Protein AF-0000000082828071 (afdb_homodimer)

Solvent-accessible surface area (backbone atoms only — not comparable to full-atom values): 21146 Å² total; per-residue (Å²): 110,70,67,58,52,49,47,51,50,50,50,50,50,51,42,43,42,53,24,38,46,57,40,36,50,72,43,34,77,85,67,38,52,65,62,58,27,18,55,68,42,72,43,58,55,74,60,51,54,76,77,27,90,46,72,65,55,45,51,41,47,43,51,50,52,49,49,51,64,68,42,51,58,61,70,67,66,48,68,88,54,59,62,72,61,53,51,43,54,41,51,48,52,46,39,48,44,22,53,75,38,30,58,58,47,32,41,50,47,55,40,31,53,70,58,23,85,77,48,47,70,49,40,55,39,66,47,19,54,53,49,53,54,48,24,48,31,46,48,49,34,30,74,69,62,60,27,34,82,68,55,44,42,63,56,48,54,53,46,52,54,35,42,34,43,32,58,25,32,37,27,49,57,44,24,45,55,70,72,44,40,52,84,38,68,66,49,35,52,50,50,47,52,24,50,45,42,28,48,42,46,14,43,36,62,132,108,70,65,57,52,49,48,52,50,51,50,50,49,49,42,45,42,53,24,39,47,57,40,35,49,72,44,34,76,85,65,36,52,64,63,59,26,18,56,68,41,72,44,58,55,72,59,51,54,76,77,27,92,46,71,64,55,45,52,41,48,43,50,50,53,49,50,50,62,68,42,51,59,61,69,68,64,48,68,89,52,58,60,73,62,52,51,42,51,42,52,48,53,45,38,48,43,23,53,75,39,30,59,58,47,33,41,50,46,55,42,32,54,71,59,22,86,78,48,47,70,49,40,55,37,66,48,21,53,51,48,55,54,47,25,48,30,47,48,50,34,31,75,69,62,59,26,34,83,67,53,44,43,62,56,49,53,52,45,52,52,34,41,33,44,30,58,24,32,36,28,51,57,42,25,44,54,71,71,43,41,52,83,37,67,68,50,35,51,50,50,47,53,23,50,46,41,28,49,44,46,15,41,37,62,132

Organism: Acinetobacter baumannii (strain ATCC 19606 / DSM 30007 / JCM 6841 / CCUG 19606 / CIP 70.34 / NBRC 109757 / NCIMB 12457 / NCTC 12156 / 81) (NCBI:txid575584)

Secondary structure (DSSP, 8-state):
-HHHHHHHHHHHHHHHHHHHHHHHHHHHHHH--HHHHHHHTTS-HHHHHHH-SSHHHHHHHHHHHHHHHHHHHHHT--TTS-HHHHHHHHHHHHHHHHHH-HHHHHHHHHHHHTT-TTTHHHIIIIIHHHHHHHHHHHHHHHHTTSS-TTS-HHHHHHHHHHHHHHHHHTHHHHHHHHS--TTSHHHHHHHHHHHHHHHHH-SS--/-HHHHHHHHHHHHHHHHHHHHHHHHHHHHHH--HHHHHHHTTS-HHHHHHH-SSHHHHHHHHHHHHHHHHHHHHHT--TTS-HHHHHHHHHHHHHHHHHH-HHHHHHHHHHHHTT-TTTHHHIIIIIHHHHHHHHHHHHHHHHTTSS-TTS-HHHHHHHHHHHHHHHHHTHHHHHHHHS--TTSHHHHHHHHHHHHHHHHH-SS--

pLDDT: mean 95.35, std 6.03, range [64.25, 98.81]

Structure (mmCIF, N/CA/C/O backbone):
data_AF-0000000082828071-model_v1
#
loop_
_entity.id
_entity.type
_entity.pdbx_description
1 polymer 'HTH-type transcriptional regulator RutR'
#
loop_
_atom_site.group_PDB
_atom_site.id
_atom_site.type_symbol
_atom_site.label_atom_id
_atom_site.label_alt_id
_atom_site.label_comp_id
_atom_site.label_asym_id
_atom_site.label_entity_id
_atom_site.label_seq_id
_atom_site.pdbx_PDB_ins_code
_atom_site.Cartn_x
_atom_site.Cartn_y
_atom_site.Cartn_z
_atom_site.occupancy
_atom_site.B_iso_or_equiv
_atom_site.auth_seq_id
_atom_site.auth_comp_id
_atom_site.auth_asym_id
_atom_site.auth_atom_id
_atom_site.pdbx_PDB_model_num
ATOM 1 N N . MET A 1 1 ? -33.219 -25.891 19.219 1 64.44 1 MET A N 1
ATOM 2 C CA . MET A 1 1 ? -32.594 -26.859 18.328 1 64.44 1 MET A CA 1
ATOM 3 C C . MET A 1 1 ? -32.188 -26.203 17.016 1 64.44 1 MET A C 1
ATOM 5 O O . MET A 1 1 ? -31.031 -26.375 16.578 1 64.44 1 MET A O 1
ATOM 9 N N . GLN A 1 2 ? -33.031 -25.469 16.375 1 74.12 2 GLN A N 1
ATOM 10 C CA . GLN A 1 2 ? -32.781 -24.75 15.141 1 74.12 2 GLN A CA 1
ATOM 11 C C . GLN A 1 2 ? -31.656 -23.719 15.328 1 74.12 2 GLN A C 1
ATOM 13 O O . GLN A 1 2 ? -30.781 -23.578 14.477 1 74.12 2 GLN A O 1
ATOM 18 N N . GLN A 1 3 ? -31.688 -23.047 16.438 1 75 3 GLN A N 1
ATOM 19 C CA . GLN A 1 3 ? -30.688 -22.016 16.734 1 75 3 GLN A CA 1
ATOM 20 C C . GLN A 1 3 ? -29.297 -22.625 16.906 1 75 3 GLN A C 1
ATOM 22 O O . GLN A 1 3 ? -28.312 -22.062 16.453 1 75 3 GLN A O 1
ATOM 27 N N . MET A 1 4 ? -29.266 -23.766 17.578 1 69.31 4 MET A N 1
ATOM 28 C CA . MET A 1 4 ? -28 -24.453 17.797 1 69.31 4 MET A CA 1
ATOM 29 C C . MET A 1 4 ? -27.406 -24.953 16.469 1 69.31 4 MET A C 1
ATOM 31 O O . MET A 1 4 ? -26.188 -24.891 16.266 1 69.31 4 MET A O 1
ATOM 35 N N . GLU A 1 5 ? -28.281 -25.453 15.609 1 66.25 5 GLU A N 1
ATOM 36 C CA . GLU A 1 5 ? -27.844 -25.922 14.297 1 66.25 5 GLU A CA 1
ATOM 37 C C . GLU A 1 5 ? -27.312 -24.781 13.453 1 66.25 5 GLU A C 1
ATOM 39 O O . GLU A 1 5 ? -26.328 -24.922 12.742 1 66.25 5 GLU A O 1
ATOM 44 N N . GLN A 1 6 ? -27.969 -23.672 13.57 1 70.5 6 GLN A N 1
ATOM 45 C CA . GLN A 1 6 ? -27.531 -22.484 12.836 1 70.5 6 GLN A CA 1
ATOM 46 C C . GLN A 1 6 ? -26.188 -21.984 13.344 1 70.5 6 GLN A C 1
ATOM 48 O O . GLN A 1 6 ? -25.328 -21.594 12.555 1 70.5 6 GLN A O 1
ATOM 53 N N . LYS A 1 7 ? -26.094 -22.062 14.578 1 69.88 7 LYS A N 1
ATOM 54 C CA . LYS A 1 7 ? -24.828 -21.625 15.18 1 69.88 7 LYS A CA 1
ATOM 55 C C . LYS A 1 7 ? -23.688 -22.547 14.773 1 69.88 7 LYS A C 1
ATOM 57 O O . LYS A 1 7 ? -22.578 -22.078 14.469 1 69.88 7 LYS A O 1
ATOM 62 N N . LYS A 1 8 ? -24 -23.75 14.867 1 69.62 8 LYS A N 1
ATOM 63 C CA . LYS A 1 8 ? -23 -24.734 14.469 1 69.62 8 LYS A CA 1
ATOM 64 C C . LYS A 1 8 ? -22.609 -24.562 13.008 1 69.62 8 LYS A C 1
ATOM 66 O O . LYS A 1 8 ? -21.422 -24.672 12.656 1 69.62 8 LYS A O 1
ATOM 71 N N . SER A 1 9 ? -23.578 -24.328 12.25 1 77.38 9 SER A N 1
ATOM 72 C CA . SER A 1 9 ? -23.344 -24.094 10.828 1 77.38 9 SER A CA 1
ATOM 73 C C . SER A 1 9 ? -22.484 -22.844 10.609 1 77.38 9 SER A C 1
ATOM 75 O O . SER A 1 9 ? -21.531 -22.859 9.828 1 77.38 9 SER A O 1
ATOM 77 N N . THR A 1 10 ? -22.781 -21.812 11.406 1 84.12 10 THR A N 1
ATOM 78 C CA . THR A 1 10 ? -22.016 -20.578 11.297 1 84.12 10 THR A CA 1
ATOM 79 C C . THR A 1 10 ? -20.578 -20.781 11.766 1 84.12 10 THR A C 1
ATOM 81 O O . THR A 1 10 ? -19.641 -20.25 11.156 1 84.12 10 THR A O 1
ATOM 84 N N . GLN A 1 11 ? -20.438 -21.516 12.711 1 86.5 11 GLN A N 1
ATOM 85 C CA . GLN A 1 11 ? -19.109 -21.812 13.234 1 86.5 11 GLN A CA 1
ATOM 86 C C . GLN A 1 11 ? -18.281 -22.594 12.227 1 86.5 11 GLN A C 1
ATOM 88 O O . GLN A 1 11 ? -17.094 -22.328 12.055 1 86.5 11 GLN A O 1
ATOM 93 N N . LYS A 1 12 ? -18.953 -23.562 11.625 1 88.31 12 LYS A N 1
ATOM 94 C CA . LYS A 1 12 ? -18.25 -24.359 10.617 1 88.31 12 LYS A CA 1
ATOM 95 C C . LYS A 1 12 ? -17.875 -23.516 9.406 1 88.31 12 LYS A C 1
ATOM 97 O O . LYS A 1 12 ? -16.781 -23.656 8.859 1 88.31 12 LYS A O 1
ATOM 102 N N . ARG A 1 13 ? -18.719 -22.703 9.062 1 90.88 13 ARG A N 1
ATOM 103 C CA . ARG A 1 13 ? -18.438 -21.797 7.949 1 90.88 13 ARG A CA 1
ATOM 104 C C . ARG A 1 13 ? -17.266 -20.875 8.258 1 90.88 13 ARG A C 1
ATOM 106 O O . ARG A 1 13 ? -16.406 -20.656 7.41 1 90.88 13 ARG A O 1
ATOM 113 N N . ASN A 1 14 ? -17.234 -20.375 9.453 1 92.38 14 ASN A N 1
ATOM 114 C CA . ASN A 1 14 ? -16.141 -19.484 9.867 1 92.38 14 ASN A CA 1
ATOM 115 C C . ASN A 1 14 ? -14.812 -20.234 9.914 1 92.38 14 ASN A C 1
ATOM 117 O O . ASN A 1 14 ? -13.773 -19.672 9.562 1 92.38 14 ASN A O 1
ATOM 121 N N . GLN A 1 15 ? -14.898 -21.391 10.344 1 93.5 15 GLN A N 1
ATOM 122 C CA . GLN A 1 15 ? -13.711 -22.234 10.359 1 93.5 15 GLN A CA 1
ATOM 123 C C . GLN A 1 15 ? -13.172 -22.469 8.953 1 93.5 15 GLN A C 1
ATOM 125 O O . GLN A 1 15 ? -11.961 -22.438 8.727 1 93.5 15 GLN A O 1
ATOM 130 N N . LEU A 1 16 ? -14.078 -22.75 8.102 1 95.12 16 LEU A N 1
ATOM 131 C CA . LEU A 1 16 ? -13.719 -22.969 6.703 1 95.12 16 LEU A CA 1
ATOM 132 C C . LEU A 1 16 ? -13.094 -21.703 6.102 1 95.12 16 LEU A C 1
ATOM 134 O O . LEU A 1 16 ? -12.062 -21.781 5.434 1 95.12 16 LEU A O 1
ATOM 138 N N . LEU A 1 17 ? -13.664 -20.594 6.387 1 95.75 17 LEU A N 1
ATOM 139 C CA . LEU A 1 17 ? -13.172 -19.344 5.852 1 95.75 17 LEU A CA 1
ATOM 140 C C . LEU A 1 17 ? -11.789 -19.016 6.406 1 95.75 17 LEU A C 1
ATOM 142 O O . LEU A 1 17 ? -10.93 -18.516 5.684 1 95.75 17 LEU A O 1
ATOM 146 N N . ALA A 1 18 ? -11.578 -19.281 7.648 1 96 18 ALA A N 1
ATOM 147 C CA . ALA A 1 18 ? -10.281 -19.047 8.273 1 96 18 ALA A CA 1
ATOM 148 C C . ALA A 1 18 ? -9.195 -19.922 7.652 1 96 18 ALA A C 1
ATOM 150 O O . ALA A 1 18 ? -8.102 -19.438 7.355 1 96 18 ALA A O 1
ATOM 151 N N . ALA A 1 19 ? -9.531 -21.125 7.449 1 97 19 ALA A N 1
ATOM 152 C CA . ALA A 1 19 ? -8.602 -22.047 6.805 1 97 19 ALA A CA 1
ATOM 153 C C . ALA A 1 19 ? -8.305 -21.625 5.371 1 97 19 ALA A C 1
ATOM 155 O O . ALA A 1 19 ? -7.16 -21.688 4.926 1 97 19 ALA A O 1
ATOM 156 N N . ALA A 1 20 ? -9.352 -21.234 4.699 1 97.62 20 ALA A N 1
ATOM 157 C CA . ALA A 1 20 ? -9.203 -20.766 3.324 1 97.62 20 ALA A CA 1
ATOM 158 C C . ALA A 1 20 ? -8.297 -19.547 3.256 1 97.62 20 ALA A C 1
ATOM 160 O O . ALA A 1 20 ? -7.426 -19.453 2.389 1 97.62 20 ALA A O 1
ATOM 161 N N . LEU A 1 21 ? -8.469 -18.625 4.164 1 96.81 21 LEU A N 1
ATOM 162 C CA . LEU A 1 21 ? -7.613 -17.453 4.223 1 96.81 21 LEU A CA 1
ATOM 163 C C . LEU A 1 21 ? -6.152 -17.844 4.402 1 96.81 21 LEU A C 1
ATOM 165 O O . LEU A 1 21 ? -5.273 -17.312 3.719 1 96.81 21 LEU A O 1
ATOM 169 N N . ASP A 1 22 ? -5.906 -18.734 5.223 1 96.12 22 ASP A N 1
ATOM 170 C CA . ASP A 1 22 ? -4.539 -19.172 5.496 1 96.12 22 ASP A CA 1
ATOM 171 C C . ASP A 1 22 ? -3.902 -19.797 4.25 1 96.12 22 ASP A C 1
ATOM 173 O O . ASP A 1 22 ? -2.754 -19.484 3.922 1 96.12 22 ASP A O 1
ATOM 177 N N . VAL A 1 23 ? -4.645 -20.578 3.574 1 96.06 23 VAL A N 1
ATOM 178 C CA . VAL A 1 23 ? -4.117 -21.297 2.416 1 96.06 23 VAL A CA 1
ATOM 179 C C . VAL A 1 23 ? -3.98 -20.328 1.236 1 96.06 23 VAL A C 1
ATOM 181 O O . VAL A 1 23 ? -2.938 -20.297 0.578 1 96.06 23 VAL A O 1
ATOM 184 N N . PHE A 1 24 ? -4.98 -19.516 1.01 1 96.12 24 PHE A N 1
ATOM 185 C CA . PHE A 1 24 ? -4.945 -18.562 -0.095 1 96.12 24 PHE A CA 1
ATOM 186 C C . PHE A 1 24 ? -3.846 -17.531 0.112 1 96.12 24 PHE A C 1
ATOM 188 O O . PHE A 1 24 ? -3.229 -17.078 -0.852 1 96.12 24 PHE A O 1
ATOM 195 N N . SER A 1 25 ? -3.641 -17.156 1.308 1 91.94 25 SER A N 1
ATOM 196 C CA . SER A 1 25 ? -2.625 -16.141 1.596 1 91.94 25 SER A CA 1
ATOM 197 C C . SER A 1 25 ? -1.221 -16.703 1.374 1 91.94 25 SER A C 1
ATOM 199 O O . SER A 1 25 ? -0.29 -15.938 1.092 1 91.94 25 SER A O 1
ATOM 201 N N . LEU A 1 26 ? -1.058 -17.953 1.442 1 87.06 26 LEU A N 1
ATOM 202 C CA . LEU A 1 26 ? 0.25 -18.594 1.309 1 87.06 26 LEU A CA 1
ATOM 203 C C . LEU A 1 26 ? 0.527 -18.969 -0.144 1 87.06 26 LEU A C 1
ATOM 205 O O . LEU A 1 26 ? 1.629 -18.734 -0.649 1 87.06 26 LEU A O 1
ATOM 209 N N . TYR A 1 27 ? -0.553 -19.422 -0.836 1 86.94 27 TYR A N 1
ATOM 210 C CA . TYR A 1 27 ? -0.3 -20.031 -2.135 1 86.94 27 TYR A CA 1
ATOM 211 C C . TYR A 1 27 ? -0.946 -19.234 -3.254 1 86.94 27 TYR A C 1
ATOM 213 O O . TYR A 1 27 ? -0.697 -19.484 -4.434 1 86.94 27 TYR A O 1
ATOM 221 N N . GLY A 1 28 ? -1.677 -18.203 -2.836 1 86.94 28 GLY A N 1
ATOM 222 C CA . GLY A 1 28 ? -2.447 -17.516 -3.854 1 86.94 28 GLY A CA 1
ATOM 223 C C . GLY A 1 28 ? -3.625 -18.328 -4.367 1 86.94 28 GLY A C 1
ATOM 224 O O . GLY A 1 28 ? -3.861 -19.438 -3.91 1 86.94 28 GLY A O 1
ATOM 225 N N . PHE A 1 29 ? -4.395 -17.734 -5.277 1 92.19 29 PHE A N 1
ATOM 226 C CA . PHE A 1 29 ? -5.586 -18.375 -5.809 1 92.19 29 PHE A CA 1
ATOM 227 C C . PHE A 1 29 ? -5.211 -19.609 -6.625 1 92.19 29 PHE A C 1
ATOM 229 O O . PHE A 1 29 ? -5.766 -20.688 -6.422 1 92.19 29 PHE A O 1
ATOM 236 N N . SER A 1 30 ? -4.316 -19.422 -7.527 1 88.19 30 SER A N 1
ATOM 237 C CA . SER A 1 30 ? -3.959 -20.484 -8.461 1 88.19 30 SER A CA 1
ATOM 238 C C . SER A 1 30 ? -3.285 -21.641 -7.734 1 88.19 30 SER A C 1
ATOM 240 O O . SER A 1 30 ? -3.574 -22.812 -8.016 1 88.19 30 SER A O 1
ATOM 242 N N . GLY A 1 31 ? -2.463 -21.375 -6.785 1 88.75 31 GLY A N 1
ATOM 243 C CA . GLY A 1 31 ? -1.656 -22.391 -6.141 1 88.75 31 GLY A CA 1
ATOM 244 C C . GLY A 1 31 ? -2.387 -23.109 -5.02 1 88.75 31 GLY A C 1
ATOM 245 O O . GLY A 1 31 ? -1.995 -24.203 -4.621 1 88.75 31 GLY A O 1
ATOM 246 N N . ALA A 1 32 ? -3.398 -22.5 -4.562 1 93.56 32 ALA A N 1
ATOM 247 C CA . ALA A 1 32 ? -4.133 -23.078 -3.441 1 93.56 32 ALA A CA 1
ATOM 248 C C . ALA A 1 32 ? -4.992 -24.25 -3.896 1 93.56 32 ALA A C 1
ATOM 250 O O . ALA A 1 32 ? -5.473 -24.281 -5.031 1 93.56 32 ALA A O 1
ATOM 251 N N . SER A 1 33 ? -5.184 -25.203 -2.963 1 94.88 33 SER A N 1
ATOM 252 C CA . SER A 1 33 ? -6.035 -26.344 -3.285 1 94.88 33 SER A CA 1
ATOM 253 C C . SER A 1 33 ? -7.152 -26.516 -2.26 1 94.88 33 SER A C 1
ATOM 255 O O . SER A 1 33 ? -6.949 -26.281 -1.067 1 94.88 33 SER A O 1
ATOM 257 N N . LEU A 1 34 ? -8.25 -27 -2.732 1 96.5 34 LEU A N 1
ATOM 258 C CA . LEU A 1 34 ? -9.391 -27.25 -1.859 1 96.5 34 LEU A CA 1
ATOM 259 C C . LEU A 1 34 ? -9.086 -28.375 -0.873 1 96.5 34 LEU A C 1
ATOM 261 O O . LEU A 1 34 ? -9.562 -28.359 0.263 1 96.5 34 LEU A O 1
ATOM 265 N N . ASP A 1 35 ? -8.25 -29.312 -1.295 1 96.56 35 ASP A N 1
ATOM 266 C CA . ASP A 1 35 ? -7.848 -30.391 -0.41 1 96.56 35 ASP A CA 1
ATOM 267 C C . ASP A 1 35 ? -7.094 -29.875 0.807 1 96.56 35 ASP A C 1
ATOM 269 O O . ASP A 1 35 ? -7.363 -30.281 1.938 1 96.56 35 ASP A O 1
ATOM 273 N N . GLU A 1 36 ? -6.23 -29 0.617 1 96.5 36 GLU A N 1
ATOM 274 C CA . GLU A 1 36 ? -5.449 -28.422 1.7 1 96.5 36 GLU A CA 1
ATOM 275 C C . GLU A 1 36 ? -6.328 -27.578 2.627 1 96.5 36 GLU A C 1
ATOM 277 O O . GLU A 1 36 ? -6.145 -27.594 3.846 1 96.5 36 GLU A O 1
ATOM 282 N N . ILE A 1 37 ? -7.215 -26.812 2.049 1 97.56 37 ILE A N 1
ATOM 283 C CA . ILE A 1 37 ? -8.133 -26 2.828 1 97.56 37 ILE A CA 1
ATOM 284 C C . ILE A 1 37 ? -8.992 -26.891 3.723 1 97.56 37 ILE A C 1
ATOM 286 O O . ILE A 1 37 ? -9.148 -26.625 4.918 1 97.56 37 ILE A O 1
ATOM 290 N N . ALA A 1 38 ? -9.516 -27.969 3.125 1 96.88 38 ALA A N 1
ATOM 291 C CA . ALA A 1 38 ? -10.344 -28.906 3.873 1 96.88 38 ALA A CA 1
ATOM 292 C C . ALA A 1 38 ? -9.562 -29.531 5.027 1 96.88 38 ALA A C 1
ATOM 294 O O . ALA A 1 38 ? -10.078 -29.641 6.145 1 96.88 38 ALA A O 1
ATOM 295 N N . GLN A 1 39 ? -8.375 -29.938 4.738 1 96.69 39 GLN A N 1
ATOM 296 C CA . GLN A 1 39 ? -7.516 -30.547 5.75 1 96.69 39 GLN A CA 1
ATOM 297 C C . GLN A 1 39 ? -7.273 -29.578 6.91 1 96.69 39 GLN A C 1
ATOM 299 O O . GLN A 1 39 ? -7.414 -29.953 8.078 1 96.69 39 GLN A O 1
ATOM 304 N N . LEU A 1 40 ? -6.984 -28.391 6.605 1 96 40 LEU A N 1
ATOM 305 C CA . LEU A 1 40 ? -6.703 -27.391 7.633 1 96 40 LEU A CA 1
ATOM 306 C C . LEU A 1 40 ? -7.961 -27.062 8.438 1 96 40 LEU A C 1
ATOM 308 O O . LEU A 1 40 ? -7.883 -26.766 9.625 1 96 40 LEU A O 1
ATOM 312 N N . ALA A 1 41 ? -9.086 -27.109 7.812 1 95.94 41 ALA A N 1
ATOM 313 C CA . ALA A 1 41 ? -10.367 -26.828 8.461 1 95.94 41 ALA A CA 1
ATOM 314 C C . ALA A 1 41 ? -10.898 -28.062 9.195 1 95.94 41 ALA A C 1
ATOM 316 O O . ALA A 1 41 ? -11.969 -28.016 9.797 1 95.94 41 ALA A O 1
ATOM 317 N N . ASP A 1 42 ? -10.195 -29.141 9.07 1 95.38 42 ASP A N 1
ATOM 318 C CA . ASP A 1 42 ? -10.594 -30.406 9.672 1 95.38 42 ASP A CA 1
ATOM 319 C C . ASP A 1 42 ? -11.961 -30.844 9.148 1 95.38 42 ASP A C 1
ATOM 321 O O . ASP A 1 42 ? -12.859 -31.156 9.938 1 95.38 42 ASP A O 1
ATOM 325 N N . MET A 1 43 ? -12.078 -30.812 7.859 1 93.69 43 MET A N 1
ATOM 326 C CA . MET A 1 43 ? -13.297 -31.219 7.164 1 93.69 43 MET A CA 1
ATOM 327 C C . MET A 1 43 ? -12.969 -32.062 5.945 1 93.69 43 MET A C 1
ATOM 329 O O . MET A 1 43 ? -11.836 -32.062 5.457 1 93.69 43 MET A O 1
ATOM 333 N N . HIS A 1 44 ? -13.93 -32.844 5.598 1 92 44 HIS A N 1
ATOM 334 C CA . HIS A 1 44 ? -13.812 -33.5 4.297 1 92 44 HIS A CA 1
ATOM 335 C C . HIS A 1 44 ? -14.023 -32.5 3.164 1 92 44 HIS A C 1
ATOM 337 O O . HIS A 1 44 ? -14.82 -31.562 3.291 1 92 44 HIS A O 1
ATOM 343 N N . LYS A 1 45 ? -13.312 -32.75 2.057 1 93.44 45 LYS A N 1
ATOM 344 C CA . LYS A 1 45 ? -13.375 -31.844 0.912 1 93.44 45 LYS A CA 1
ATOM 345 C C . LYS A 1 45 ? -14.812 -31.656 0.44 1 93.44 45 LYS A C 1
ATOM 347 O O . LYS A 1 45 ? -15.211 -30.562 0.051 1 93.44 45 LYS A O 1
ATOM 352 N N . SER A 1 46 ? -15.625 -32.75 0.543 1 92.25 46 SER A N 1
ATOM 353 C CA . SER A 1 46 ? -17 -32.719 0.076 1 92.25 46 SER A CA 1
ATOM 354 C C . SER A 1 46 ? -17.844 -31.719 0.888 1 92.25 46 SER A C 1
ATOM 356 O O . SER A 1 46 ? -18.844 -31.188 0.398 1 92.25 46 SER A O 1
ATOM 358 N N . ASN A 1 47 ? -17.469 -31.422 2.1 1 92.12 47 ASN A N 1
ATOM 359 C CA . ASN A 1 47 ? -18.172 -30.484 2.971 1 92.12 47 ASN A CA 1
ATOM 360 C C . ASN A 1 47 ? -18.078 -29.062 2.439 1 92.12 47 ASN A C 1
ATOM 362 O O . ASN A 1 47 ? -18.969 -28.234 2.686 1 92.12 47 ASN A O 1
ATOM 366 N N . ILE A 1 48 ? -16.969 -28.75 1.726 1 94.56 48 ILE A N 1
ATOM 367 C CA . ILE A 1 48 ? -16.75 -27.422 1.185 1 94.56 48 ILE A CA 1
ATOM 368 C C . ILE A 1 48 ? -17.859 -27.094 0.178 1 94.56 48 ILE A C 1
ATOM 370 O O . ILE A 1 48 ? -18.344 -25.953 0.135 1 94.56 48 ILE A O 1
ATOM 374 N N . PHE A 1 49 ? -18.297 -28.109 -0.505 1 93.31 49 PHE A N 1
ATOM 375 C CA . PHE A 1 49 ? -19.234 -27.906 -1.604 1 93.31 49 PHE A CA 1
ATOM 376 C C . PHE A 1 49 ? -20.641 -27.719 -1.08 1 93.31 49 PHE A C 1
ATOM 378 O O . PHE A 1 49 ? -21.547 -27.312 -1.827 1 93.31 49 PHE A O 1
ATOM 385 N N . TYR A 1 50 ? -20.844 -27.953 0.184 1 91.06 50 TYR A N 1
ATOM 386 C CA . TYR A 1 50 ? -22.109 -27.594 0.826 1 91.06 50 TYR A CA 1
ATOM 387 C C . TYR A 1 50 ? -22.281 -26.078 0.894 1 91.06 50 TYR A C 1
ATOM 389 O O . TYR A 1 50 ? -23.391 -25.578 0.833 1 91.06 50 TYR A O 1
ATOM 397 N N . TYR A 1 51 ? -21.125 -25.5 0.948 1 91.69 51 TYR A N 1
ATOM 398 C CA . TYR A 1 51 ? -21.172 -24.062 1.191 1 91.69 51 TYR A CA 1
ATOM 399 C C . TYR A 1 51 ? -20.812 -23.281 -0.071 1 91.69 51 TYR A C 1
ATOM 401 O O . TYR A 1 51 ? -21.328 -22.188 -0.296 1 91.69 51 TYR A O 1
ATOM 409 N N . TYR A 1 52 ? -19.922 -23.891 -0.858 1 95.38 52 TYR A N 1
ATOM 410 C CA . TYR A 1 52 ? -19.422 -23.156 -2.012 1 95.38 52 TYR A CA 1
ATOM 411 C C . TYR A 1 52 ? -19.344 -24.047 -3.242 1 95.38 52 TYR A C 1
ATOM 413 O O . TYR A 1 52 ? -18.922 -25.203 -3.152 1 95.38 52 TYR A O 1
ATOM 421 N N . GLU A 1 53 ? -19.672 -23.453 -4.363 1 94.88 53 GLU A N 1
ATOM 422 C CA . GLU A 1 53 ? -19.797 -24.203 -5.613 1 94.88 53 GLU A CA 1
ATOM 423 C C . GLU A 1 53 ? -18.422 -24.641 -6.133 1 94.88 53 GLU A C 1
ATOM 425 O O . GLU A 1 53 ? -18.297 -25.703 -6.719 1 94.88 53 GLU A O 1
ATOM 430 N N . ASN A 1 54 ? -17.469 -23.766 -5.988 1 95.38 54 ASN A N 1
ATOM 431 C CA . ASN A 1 54 ? -16.125 -24.016 -6.496 1 95.38 54 ASN A CA 1
ATOM 432 C C . ASN A 1 54 ? -15.086 -23.203 -5.738 1 95.38 54 ASN A C 1
ATOM 434 O O . ASN A 1 54 ? -15.422 -22.453 -4.82 1 95.38 54 ASN A O 1
ATOM 438 N N . LYS A 1 55 ? -13.891 -23.344 -6.121 1 96.5 55 LYS A N 1
ATOM 439 C CA . LYS A 1 55 ? -12.773 -22.656 -5.48 1 96.5 55 LYS A CA 1
ATOM 440 C C . LYS A 1 55 ? -12.922 -21.141 -5.598 1 96.5 55 LYS A C 1
ATOM 442 O O . LYS A 1 55 ? -12.641 -20.406 -4.645 1 96.5 55 LYS A O 1
ATOM 447 N N . GLU A 1 56 ? -13.344 -20.656 -6.676 1 96.94 56 GLU A N 1
ATOM 448 C CA . GLU A 1 56 ? -13.477 -19.234 -6.926 1 96.94 56 GLU A CA 1
ATOM 449 C C . GLU A 1 56 ? -14.516 -18.609 -6 1 96.94 56 GLU A C 1
ATOM 451 O O . GLU A 1 56 ? -14.305 -17.516 -5.457 1 96.94 56 GLU A O 1
ATOM 456 N N . SER A 1 57 ? -15.586 -19.281 -5.875 1 97.12 57 SER A N 1
ATOM 457 C CA . SER A 1 57 ? -16.625 -18.766 -5 1 97.12 57 SER A CA 1
ATOM 458 C C . SER A 1 57 ? -16.141 -18.656 -3.557 1 97.12 57 SER A C 1
ATOM 460 O O . SER A 1 57 ? -16.484 -17.703 -2.846 1 97.12 57 SER A O 1
ATOM 462 N N . LEU A 1 58 ? -15.414 -19.672 -3.127 1 97.25 58 LEU A N 1
ATOM 463 C CA . LEU A 1 58 ? -14.828 -19.625 -1.793 1 97.25 58 LEU A CA 1
ATOM 464 C C . LEU A 1 58 ? -13.828 -18.484 -1.671 1 97.25 58 LEU A C 1
ATOM 466 O O . LEU A 1 58 ? -13.828 -17.75 -0.677 1 97.25 58 LEU A O 1
ATOM 470 N N . TYR A 1 59 ? -13.008 -18.312 -2.693 1 97.88 59 TYR A N 1
ATOM 471 C CA . TYR A 1 59 ? -12.016 -17.25 -2.729 1 97.88 59 TYR A CA 1
ATOM 472 C C . TYR A 1 59 ? -12.672 -15.875 -2.627 1 97.88 59 TYR A C 1
ATOM 474 O O . TYR A 1 59 ? -12.258 -15.031 -1.823 1 97.88 59 TYR A O 1
ATOM 482 N N . VAL A 1 60 ? -13.688 -15.648 -3.365 1 97.81 60 VAL A N 1
ATOM 483 C CA . VAL A 1 60 ? -14.422 -14.391 -3.373 1 97.81 60 VAL A CA 1
ATOM 484 C C . VAL A 1 60 ? -15.031 -14.141 -1.995 1 97.81 60 VAL A C 1
ATOM 486 O O . VAL A 1 60 ? -15 -13.016 -1.491 1 97.81 60 VAL A O 1
ATOM 489 N N . GLU A 1 61 ? -15.5 -15.156 -1.414 1 96.94 61 GLU A N 1
ATOM 490 C CA . GLU A 1 61 ? -16.094 -15.016 -0.087 1 96.94 61 GLU A CA 1
ATOM 491 C C . GLU A 1 61 ? -15.039 -14.617 0.946 1 96.94 61 GLU A C 1
ATOM 493 O O . GLU A 1 61 ? -15.312 -13.805 1.83 1 96.94 61 GLU A O 1
ATOM 498 N N . VAL A 1 62 ? -13.906 -15.234 0.887 1 97.44 62 VAL A N 1
ATOM 499 C CA . VAL A 1 62 ? -12.82 -14.867 1.792 1 97.44 62 VAL A CA 1
ATOM 500 C C . VAL A 1 62 ? -12.484 -13.391 1.635 1 97.44 62 VAL A C 1
ATOM 502 O O . VAL A 1 62 ? -12.453 -12.648 2.619 1 97.44 62 VAL A O 1
ATOM 505 N N . LEU A 1 63 ? -12.336 -12.914 0.419 1 97.69 63 LEU A N 1
ATOM 506 C CA . LEU A 1 63 ? -11.977 -11.531 0.14 1 97.69 63 LEU A CA 1
ATOM 507 C C . LEU A 1 63 ? -13.094 -10.586 0.574 1 97.69 63 LEU A C 1
ATOM 509 O O . LEU A 1 63 ? -12.82 -9.516 1.123 1 97.69 63 LEU A O 1
ATOM 513 N N . THR A 1 64 ? -14.266 -11.016 0.297 1 96.12 64 THR A N 1
ATOM 514 C CA . THR A 1 64 ? -15.414 -10.195 0.661 1 96.12 64 THR A CA 1
ATOM 515 C C . THR A 1 64 ? -15.516 -10.055 2.176 1 96.12 64 THR A C 1
ATOM 517 O O . THR A 1 64 ? -15.82 -8.969 2.684 1 96.12 64 THR A O 1
ATOM 520 N N . THR A 1 65 ? -15.289 -11.094 2.871 1 94.81 65 THR A N 1
ATOM 521 C CA . THR A 1 65 ? -15.312 -11.078 4.328 1 94.81 65 THR A CA 1
ATOM 522 C C . THR A 1 65 ? -14.227 -10.164 4.879 1 94.81 65 THR A C 1
ATOM 524 O O . THR A 1 65 ? -14.469 -9.391 5.805 1 94.81 65 THR A O 1
ATOM 527 N N . VAL A 1 66 ? -13.07 -10.234 4.32 1 94.81 66 VAL A N 1
ATOM 528 C CA . VAL A 1 66 ? -11.969 -9.359 4.699 1 94.81 66 VAL A CA 1
ATOM 529 C C . VAL A 1 66 ? -12.367 -7.902 4.477 1 94.81 66 VAL A C 1
ATOM 531 O O . VAL A 1 66 ? -12.227 -7.066 5.371 1 94.81 66 VAL A O 1
ATOM 534 N N . LEU A 1 67 ? -12.891 -7.613 3.355 1 95.81 67 LEU A N 1
ATOM 535 C CA . LEU A 1 67 ? -13.289 -6.262 2.988 1 95.81 67 LEU A CA 1
ATOM 536 C C . LEU A 1 67 ? -14.359 -5.73 3.938 1 95.81 67 LEU A C 1
ATOM 538 O O . LEU A 1 67 ? -14.289 -4.586 4.387 1 95.81 67 LEU A O 1
ATOM 542 N N . GLN A 1 68 ? -15.289 -6.559 4.266 1 93.69 68 GLN A N 1
ATOM 543 C CA . GLN A 1 68 ? -16.375 -6.141 5.141 1 93.69 68 GLN A CA 1
ATOM 544 C C . GLN A 1 68 ? -15.852 -5.777 6.531 1 93.69 68 GLN A C 1
ATOM 546 O O . GLN A 1 68 ? -16.297 -4.797 7.129 1 93.69 68 GLN A O 1
ATOM 551 N N . LYS A 1 69 ? -14.984 -6.551 6.973 1 92.69 69 LYS A N 1
ATOM 552 C CA . LYS A 1 69 ? -14.375 -6.258 8.273 1 92.69 69 LYS A CA 1
ATOM 553 C C . LYS A 1 69 ? -13.641 -4.922 8.242 1 92.69 69 LYS A C 1
ATOM 555 O O . LYS A 1 69 ? -13.719 -4.145 9.195 1 92.69 69 LYS A O 1
ATOM 560 N N . TRP A 1 70 ? -13 -4.621 7.18 1 93.31 70 TRP A N 1
ATOM 561 C CA . TRP A 1 70 ? -12.203 -3.406 7.031 1 93.31 70 TRP A CA 1
ATOM 562 C C . TRP A 1 70 ? -13.109 -2.188 6.859 1 93.31 70 TRP A C 1
ATOM 564 O O . TRP A 1 70 ? -12.711 -1.064 7.184 1 93.31 70 TRP A O 1
ATOM 574 N N . LEU A 1 71 ? -14.32 -2.443 6.371 1 95.5 71 LEU A N 1
ATOM 575 C CA . LEU A 1 71 ? -15.211 -1.324 6.074 1 95.5 71 LEU A CA 1
ATOM 576 C C . LEU A 1 71 ? -16.094 -0.999 7.273 1 95.5 71 LEU A C 1
ATOM 578 O O . LEU A 1 71 ? -16.719 0.065 7.324 1 95.5 71 LEU A O 1
ATOM 582 N N . ALA A 1 72 ? -16.125 -1.891 8.211 1 94.56 72 ALA A N 1
ATOM 583 C CA . ALA A 1 72 ? -17 -1.71 9.367 1 94.56 72 ALA A CA 1
ATOM 584 C C . ALA A 1 72 ? -16.703 -0.391 10.078 1 94.56 72 ALA A C 1
ATOM 586 O O . ALA A 1 72 ? -17.625 0.395 10.344 1 94.56 72 ALA A O 1
ATOM 587 N N . PRO A 1 73 ? -15.453 -0.08 10.305 1 94.75 73 PRO A N 1
ATOM 588 C CA . PRO A 1 73 ? -15.188 1.204 10.961 1 94.75 73 PRO A CA 1
ATOM 589 C C . PRO A 1 73 ? -15.586 2.398 10.094 1 94.75 73 PRO A C 1
ATOM 591 O O . PRO A 1 73 ? -16.031 3.422 10.617 1 94.75 73 PRO A O 1
ATOM 594 N N . LEU A 1 74 ? -15.414 2.299 8.828 1 96.62 74 LEU A N 1
ATOM 595 C CA . LEU A 1 74 ? -15.773 3.373 7.906 1 96.62 74 LEU A CA 1
ATOM 596 C C . LEU A 1 74 ? -17.266 3.662 7.977 1 96.62 74 LEU A C 1
ATOM 598 O O . LEU A 1 74 ? -17.688 4.816 7.871 1 96.62 74 LEU A O 1
ATOM 602 N N . GLN A 1 75 ? -18.047 2.602 8.164 1 95.81 75 GLN A N 1
ATOM 603 C CA . GLN A 1 75 ? -19.5 2.717 8.203 1 95.81 75 GLN A CA 1
ATOM 604 C C . GLN A 1 75 ? -19.938 3.59 9.375 1 95.81 75 GLN A C 1
ATOM 606 O O . GLN A 1 75 ? -21.016 4.203 9.328 1 95.81 75 GLN A O 1
ATOM 611 N N . THR A 1 76 ? -19.141 3.76 10.328 1 94.94 76 THR A N 1
ATOM 612 C CA . THR A 1 76 ? -19.516 4.477 11.539 1 94.94 76 THR A CA 1
ATOM 613 C C . THR A 1 76 ? -19.297 5.977 11.375 1 94.94 76 THR A C 1
ATOM 615 O O . THR A 1 76 ? -19.75 6.773 12.195 1 94.94 76 THR A O 1
ATOM 618 N N . LEU A 1 77 ? -18.578 6.438 10.359 1 96.88 77 LEU A N 1
ATOM 619 C CA . LEU A 1 77 ? -18.344 7.859 10.125 1 96.88 77 LEU A CA 1
ATOM 620 C C . LEU A 1 77 ? -19.641 8.555 9.719 1 96.88 77 LEU A C 1
ATOM 622 O O . LEU A 1 77 ? -20.25 8.203 8.703 1 96.88 77 LEU A O 1
ATOM 626 N N . GLU A 1 78 ? -20.016 9.422 10.516 1 97.62 78 GLU A N 1
ATOM 627 C CA . GLU A 1 78 ? -21.25 10.172 10.273 1 97.62 78 GLU A CA 1
ATOM 628 C C . GLU A 1 78 ? -21.016 11.672 10.461 1 97.62 78 GLU A C 1
ATOM 630 O O . GLU A 1 78 ? -20.203 12.078 11.289 1 97.62 78 GLU A O 1
ATOM 635 N N . ALA A 1 79 ? -21.859 12.43 9.734 1 97.25 79 ALA A N 1
ATOM 636 C CA . ALA A 1 79 ? -21.672 13.883 9.664 1 97.25 79 ALA A CA 1
ATOM 637 C C . ALA A 1 79 ? -21.875 14.523 11.031 1 97.25 79 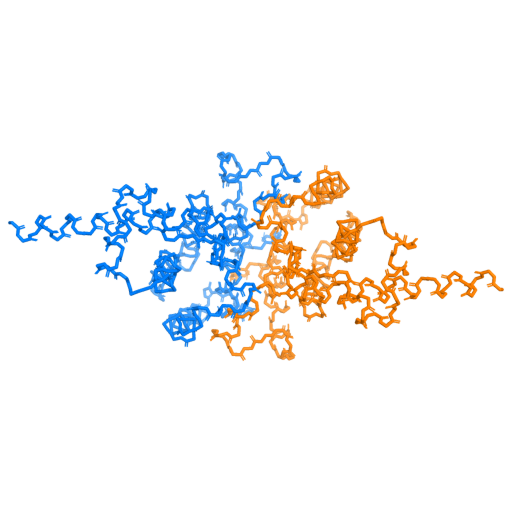ALA A C 1
ATOM 639 O O . ALA A 1 79 ? -21.375 15.617 11.297 1 97.25 79 ALA A O 1
ATOM 640 N N . GLU A 1 80 ? -22.562 13.812 11.922 1 97.44 80 GLU A N 1
ATOM 641 C CA . GLU A 1 80 ? -22.891 14.367 13.234 1 97.44 80 GLU A CA 1
ATOM 642 C C . GLU A 1 80 ? -21.703 14.266 14.188 1 97.44 80 GLU A C 1
ATOM 644 O O . GLU A 1 80 ? -21.672 14.914 15.234 1 97.44 80 GLU A O 1
ATOM 649 N N . LEU A 1 81 ? -20.734 13.484 13.844 1 97.88 81 LEU A N 1
ATOM 650 C CA . LEU A 1 81 ? -19.578 13.281 14.703 1 97.88 81 LEU A CA 1
ATOM 651 C C . LEU A 1 81 ? -18.594 14.438 14.562 1 97.88 81 LEU A C 1
ATOM 653 O O . LEU A 1 81 ? -18.641 15.18 13.578 1 97.88 81 LEU A O 1
ATOM 657 N N . GLU A 1 82 ? -17.75 14.562 15.609 1 98 82 GLU A N 1
ATOM 658 C CA . GLU A 1 82 ? -16.609 15.477 15.516 1 98 82 GLU A CA 1
ATOM 659 C C . GLU A 1 82 ? -15.469 14.859 14.719 1 98 82 GLU A C 1
ATOM 661 O O . GLU A 1 82 ? -14.945 13.805 15.086 1 98 82 GLU A O 1
ATOM 666 N N . PRO A 1 83 ? -15.039 15.508 13.672 1 97.88 83 PRO A N 1
ATOM 667 C CA . PRO A 1 83 ? -14.133 14.867 12.719 1 97.88 83 PRO A CA 1
ATOM 668 C C . PRO A 1 83 ? -12.812 14.43 13.352 1 97.88 83 PRO A C 1
ATOM 670 O O . PRO A 1 83 ? -12.312 13.344 13.062 1 97.88 83 PRO A O 1
ATOM 673 N N . ALA A 1 84 ? -12.219 15.25 14.195 1 97.88 84 ALA A N 1
ATOM 674 C CA . ALA A 1 84 ? -10.938 14.898 14.797 1 97.88 84 ALA A CA 1
ATOM 675 C C . ALA A 1 84 ? -11.039 13.594 15.578 1 97.88 84 ALA A C 1
ATOM 677 O O . ALA A 1 84 ? -10.188 12.711 15.438 1 97.88 84 ALA A O 1
ATOM 678 N N . GLU A 1 85 ? -12.031 13.43 16.359 1 98.12 85 GLU A N 1
ATOM 679 C CA . GLU A 1 85 ? -12.25 12.227 17.156 1 98.12 85 GLU A CA 1
ATOM 680 C C . GLU A 1 85 ? -12.625 11.039 16.266 1 98.12 85 GLU A C 1
ATOM 682 O O . GLU A 1 85 ? -12.102 9.938 16.438 1 98.12 85 GLU A O 1
ATOM 687 N N . ALA A 1 86 ? -13.531 11.305 15.367 1 98.38 86 ALA A N 1
ATOM 688 C CA . ALA A 1 86 ? -14.023 10.25 14.484 1 98.38 86 ALA A CA 1
ATOM 689 C C . ALA A 1 86 ? -12.898 9.688 13.625 1 98.38 86 ALA A C 1
ATOM 691 O O . ALA A 1 86 ? -12.742 8.469 13.523 1 98.38 86 ALA A O 1
ATOM 692 N N . LEU A 1 87 ? -12.094 10.547 13.07 1 98.56 87 LEU A N 1
ATOM 693 C CA . LEU A 1 87 ? -11 10.117 12.211 1 98.56 87 LEU A CA 1
ATOM 694 C C . LEU A 1 87 ? -9.898 9.438 13.023 1 98.56 87 LEU A C 1
ATOM 696 O O . LEU A 1 87 ? -9.297 8.469 12.57 1 98.56 87 LEU A O 1
ATOM 700 N N . SER A 1 88 ? -9.617 9.961 14.203 1 98.62 88 SER A N 1
ATOM 701 C CA . SER A 1 88 ? -8.641 9.312 15.07 1 98.62 88 SER A CA 1
ATOM 702 C C . SER A 1 88 ? -9.047 7.879 15.391 1 98.62 88 SER A C 1
ATOM 704 O O . SER A 1 88 ? -8.234 6.957 15.266 1 98.62 88 SER A O 1
ATOM 706 N N . HIS A 1 89 ? -10.25 7.715 15.758 1 98.25 89 HIS A N 1
ATOM 707 C CA . HIS A 1 89 ? -10.758 6.387 16.078 1 98.25 89 HIS A CA 1
ATOM 708 C C . HIS A 1 89 ? -10.703 5.461 14.875 1 98.25 89 HIS A C 1
ATOM 710 O O . HIS A 1 89 ? -10.328 4.293 15 1 98.25 89 HIS A O 1
ATOM 716 N N . TYR A 1 90 ? -11.094 5.984 13.797 1 98.38 90 TYR A N 1
ATOM 717 C CA . TYR A 1 90 ? -11.062 5.219 12.555 1 98.38 90 TYR A CA 1
ATOM 718 C C . TYR A 1 90 ? -9.648 4.773 12.219 1 98.38 90 TYR A C 1
ATOM 720 O O . TYR A 1 90 ? -9.414 3.6 11.93 1 98.38 90 TYR A O 1
ATOM 728 N N . LEU A 1 91 ? -8.711 5.668 12.312 1 98.56 91 LEU A N 1
ATOM 729 C CA . LEU A 1 91 ? -7.309 5.367 12.031 1 98.56 91 LEU A CA 1
ATOM 730 C C . LEU A 1 91 ? -6.789 4.293 12.984 1 98.56 91 LEU A C 1
ATOM 732 O O . LEU A 1 91 ? -6.121 3.35 12.555 1 98.56 91 LEU A O 1
ATOM 736 N N . ILE A 1 92 ? -7.082 4.41 14.219 1 98.62 92 ILE A N 1
ATOM 737 C CA . ILE A 1 92 ? -6.617 3.471 15.227 1 98.62 92 ILE A CA 1
ATOM 738 C C . ILE A 1 92 ? -7.172 2.08 14.938 1 98.62 92 ILE A C 1
ATOM 740 O O . ILE A 1 92 ? -6.438 1.09 14.977 1 98.62 92 ILE A O 1
ATOM 744 N N . GLN A 1 93 ? -8.414 1.984 14.594 1 98.12 93 GLN A N 1
ATOM 745 C CA . GLN A 1 93 ? -9.039 0.704 14.273 1 98.12 93 GLN A CA 1
ATOM 746 C C . GLN A 1 93 ? -8.398 0.066 13.047 1 98.12 93 GLN A C 1
ATOM 748 O O . GLN A 1 93 ? -8.164 -1.145 13.016 1 98.12 93 GLN A O 1
ATOM 753 N N . LYS A 1 94 ? -8.18 0.875 12.102 1 98.31 94 LYS A N 1
ATOM 754 C CA . LYS A 1 94 ? -7.574 0.36 10.875 1 98.31 94 LYS A CA 1
ATOM 755 C C . LYS A 1 94 ? -6.164 -0.161 11.133 1 98.31 94 LYS A C 1
ATOM 757 O O . LYS A 1 94 ? -5.777 -1.21 10.609 1 98.31 94 LYS A O 1
ATOM 762 N N . ILE A 1 95 ? -5.379 0.569 11.906 1 98.62 95 ILE A N 1
ATOM 763 C CA . ILE A 1 95 ? -4.023 0.131 12.219 1 98.62 95 ILE A CA 1
ATOM 764 C C . ILE A 1 95 ? -4.074 -1.148 13.047 1 98.62 95 ILE A C 1
ATOM 766 O O . ILE A 1 95 ? -3.273 -2.064 12.836 1 98.62 95 ILE A O 1
ATOM 770 N N . GLU A 1 96 ? -5.008 -1.229 13.922 1 98.31 96 GLU A N 1
ATOM 771 C CA . GLU A 1 96 ? -5.191 -2.445 14.711 1 98.31 96 GLU A CA 1
ATOM 772 C C . GLU A 1 96 ? -5.508 -3.639 13.812 1 98.31 96 GLU A C 1
ATOM 774 O O . GLU A 1 96 ? -5.023 -4.746 14.055 1 98.31 96 GLU A O 1
ATOM 779 N N . LEU A 1 97 ? -6.285 -3.432 12.867 1 97.25 97 LEU A N 1
ATOM 780 C CA . LEU A 1 97 ? -6.609 -4.5 11.93 1 97.25 97 LEU A CA 1
ATOM 781 C C . LEU A 1 97 ? -5.367 -4.949 11.164 1 97.25 97 LEU A C 1
ATOM 783 O O . LEU A 1 97 ? -5.188 -6.141 10.906 1 97.25 97 LEU A O 1
ATOM 787 N N . SER A 1 98 ? -4.547 -4.008 10.781 1 97.94 98 SER A N 1
ATOM 788 C CA . SER A 1 98 ? -3.289 -4.352 10.125 1 97.94 98 SER A CA 1
ATOM 789 C C . SER A 1 98 ? -2.393 -5.18 11.039 1 97.94 98 SER A C 1
ATOM 791 O O . SER A 1 98 ? -1.679 -6.07 10.57 1 97.94 98 SER A O 1
ATOM 793 N N . ARG A 1 99 ? -2.416 -4.859 12.289 1 98.19 99 ARG A N 1
ATOM 794 C CA . ARG A 1 99 ? -1.625 -5.598 13.273 1 98.19 99 ARG A CA 1
ATOM 795 C C . ARG A 1 99 ? -2.176 -7.004 13.477 1 98.19 99 ARG A C 1
ATOM 797 O O . ARG A 1 99 ? -1.421 -7.98 13.484 1 98.19 99 ARG A O 1
ATOM 804 N N . SER A 1 100 ? -3.471 -7.141 13.555 1 97.19 100 SER A N 1
ATOM 805 C CA . SER A 1 100 ? -4.094 -8.383 14 1 97.19 100 SER A CA 1
ATOM 806 C C . SER A 1 100 ? -4.398 -9.305 12.82 1 97.19 100 SER A C 1
ATOM 808 O O . SER A 1 100 ? -4.52 -10.516 12.992 1 97.19 100 SER A O 1
ATOM 810 N N . GLN A 1 101 ? -4.551 -8.711 11.664 1 96.12 101 GLN A N 1
ATOM 811 C CA . GLN A 1 101 ? -4.926 -9.516 10.508 1 96.12 101 GLN A CA 1
ATOM 812 C C . GLN A 1 101 ? -4.043 -9.195 9.305 1 96.12 101 GLN A C 1
ATOM 814 O O . GLN A 1 101 ? -4.547 -8.898 8.219 1 96.12 101 GLN A O 1
ATOM 819 N N . PRO A 1 102 ? -2.766 -9.352 9.477 1 96.5 102 PRO A N 1
ATOM 820 C CA . PRO A 1 102 ? -1.871 -8.977 8.375 1 96.5 102 PRO A CA 1
ATOM 821 C C . PRO A 1 102 ? -2.006 -9.898 7.168 1 96.5 102 PRO A C 1
ATOM 823 O O . PRO A 1 102 ? -1.833 -9.453 6.027 1 96.5 102 PRO A O 1
ATOM 826 N N . LYS A 1 103 ? -2.348 -11.156 7.34 1 95.44 103 LYS A N 1
ATOM 827 C CA . LYS A 1 103 ? -2.514 -12.094 6.238 1 95.44 103 LYS A CA 1
ATOM 828 C C . LYS A 1 103 ? -3.688 -11.703 5.348 1 95.44 103 LYS A C 1
ATOM 830 O O . LYS A 1 103 ? -3.596 -11.773 4.121 1 95.44 103 LYS A O 1
ATOM 835 N N . ALA A 1 104 ? -4.738 -11.328 6.02 1 96 104 ALA A N 1
ATOM 836 C CA . ALA A 1 104 ? -5.918 -10.891 5.281 1 96 104 ALA A CA 1
ATOM 837 C C . ALA A 1 104 ? -5.605 -9.664 4.426 1 96 104 ALA A C 1
ATOM 839 O O . ALA A 1 104 ? -6.023 -9.586 3.27 1 96 104 ALA A O 1
ATOM 840 N N . SER A 1 105 ? -4.859 -8.766 4.973 1 96.81 105 SER A N 1
ATOM 841 C CA . SER A 1 105 ? -4.477 -7.551 4.254 1 96.81 105 SER A CA 1
ATOM 842 C C . SER A 1 105 ? -3.631 -7.879 3.027 1 96.81 105 SER A C 1
ATOM 844 O O . SER A 1 105 ? -3.896 -7.375 1.934 1 96.81 105 SER A O 1
ATOM 846 N N . ARG A 1 106 ? -2.707 -8.727 3.211 1 95.94 106 ARG A N 1
ATOM 847 C CA . ARG A 1 106 ? -1.8 -9.086 2.127 1 95.94 106 ARG A CA 1
ATOM 848 C C . ARG A 1 106 ? -2.541 -9.828 1.016 1 95.94 106 ARG A C 1
ATOM 850 O O . ARG A 1 106 ? -2.264 -9.617 -0.167 1 95.94 106 ARG A O 1
ATOM 857 N N . LEU A 1 107 ? -3.467 -10.68 1.417 1 96.25 107 LEU A N 1
ATOM 858 C CA . LEU A 1 107 ? -4.258 -11.383 0.412 1 96.25 107 LEU A CA 1
ATOM 859 C C . LEU A 1 107 ? -5.055 -10.398 -0.437 1 96.25 107 LEU A C 1
ATOM 861 O O . LEU A 1 107 ? -5.094 -10.523 -1.664 1 96.25 107 LEU A O 1
ATOM 865 N N . PHE A 1 108 ? -5.652 -9.469 0.227 1 97.06 108 PHE A N 1
ATOM 866 C CA . PHE A 1 108 ? -6.43 -8.453 -0.472 1 97.06 108 PHE A CA 1
ATOM 867 C C . PHE A 1 108 ? -5.535 -7.621 -1.385 1 97.06 108 PHE A C 1
ATOM 869 O O . PHE A 1 108 ? -5.891 -7.355 -2.535 1 97.06 108 PHE A O 1
ATOM 876 N N . ALA A 1 109 ? -4.398 -7.254 -0.901 1 96.19 109 ALA A N 1
ATOM 877 C CA . ALA A 1 109 ? -3.441 -6.465 -1.675 1 96.19 109 ALA A CA 1
ATOM 878 C C . ALA A 1 109 ? -3.008 -7.207 -2.934 1 96.19 109 ALA A C 1
ATOM 880 O O . ALA A 1 109 ? -2.926 -6.617 -4.016 1 96.19 109 ALA A O 1
ATOM 881 N N . LEU A 1 110 ? -2.754 -8.438 -2.799 1 93.81 110 LEU A N 1
ATOM 882 C CA . LEU A 1 110 ? -2.34 -9.25 -3.938 1 93.81 110 LEU A CA 1
ATOM 883 C C . LEU A 1 110 ? -3.42 -9.266 -5.016 1 93.81 110 LEU A C 1
ATOM 885 O O . LEU A 1 110 ? -3.121 -9.133 -6.203 1 93.81 110 LEU A O 1
ATOM 889 N N . GLU A 1 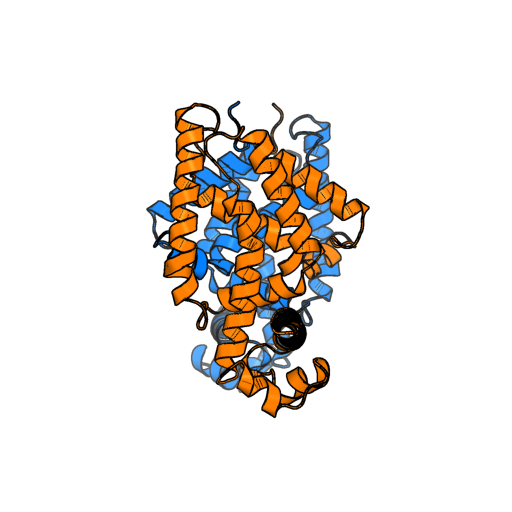111 ? -4.66 -9.398 -4.578 1 95.88 111 GLU A N 1
ATOM 890 C CA . GLU A 1 111 ? -5.785 -9.383 -5.508 1 95.88 111 GLU A CA 1
ATOM 891 C C . GLU A 1 111 ? -5.867 -8.055 -6.254 1 95.88 111 GLU A C 1
ATOM 893 O O . GLU A 1 111 ? -5.984 -8.031 -7.48 1 95.88 111 GLU A O 1
ATOM 898 N N . ILE A 1 112 ? -5.703 -6.98 -5.551 1 96.75 112 ILE A N 1
ATOM 899 C CA . ILE A 1 112 ? -5.871 -5.648 -6.113 1 96.75 112 ILE A CA 1
ATOM 900 C C . ILE A 1 112 ? -4.715 -5.336 -7.059 1 96.75 112 ILE A C 1
ATOM 902 O O . ILE A 1 112 ? -4.922 -4.828 -8.164 1 96.75 112 ILE A O 1
ATOM 906 N N . ILE A 1 113 ? -3.508 -5.625 -6.648 1 95.12 113 ILE A N 1
ATOM 907 C CA . ILE A 1 113 ? -2.305 -5.32 -7.418 1 95.12 113 ILE A CA 1
ATOM 908 C C . ILE A 1 113 ? -2.359 -6.039 -8.766 1 95.12 113 ILE A C 1
ATOM 910 O O . ILE A 1 113 ? -1.864 -5.523 -9.766 1 95.12 113 ILE A O 1
ATOM 914 N N . GLN A 1 114 ? -3.068 -7.133 -8.828 1 92 114 GLN A N 1
ATOM 915 C CA . GLN A 1 114 ? -3.166 -7.926 -10.047 1 92 114 GLN A CA 1
ATOM 916 C C . GLN A 1 114 ? -4.391 -7.531 -10.867 1 92 114 GLN A C 1
ATOM 918 O O . GLN A 1 114 ? -4.754 -8.219 -11.82 1 92 114 GLN A O 1
ATOM 923 N N . GLY A 1 115 ? -5.09 -6.52 -10.422 1 94.75 115 GLY A N 1
ATOM 924 C CA . GLY A 1 115 ? -6.199 -6.008 -11.211 1 94.75 115 GLY A CA 1
ATOM 925 C C . GLY A 1 115 ? -7.555 -6.41 -10.664 1 94.75 115 GLY A C 1
ATOM 926 O O . GLY A 1 115 ? -8.578 -6.227 -11.328 1 94.75 115 GLY A O 1
ATOM 927 N N . ALA A 1 116 ? -7.629 -7.145 -9.625 1 97 116 ALA A N 1
ATOM 928 C CA . ALA A 1 116 ? -8.82 -7.543 -8.883 1 97 116 ALA A CA 1
ATOM 929 C C . ALA A 1 116 ? -9.742 -8.406 -9.75 1 97 116 ALA A C 1
ATOM 931 O O . ALA A 1 116 ? -10.945 -8.164 -9.812 1 97 116 ALA A O 1
ATOM 932 N N . PRO A 1 117 ? -9.234 -9.383 -10.375 1 96.06 117 PRO A N 1
ATOM 933 C CA . PRO A 1 117 ? -10.047 -10.156 -11.32 1 96.06 117 PRO A CA 1
ATOM 934 C C . PRO A 1 117 ? -11.234 -10.852 -10.656 1 96.06 117 PRO A C 1
ATOM 936 O O . PRO A 1 117 ? -12.234 -11.125 -11.32 1 96.06 117 PRO A O 1
ATOM 939 N N . HIS A 1 118 ? -11.211 -11.062 -9.398 1 96.81 118 HIS A N 1
ATOM 940 C CA . HIS A 1 118 ? -12.242 -11.883 -8.773 1 96.81 118 HIS A CA 1
ATOM 941 C C . HIS A 1 118 ? -13.242 -11.023 -8.008 1 96.81 118 HIS A C 1
ATOM 943 O O . HIS A 1 118 ? -14.328 -11.484 -7.66 1 96.81 118 HIS A O 1
ATOM 949 N N . ILE A 1 119 ? -12.875 -9.734 -7.742 1 97.31 119 ILE A N 1
ATOM 950 C CA . ILE A 1 119 ? -13.773 -8.992 -6.859 1 97.31 119 ILE A CA 1
ATOM 951 C C . ILE A 1 119 ? -14.117 -7.645 -7.488 1 97.31 119 ILE A C 1
ATOM 953 O O . ILE A 1 119 ? -14.555 -6.723 -6.797 1 97.31 119 ILE A O 1
ATOM 957 N N . LEU A 1 120 ? -13.938 -7.473 -8.734 1 97.25 120 LEU A N 1
ATOM 958 C CA . LEU A 1 120 ? -14.25 -6.238 -9.445 1 97.25 120 LEU A CA 1
ATOM 959 C C . LEU A 1 120 ? -15.695 -5.828 -9.211 1 97.25 120 LEU A C 1
ATOM 961 O O . LEU A 1 120 ? -15.977 -4.66 -8.93 1 97.25 120 LEU A O 1
ATOM 965 N N . PRO A 1 121 ? -16.641 -6.762 -9.281 1 96.5 121 PRO A N 1
ATOM 966 C CA . PRO A 1 121 ? -18.031 -6.375 -9.062 1 96.5 121 PRO A CA 1
ATOM 967 C C . PRO A 1 121 ? -18.281 -5.801 -7.672 1 96.5 121 PRO A C 1
ATOM 969 O O . PRO A 1 121 ? -19.125 -4.918 -7.504 1 96.5 121 PRO A O 1
ATOM 972 N N . ILE A 1 122 ? -17.547 -6.281 -6.766 1 97 122 ILE A N 1
ATOM 973 C CA . ILE A 1 122 ? -17.688 -5.805 -5.395 1 97 122 ILE A CA 1
ATOM 974 C C . ILE A 1 122 ? -17.125 -4.391 -5.273 1 97 122 ILE A C 1
ATOM 976 O O . ILE A 1 122 ? -17.703 -3.533 -4.609 1 97 122 ILE A O 1
ATOM 980 N N . LEU A 1 123 ? -16 -4.109 -5.887 1 98.06 123 LEU A N 1
ATOM 981 C CA . LEU A 1 123 ? -15.359 -2.799 -5.836 1 98.06 123 LEU A CA 1
ATOM 982 C C . LEU A 1 123 ? -16.219 -1.745 -6.523 1 98.06 123 LEU A C 1
ATOM 984 O O . LEU A 1 123 ? -16.422 -0.654 -5.984 1 98.06 123 LEU A O 1
ATOM 988 N N . LYS A 1 124 ? -16.75 -2.062 -7.617 1 96.69 124 LYS A N 1
ATOM 989 C CA . LYS A 1 124 ? -17.484 -1.099 -8.438 1 96.69 124 LYS A CA 1
ATOM 990 C C . LYS A 1 124 ? -18.922 -0.938 -7.945 1 96.69 124 LYS A C 1
ATOM 992 O O . LYS A 1 124 ? -19.609 0.002 -8.336 1 96.69 124 LYS A O 1
ATOM 997 N N . GLY A 1 125 ? -19.406 -1.792 -7.121 1 96.38 125 GLY A N 1
ATOM 998 C CA . GLY A 1 125 ? -20.766 -1.745 -6.59 1 96.38 125 GLY A CA 1
ATOM 999 C C . GLY A 1 125 ? -20.812 -1.308 -5.137 1 96.38 125 GLY A C 1
ATOM 1000 O O . GLY A 1 125 ? -20.703 -0.117 -4.836 1 96.38 125 GLY A O 1
ATOM 1001 N N . PRO A 1 126 ? -20.875 -2.326 -4.246 1 96.25 126 PRO A N 1
ATOM 1002 C CA . PRO A 1 126 ? -21.062 -1.992 -2.832 1 96.25 126 PRO A CA 1
ATOM 1003 C C . PRO A 1 126 ? -19.953 -1.1 -2.279 1 96.25 126 PRO A C 1
ATOM 1005 O O . PRO A 1 126 ? -20.234 -0.18 -1.503 1 96.25 126 PRO A O 1
ATOM 1008 N N . LEU A 1 127 ? -18.766 -1.312 -2.613 1 97.94 127 LEU A N 1
ATOM 1009 C CA . LEU A 1 127 ? -17.672 -0.5 -2.086 1 97.94 127 LEU A CA 1
ATOM 1010 C C . LEU A 1 127 ? -17.766 0.934 -2.596 1 97.94 127 LEU A C 1
ATOM 1012 O O . LEU A 1 127 ? -17.625 1.883 -1.821 1 97.94 127 LEU A O 1
ATOM 1016 N N . LYS A 1 128 ? -17.969 1.034 -3.879 1 98.5 128 LYS A N 1
ATOM 1017 C CA . LYS A 1 128 ? -18.078 2.365 -4.469 1 98.5 128 LYS A CA 1
ATOM 1018 C C . LYS A 1 128 ? -19.219 3.152 -3.83 1 98.5 128 LYS A C 1
ATOM 1020 O O . LYS A 1 128 ? -19.078 4.344 -3.541 1 98.5 128 LYS A O 1
ATOM 1025 N N . LYS A 1 129 ? -20.328 2.518 -3.641 1 98.06 129 LYS A N 1
ATOM 1026 C CA . LYS A 1 129 ? -21.484 3.174 -3.035 1 98.06 129 LYS A CA 1
ATOM 1027 C C . LYS A 1 129 ? -21.141 3.686 -1.635 1 98.06 129 LYS A C 1
ATOM 1029 O O . LYS A 1 129 ? -21.453 4.832 -1.302 1 98.06 129 LYS A O 1
ATOM 1034 N N . LEU A 1 130 ? -20.578 2.842 -0.829 1 98.38 130 LEU A N 1
ATOM 1035 C CA . LEU A 1 130 ? -20.188 3.236 0.52 1 98.38 130 LEU A CA 1
ATOM 1036 C C . LEU A 1 130 ? -19.156 4.359 0.479 1 98.38 130 LEU A C 1
ATOM 1038 O O . LEU A 1 130 ? -19.25 5.328 1.237 1 98.38 130 LEU A O 1
ATOM 1042 N N . PHE A 1 131 ? -18.219 4.23 -0.384 1 98.62 131 PHE A N 1
ATOM 1043 C CA . PHE A 1 131 ? -17.156 5.203 -0.591 1 98.62 131 PHE A CA 1
ATOM 1044 C C . PHE A 1 131 ? -17.734 6.586 -0.873 1 98.62 131 PHE A C 1
ATOM 1046 O O . PHE A 1 131 ? -17.344 7.566 -0.237 1 98.62 131 PHE A O 1
ATOM 1053 N N . LYS A 1 132 ? -18.656 6.645 -1.768 1 98.62 132 LYS A N 1
ATOM 1054 C CA . LYS A 1 132 ? -19.266 7.91 -2.15 1 98.62 132 LYS A CA 1
ATOM 1055 C C . LYS A 1 132 ? -20.078 8.5 -0.994 1 98.62 132 LYS A C 1
ATOM 1057 O O . LYS A 1 132 ? -20.047 9.711 -0.766 1 98.62 132 LYS A O 1
ATOM 1062 N N . ARG A 1 133 ? -20.703 7.664 -0.314 1 98.44 133 ARG A N 1
ATOM 1063 C CA . ARG A 1 133 ? -21.484 8.117 0.833 1 98.44 133 ARG A CA 1
ATOM 1064 C C . ARG A 1 133 ? -20.578 8.727 1.9 1 98.44 133 ARG A C 1
ATOM 1066 O O . ARG A 1 133 ? -20.906 9.75 2.496 1 98.44 133 ARG A O 1
ATOM 1073 N N . LYS A 1 134 ? -19.484 8.125 2.117 1 98.69 134 LYS A N 1
ATOM 1074 C CA . LYS A 1 134 ? -18.609 8.602 3.189 1 98.69 134 LYS A CA 1
ATOM 1075 C C . LYS A 1 134 ? -17.797 9.812 2.742 1 98.69 134 LYS A C 1
ATOM 1077 O O . LYS A 1 134 ? -17.469 10.688 3.553 1 98.69 134 LYS A O 1
ATOM 1082 N N . ALA A 1 135 ? -17.5 9.859 1.46 1 98.69 135 ALA A N 1
ATOM 1083 C CA . ALA A 1 135 ? -16.906 11.094 0.938 1 98.69 135 ALA A CA 1
ATOM 1084 C C . ALA A 1 135 ? -17.828 12.289 1.176 1 98.69 135 ALA A C 1
ATOM 1086 O O . ALA A 1 135 ? -17.359 13.391 1.458 1 98.69 135 ALA A O 1
ATOM 1087 N N . LYS A 1 136 ? -19.094 12.086 1.133 1 98.69 136 LYS A N 1
ATOM 1088 C CA . LYS A 1 136 ? -20.062 13.148 1.38 1 98.69 136 LYS A CA 1
ATOM 1089 C C . LYS A 1 136 ? -20.031 13.586 2.84 1 98.69 136 LYS A C 1
ATOM 1091 O O . LYS A 1 136 ? -20.25 14.766 3.139 1 98.69 136 LYS A O 1
ATOM 1096 N N . VAL A 1 137 ? -19.797 12.664 3.723 1 98.75 137 VAL A N 1
ATOM 1097 C CA . VAL A 1 137 ? -19.641 13.016 5.133 1 98.75 137 VAL A CA 1
ATOM 1098 C C . VAL A 1 137 ? -18.484 13.992 5.301 1 98.75 137 VAL A C 1
ATOM 1100 O O . VAL A 1 137 ? -18.625 15.008 5.988 1 98.75 137 VAL A O 1
ATOM 1103 N N . ILE A 1 138 ? -17.375 13.719 4.652 1 98.62 138 ILE A N 1
ATOM 1104 C CA . ILE A 1 138 ? -16.203 14.578 4.734 1 98.62 138 ILE A CA 1
ATOM 1105 C C . ILE A 1 138 ? -16.5 15.938 4.113 1 98.62 138 ILE A C 1
ATOM 1107 O O . ILE A 1 138 ? -16.109 16.969 4.656 1 98.62 138 ILE A O 1
ATOM 1111 N N . GLN A 1 139 ? -17.219 15.914 3.035 1 98.5 139 GLN A N 1
ATOM 1112 C CA . GLN A 1 139 ? -17.641 17.156 2.4 1 98.5 139 GLN A CA 1
ATOM 1113 C C . GLN A 1 139 ? -18.5 17.984 3.344 1 98.5 139 GLN A C 1
ATOM 1115 O O . GLN A 1 139 ? -18.359 19.219 3.402 1 98.5 139 GLN A O 1
ATOM 1120 N N . THR A 1 140 ? -19.359 17.359 4.02 1 98.62 140 THR A N 1
ATOM 1121 C CA . THR A 1 140 ? -20.203 18.031 4.988 1 98.62 140 THR A CA 1
ATOM 1122 C C . THR A 1 140 ? -19.359 18.672 6.094 1 98.62 140 THR A C 1
ATOM 1124 O O . THR A 1 140 ? -19.609 19.797 6.496 1 98.62 140 THR A O 1
ATOM 1127 N N . TRP A 1 141 ? -18.406 17.891 6.586 1 98.62 141 TRP A N 1
ATOM 1128 C CA . TRP A 1 141 ? -17.5 18.438 7.59 1 98.62 141 TRP A CA 1
ATOM 1129 C C . TRP A 1 141 ? -16.766 19.656 7.062 1 98.62 141 TRP A C 1
ATOM 1131 O O . TRP A 1 141 ? -16.5 20.609 7.809 1 98.62 141 TRP A O 1
ATOM 1141 N N . GLN A 1 142 ? -16.406 19.688 5.781 1 98.38 142 GLN A N 1
ATOM 1142 C CA . GLN A 1 142 ? -15.766 20.844 5.156 1 98.38 142 GLN A CA 1
ATOM 1143 C C . GLN A 1 142 ? -16.703 22.047 5.109 1 98.38 142 GLN A C 1
ATOM 1145 O O . GLN A 1 142 ? -16.297 23.172 5.414 1 98.38 142 GLN A O 1
ATOM 1150 N N . GLU A 1 143 ? -17.859 21.781 4.777 1 98.06 143 GLU A N 1
ATOM 1151 C CA . GLU A 1 143 ? -18.859 22.844 4.715 1 98.06 143 GLU A CA 1
ATOM 1152 C C . GLU A 1 143 ? -19.094 23.469 6.086 1 98.06 143 GLU A C 1
ATOM 1154 O O . GLU A 1 143 ? -19.406 24.656 6.184 1 98.06 143 GLU A O 1
ATOM 1159 N N . GLN A 1 144 ? -18.891 22.719 7.047 1 97.88 144 GLN A N 1
ATOM 1160 C CA . GLN A 1 144 ? -19.047 23.188 8.422 1 97.88 144 GLN A CA 1
ATOM 1161 C C . GLN A 1 144 ? -17.781 23.844 8.938 1 97.88 144 GLN A C 1
ATOM 1163 O O . GLN A 1 144 ? -17.734 24.297 10.086 1 97.88 144 GLN A O 1
ATOM 1168 N N . GLY A 1 145 ? -16.766 23.781 8.18 1 97.94 145 GLY A N 1
ATOM 1169 C CA . GLY A 1 145 ? -15.5 24.391 8.555 1 97.94 145 GLY A CA 1
ATOM 1170 C C . GLY A 1 145 ? -14.672 23.531 9.492 1 97.94 145 GLY A C 1
ATOM 1171 O O . GLY A 1 145 ? -13.711 24.016 10.102 1 97.94 145 GLY A O 1
ATOM 1172 N N . LYS A 1 146 ? -14.992 22.25 9.539 1 98.06 146 LYS A N 1
ATOM 1173 C CA . LYS A 1 146 ? -14.344 21.375 10.5 1 98.06 146 LYS A CA 1
ATOM 1174 C C . LYS A 1 146 ? -13.18 20.625 9.852 1 98.06 146 LYS A C 1
ATOM 1176 O O . LYS A 1 146 ? -12.312 20.094 10.547 1 98.06 146 LYS A O 1
ATOM 1181 N N . ILE A 1 147 ? -13.172 20.547 8.57 1 98.38 147 ILE A N 1
ATOM 1182 C CA . ILE A 1 147 ? -12.086 20 7.773 1 98.38 147 ILE A CA 1
ATOM 1183 C C . ILE A 1 147 ? -11.602 21.047 6.766 1 98.38 147 ILE A C 1
ATOM 1185 O O . ILE A 1 147 ? -12.406 21.797 6.219 1 98.38 147 ILE A O 1
ATOM 1189 N N . SER A 1 148 ? -10.273 21.078 6.555 1 98.25 148 SER A N 1
ATOM 1190 C CA . SER A 1 148 ? -9.695 22.016 5.609 1 98.25 148 SER A CA 1
ATOM 1191 C C . SER A 1 148 ? -10.328 21.875 4.227 1 98.25 148 SER A C 1
ATOM 1193 O O . SER A 1 148 ? -10.523 20.766 3.738 1 98.25 148 SER A O 1
ATOM 1195 N N . PRO A 1 149 ? -10.602 22.969 3.547 1 97.56 149 PRO A N 1
ATOM 1196 C CA . PRO A 1 149 ? -11.156 22.906 2.191 1 97.56 149 PRO A CA 1
ATOM 1197 C C . PRO A 1 149 ? -10.148 22.375 1.169 1 97.56 149 PRO A C 1
ATOM 1199 O O . PRO A 1 149 ? -10.523 22.047 0.041 1 97.56 149 PRO A O 1
ATOM 1202 N N . ASP A 1 150 ? -8.906 22.266 1.547 1 97.88 150 ASP A N 1
ATOM 1203 C CA . ASP A 1 150 ? -7.859 21.844 0.628 1 97.88 150 ASP A CA 1
ATOM 1204 C C . ASP A 1 150 ? -7.719 20.328 0.625 1 97.88 150 ASP A C 1
ATOM 1206 O O . ASP A 1 150 ? -6.922 19.766 -0.132 1 97.88 150 ASP A O 1
ATOM 1210 N N . ILE A 1 151 ? -8.539 19.688 1.433 1 98.56 151 ILE A N 1
ATOM 1211 C CA . ILE A 1 151 ? -8.555 18.219 1.485 1 98.56 151 ILE A CA 1
ATOM 1212 C C . ILE A 1 151 ? -9.57 17.688 0.479 1 98.56 151 ILE A C 1
ATOM 1214 O O . ILE A 1 151 ? -10.695 18.188 0.388 1 98.56 151 ILE A O 1
ATOM 1218 N N . ASP A 1 152 ? -9.141 16.781 -0.302 1 98.81 152 ASP A N 1
ATOM 1219 C CA . ASP A 1 152 ? -10.047 16.047 -1.188 1 98.81 152 ASP A CA 1
ATOM 1220 C C . ASP A 1 152 ? -10.734 14.906 -0.452 1 98.81 152 ASP A C 1
ATOM 1222 O O . ASP A 1 152 ? -10.07 13.969 0.004 1 98.81 152 ASP A O 1
ATOM 1226 N N . PRO A 1 153 ? -12.031 14.969 -0.358 1 98.75 153 PRO A N 1
ATOM 1227 C CA . PRO A 1 153 ? -12.742 13.977 0.448 1 98.75 153 PRO A CA 1
ATOM 1228 C C . PRO A 1 153 ? -12.508 12.547 -0.033 1 98.75 153 PRO A C 1
ATOM 1230 O O . PRO A 1 153 ? -12.297 11.641 0.782 1 98.75 153 PRO A O 1
ATOM 1233 N N . GLU A 1 154 ? -12.555 12.289 -1.316 1 98.81 154 GLU A N 1
ATOM 1234 C CA . GLU A 1 154 ? -12.328 10.961 -1.869 1 98.81 154 GLU A CA 1
ATOM 1235 C C . GLU A 1 154 ? -10.898 10.492 -1.611 1 98.81 154 GLU A C 1
ATOM 1237 O O . GLU A 1 154 ? -10.672 9.367 -1.157 1 98.81 154 GLU A O 1
ATOM 1242 N N . LEU A 1 155 ? -9.953 11.344 -1.824 1 98.81 155 LEU A N 1
ATOM 1243 C CA . LEU A 1 155 ? -8.547 10.992 -1.673 1 98.81 155 LEU A CA 1
ATOM 1244 C C . LEU A 1 155 ? -8.188 10.805 -0.203 1 98.81 155 LEU A C 1
ATOM 1246 O O . LEU A 1 155 ? -7.316 9.992 0.129 1 98.81 155 LEU A O 1
ATOM 1250 N N . LEU A 1 156 ? -8.891 11.523 0.664 1 98.81 156 LEU A N 1
ATOM 1251 C CA . LEU A 1 156 ? -8.656 11.297 2.086 1 98.81 156 LEU A CA 1
ATOM 1252 C C . LEU A 1 156 ? -8.977 9.852 2.461 1 98.81 156 LEU A C 1
ATOM 1254 O O . LEU A 1 156 ? -8.18 9.195 3.141 1 98.81 156 LEU A O 1
ATOM 1258 N N . ILE A 1 157 ? -10.109 9.359 1.999 1 98.75 157 ILE A N 1
ATOM 1259 C CA . ILE A 1 157 ? -10.5 7.984 2.303 1 98.75 157 ILE A CA 1
ATOM 1260 C C . ILE A 1 157 ? -9.477 7.016 1.715 1 98.75 157 ILE A C 1
ATOM 1262 O O . ILE A 1 157 ? -8.977 6.129 2.412 1 98.75 157 ILE A O 1
ATOM 1266 N N . LEU A 1 158 ? -9.086 7.191 0.478 1 98.62 158 LEU A N 1
ATOM 1267 C CA . LEU A 1 158 ? -8.125 6.328 -0.188 1 98.62 158 LEU A CA 1
ATOM 1268 C C . LEU A 1 158 ? -6.781 6.355 0.534 1 98.62 158 LEU A C 1
ATOM 1270 O O . LEU A 1 158 ? -6.129 5.316 0.681 1 98.62 158 LEU A O 1
ATOM 1274 N N . ASN A 1 159 ? -6.363 7.527 0.958 1 98.56 159 ASN A N 1
ATOM 1275 C CA . ASN A 1 159 ? -5.074 7.656 1.634 1 98.56 159 ASN A CA 1
ATOM 1276 C C . ASN A 1 159 ? -5.102 7.016 3.018 1 98.56 159 ASN A C 1
ATOM 1278 O O . ASN A 1 159 ? -4.109 6.434 3.457 1 98.56 159 ASN A O 1
ATOM 1282 N N . ILE A 1 160 ? -6.23 7.117 3.691 1 98.56 160 ILE A N 1
ATOM 1283 C CA . ILE A 1 160 ? -6.363 6.422 4.965 1 98.56 160 ILE A CA 1
ATOM 1284 C C . ILE A 1 160 ? -6.258 4.914 4.746 1 98.56 160 ILE A C 1
ATOM 1286 O O . ILE A 1 160 ? -5.523 4.227 5.457 1 98.56 160 ILE A O 1
ATOM 1290 N N . TRP A 1 161 ? -6.973 4.426 3.729 1 98.5 161 TRP A N 1
ATOM 1291 C CA . TRP A 1 161 ? -6.926 3.002 3.414 1 98.5 161 TRP A CA 1
ATOM 1292 C C . TRP A 1 161 ? -5.496 2.561 3.105 1 98.5 161 TRP A C 1
ATOM 1294 O O . TRP A 1 161 ? -4.984 1.622 3.719 1 98.5 161 TRP A O 1
ATOM 1304 N N . GLY A 1 162 ? -4.859 3.227 2.199 1 98.25 162 GLY A N 1
ATOM 1305 C CA . GLY A 1 162 ? -3.523 2.854 1.759 1 98.25 162 GLY A CA 1
ATOM 1306 C C . GLY A 1 162 ? -2.486 2.936 2.861 1 98.25 162 GLY A C 1
ATOM 1307 O O . GLY A 1 162 ? -1.677 2.021 3.029 1 98.25 162 GLY A O 1
ATOM 1308 N N . LEU A 1 163 ? -2.527 4 3.57 1 98.19 163 LEU A N 1
ATOM 1309 C CA . LEU A 1 163 ? -1.537 4.25 4.609 1 98.19 163 LEU A CA 1
ATOM 1310 C C . LEU A 1 163 ? -1.625 3.199 5.711 1 98.19 163 LEU A C 1
ATOM 1312 O O . LEU A 1 163 ? -0.606 2.639 6.121 1 98.19 163 LEU A O 1
ATOM 1316 N N . THR A 1 164 ? -2.775 2.912 6.191 1 98.44 164 THR A N 1
ATOM 1317 C CA . THR A 1 164 ? -2.947 1.996 7.312 1 98.44 164 THR A CA 1
ATOM 1318 C C . THR A 1 164 ? -2.689 0.556 6.879 1 98.44 164 THR A C 1
ATOM 1320 O O . THR A 1 164 ? -2.1 -0.227 7.629 1 98.44 164 THR A O 1
ATOM 1323 N N . GLN A 1 165 ? -3.064 0.23 5.664 1 97.88 165 GLN A N 1
ATOM 1324 C CA . GLN A 1 165 ? -2.84 -1.116 5.148 1 97.88 165 GLN A CA 1
ATOM 1325 C C . GLN A 1 165 ? -1.353 -1.376 4.922 1 97.88 165 GLN A C 1
ATOM 1327 O O . GLN A 1 165 ? -0.891 -2.514 5.035 1 97.88 165 GLN A O 1
ATOM 1332 N N . ASN A 1 166 ? -0.674 -0.335 4.609 1 98.44 166 ASN A N 1
ATOM 1333 C CA . ASN A 1 166 ? 0.745 -0.469 4.297 1 98.44 166 ASN A CA 1
ATOM 1334 C C . ASN A 1 166 ? 1.519 -1.092 5.457 1 98.44 166 ASN A C 1
ATOM 1336 O O . ASN A 1 166 ? 2.484 -1.827 5.238 1 98.44 166 ASN A O 1
ATOM 1340 N N . TYR A 1 167 ? 1.099 -0.918 6.699 1 98.69 167 TYR A N 1
ATOM 1341 C CA . TYR A 1 167 ? 1.775 -1.473 7.867 1 98.69 167 TYR A CA 1
ATOM 1342 C C . TYR A 1 167 ? 1.724 -2.996 7.855 1 98.69 167 TYR A C 1
ATOM 1344 O O . TYR A 1 167 ? 2.604 -3.656 8.414 1 98.69 167 TYR A O 1
ATOM 1352 N N . ALA A 1 168 ? 0.734 -3.512 7.211 1 98.12 168 ALA A N 1
ATOM 1353 C CA . ALA A 1 168 ? 0.63 -4.961 7.07 1 98.12 168 ALA A CA 1
ATOM 1354 C C . ALA A 1 168 ? 1.26 -5.438 5.766 1 98.12 168 ALA A C 1
ATOM 1356 O O . ALA A 1 168 ? 2.059 -6.375 5.758 1 98.12 168 ALA A O 1
ATOM 1357 N N . ASP A 1 169 ? 0.914 -4.801 4.688 1 97.69 169 ASP A N 1
ATOM 1358 C CA . ASP A 1 169 ? 1.323 -5.234 3.357 1 97.69 169 ASP A CA 1
ATOM 1359 C C . ASP A 1 169 ? 2.838 -5.145 3.191 1 97.69 169 ASP A C 1
ATOM 1361 O O . ASP A 1 169 ? 3.449 -6 2.547 1 97.69 169 ASP A O 1
ATOM 1365 N N . PHE A 1 170 ? 3.438 -4.148 3.783 1 98.38 170 PHE A N 1
ATOM 1366 C CA . PHE A 1 170 ? 4.871 -3.916 3.646 1 98.38 170 PHE A CA 1
ATOM 1367 C C . PHE A 1 170 ? 5.586 -4.145 4.973 1 98.38 170 PHE A C 1
ATOM 1369 O O . PHE A 1 170 ? 6.598 -3.5 5.258 1 98.38 170 PHE A O 1
ATOM 1376 N N . ALA A 1 171 ? 5.07 -4.977 5.809 1 98.38 171 ALA A N 1
ATOM 1377 C CA . ALA A 1 171 ? 5.648 -5.273 7.113 1 98.38 171 ALA A CA 1
ATOM 1378 C C . ALA A 1 171 ? 7.09 -5.758 6.98 1 98.38 171 ALA A C 1
ATOM 1380 O O . ALA A 1 171 ? 7.93 -5.465 7.828 1 98.38 171 ALA A O 1
ATOM 1381 N N . THR A 1 172 ? 7.391 -6.516 5.906 1 98.25 172 THR A N 1
ATOM 1382 C CA . THR A 1 172 ? 8.742 -7.008 5.684 1 98.25 172 THR A CA 1
ATOM 1383 C C . THR A 1 172 ? 9.719 -5.848 5.504 1 98.25 172 THR A C 1
ATOM 1385 O O . THR A 1 172 ? 10.797 -5.836 6.105 1 98.25 172 THR A O 1
ATOM 1388 N N . GLN A 1 173 ? 9.344 -4.93 4.695 1 98.25 173 GLN A N 1
ATOM 1389 C CA . GLN A 1 173 ? 10.188 -3.752 4.484 1 98.25 173 GLN A CA 1
ATOM 1390 C C . GLN A 1 173 ? 10.359 -2.967 5.781 1 98.25 173 GLN A C 1
ATOM 1392 O O . GLN A 1 173 ? 11.477 -2.562 6.121 1 98.25 173 GLN A O 1
ATOM 1397 N N . MET A 1 174 ? 9.273 -2.732 6.504 1 98.56 174 MET A N 1
ATOM 1398 C CA . MET A 1 174 ? 9.32 -2.043 7.789 1 98.56 174 MET A CA 1
ATOM 1399 C C . MET A 1 174 ? 10.273 -2.748 8.75 1 98.56 174 MET A C 1
ATOM 1401 O O . MET A 1 174 ? 11.102 -2.102 9.398 1 98.56 174 MET A O 1
ATOM 1405 N N . GLU A 1 175 ? 10.18 -4 8.773 1 98.62 175 GLU A N 1
ATOM 1406 C CA . GLU A 1 175 ? 11.023 -4.797 9.656 1 98.62 175 GLU A CA 1
ATOM 1407 C C . GLU A 1 175 ? 12.5 -4.668 9.281 1 98.62 175 GLU A C 1
ATOM 1409 O O . GLU A 1 175 ? 13.359 -4.551 10.156 1 98.62 175 GLU A O 1
ATOM 1414 N N . MET A 1 176 ? 12.789 -4.676 8.078 1 98.44 176 MET A N 1
ATOM 1415 C CA . MET A 1 176 ? 14.18 -4.664 7.629 1 98.44 176 MET A CA 1
ATOM 1416 C C . MET A 1 176 ? 14.836 -3.322 7.934 1 98.44 176 MET A C 1
ATOM 1418 O O . MET A 1 176 ? 16.031 -3.266 8.25 1 98.44 176 MET A O 1
ATOM 1422 N N . VAL A 1 177 ? 14.031 -2.283 7.887 1 98.44 177 VAL A N 1
ATOM 1423 C CA . VAL A 1 177 ? 14.672 -0.977 8.016 1 98.44 177 VAL A CA 1
ATOM 1424 C C . VAL A 1 177 ? 14.57 -0.487 9.453 1 98.44 177 VAL A C 1
ATOM 1426 O O . VAL A 1 177 ? 15.391 0.312 9.906 1 98.44 177 VAL A O 1
ATOM 1429 N N . THR A 1 178 ? 13.594 -0.998 10.25 1 98.5 178 THR A N 1
ATOM 1430 C CA . THR A 1 178 ? 13.414 -0.507 11.609 1 98.5 178 THR A CA 1
ATOM 1431 C C . THR A 1 178 ? 13.742 -1.6 12.625 1 98.5 178 THR A C 1
ATOM 1433 O O . THR A 1 178 ? 13.945 -1.315 13.805 1 98.5 178 THR A O 1
ATOM 1436 N N . GLY A 1 179 ? 13.664 -2.834 12.172 1 98.06 179 GLY A N 1
ATOM 1437 C CA . GLY A 1 179 ? 13.867 -3.971 13.055 1 98.06 179 GLY A CA 1
ATOM 1438 C C . GLY A 1 179 ? 12.594 -4.422 13.742 1 98.06 179 GLY A C 1
ATOM 1439 O O . GLY A 1 179 ? 12.609 -5.367 14.539 1 98.06 179 GLY A O 1
ATOM 1440 N N . LYS A 1 180 ? 11.445 -3.771 13.398 1 98.19 180 LYS A N 1
ATOM 1441 C CA . LYS A 1 180 ? 10.203 -4.07 14.109 1 98.19 180 LYS A CA 1
ATOM 1442 C C . LYS A 1 180 ? 9.008 -4.055 13.156 1 98.19 180 LYS A C 1
ATOM 1444 O O . LYS A 1 180 ? 9.07 -3.441 12.086 1 98.19 180 LYS A O 1
ATOM 1449 N N . THR A 1 181 ? 7.992 -4.789 13.562 1 98 181 THR A N 1
ATOM 1450 C CA . THR A 1 181 ? 6.672 -4.727 12.945 1 98 181 THR A CA 1
ATOM 1451 C C . THR A 1 181 ? 5.625 -4.27 13.961 1 98 181 THR A C 1
ATOM 1453 O O . THR A 1 181 ? 5.957 -3.938 15.102 1 98 181 THR A O 1
ATOM 1456 N N . LEU A 1 182 ? 4.402 -4.281 13.547 1 98.44 182 LEU A N 1
ATOM 1457 C CA . LEU A 1 182 ? 3.33 -3.879 14.453 1 98.44 182 LEU A CA 1
ATOM 1458 C C . LEU A 1 182 ? 3.143 -4.91 15.562 1 98.44 182 LEU A C 1
ATOM 1460 O O . LEU A 1 182 ? 2.426 -4.66 16.531 1 98.44 182 LEU A O 1
ATOM 1464 N N . ARG A 1 183 ? 3.775 -6.051 15.438 1 97.44 183 ARG A N 1
ATOM 1465 C CA . ARG A 1 183 ? 3.721 -7.043 16.5 1 97.44 183 ARG A CA 1
ATOM 1466 C C . ARG A 1 183 ? 4.441 -6.543 17.75 1 97.44 183 ARG A C 1
ATOM 1468 O O . ARG A 1 183 ? 4.16 -7 18.859 1 97.44 183 ARG A O 1
ATOM 1475 N N . ASN A 1 184 ? 5.426 -5.703 17.516 1 98.31 184 ASN A N 1
ATOM 1476 C CA . ASN A 1 184 ? 6.121 -5.055 18.625 1 98.31 184 ASN A CA 1
ATOM 1477 C C . ASN A 1 184 ? 5.258 -3.977 19.266 1 98.31 184 ASN A C 1
ATOM 1479 O O . ASN A 1 184 ? 4.812 -3.045 18.594 1 98.31 184 ASN A O 1
ATOM 1483 N N . ARG A 1 185 ? 5.07 -4.086 20.531 1 97.75 185 ARG A N 1
ATOM 1484 C CA . ARG A 1 185 ? 4.148 -3.205 21.25 1 97.75 185 ARG A CA 1
ATOM 1485 C C . ARG A 1 185 ? 4.574 -1.745 21.125 1 97.75 185 ARG A C 1
ATOM 1487 O O . ARG A 1 185 ? 3.732 -0.867 20.906 1 97.75 185 ARG A O 1
ATOM 1494 N N . SER A 1 186 ? 5.789 -1.501 21.266 1 98.31 186 SER A N 1
ATOM 1495 C CA . SER A 1 186 ? 6.293 -0.135 21.172 1 98.31 186 SER A CA 1
ATOM 1496 C C . SER A 1 186 ? 6.094 0.429 19.766 1 98.31 186 SER A C 1
ATOM 1498 O O . SER A 1 186 ? 5.676 1.577 19.609 1 98.31 186 SER A O 1
ATOM 1500 N N . MET A 1 187 ? 6.367 -0.374 18.812 1 98.62 187 MET A N 1
ATOM 1501 C CA . MET A 1 187 ? 6.191 0.07 17.438 1 98.62 187 MET A CA 1
ATOM 1502 C C . MET A 1 187 ? 4.715 0.304 17.125 1 98.62 187 MET A C 1
ATOM 1504 O O . MET A 1 187 ? 4.371 1.243 16.406 1 98.62 187 MET A O 1
ATOM 1508 N N . PHE A 1 188 ? 3.904 -0.563 17.656 1 98.75 188 PHE A N 1
ATOM 1509 C CA . PHE A 1 188 ? 2.467 -0.395 17.484 1 98.75 188 PHE A CA 1
ATOM 1510 C C . PHE A 1 188 ? 2.01 0.954 18.031 1 98.75 188 PHE A C 1
ATOM 1512 O O . PHE A 1 188 ? 1.319 1.706 17.344 1 98.75 188 PHE A O 1
ATOM 1519 N N . GLN A 1 189 ? 2.416 1.275 19.141 1 98.62 189 GLN A N 1
ATOM 1520 C CA . GLN A 1 189 ? 2.043 2.533 19.781 1 98.62 189 GLN A CA 1
ATOM 1521 C C . GLN A 1 189 ? 2.619 3.727 19.016 1 98.62 189 GLN A C 1
ATOM 1523 O O . GLN A 1 189 ? 1.924 4.719 18.797 1 98.62 189 GLN A O 1
ATOM 1528 N N . ARG A 1 190 ? 3.855 3.643 18.625 1 98.62 190 ARG A N 1
ATOM 1529 C CA . ARG A 1 190 ? 4.5 4.684 17.828 1 98.62 190 ARG A CA 1
ATOM 1530 C C . ARG A 1 190 ? 3.734 4.934 16.531 1 98.62 190 ARG A C 1
ATOM 1532 O O . ARG A 1 190 ? 3.551 6.082 16.125 1 98.62 190 ARG A O 1
ATOM 1539 N N . SER A 1 191 ? 3.324 3.834 15.898 1 98.81 191 SER A N 1
ATOM 1540 C CA . SER A 1 191 ? 2.631 3.939 14.617 1 98.81 191 SER A CA 1
ATOM 1541 C C . SER A 1 191 ? 1.292 4.656 14.773 1 98.81 191 SER A C 1
ATOM 1543 O O . SER A 1 191 ? 0.936 5.5 13.953 1 98.81 191 SER A O 1
ATOM 1545 N N . ILE A 1 192 ? 0.603 4.309 15.805 1 98.81 192 ILE A N 1
ATOM 1546 C CA . ILE A 1 192 ? -0.682 4.949 16.062 1 98.81 192 ILE A CA 1
ATOM 1547 C C . ILE A 1 192 ? -0.474 6.441 16.328 1 98.81 192 ILE A C 1
ATOM 1549 O O . ILE A 1 192 ? -1.094 7.281 15.664 1 98.81 192 ILE A O 1
ATOM 1553 N N . GLU A 1 193 ? 0.404 6.789 17.219 1 98.75 193 GLU A N 1
ATOM 1554 C CA . GLU A 1 193 ? 0.64 8.18 17.594 1 98.75 193 GLU A CA 1
ATOM 1555 C C . GLU A 1 193 ? 1.104 9.008 16.406 1 98.75 193 GLU A C 1
ATOM 1557 O O . GLU A 1 193 ? 0.587 10.102 16.172 1 98.75 193 GLU A O 1
ATOM 1562 N N . HIS A 1 194 ? 1.992 8.477 15.703 1 98.75 194 HIS A N 1
ATOM 1563 C CA . HIS A 1 194 ? 2.531 9.164 14.539 1 98.75 194 HIS A CA 1
ATOM 1564 C C . HIS A 1 194 ? 1.457 9.375 13.477 1 98.75 194 HIS A C 1
ATOM 1566 O O . HIS A 1 194 ? 1.266 10.5 12.992 1 98.75 194 HIS A O 1
ATOM 1572 N N . THR A 1 195 ? 0.783 8.305 13.094 1 98.75 195 THR A N 1
ATOM 1573 C CA . THR A 1 195 ? -0.155 8.352 11.977 1 98.75 195 THR A CA 1
ATOM 1574 C C . THR A 1 195 ? -1.322 9.281 12.289 1 98.75 195 THR A C 1
ATOM 1576 O O . THR A 1 195 ? -1.715 10.094 11.445 1 98.75 195 THR A O 1
ATOM 1579 N N . VAL A 1 196 ? -1.8 9.172 13.477 1 98.62 196 VAL A N 1
ATOM 1580 C CA . VAL A 1 196 ? -2.918 10.016 13.875 1 98.62 196 VAL A CA 1
ATOM 1581 C C . VAL A 1 196 ? -2.488 11.484 13.859 1 98.62 196 VAL A C 1
ATOM 1583 O O . VAL A 1 196 ? -3.17 12.328 13.281 1 98.62 196 VAL A O 1
ATOM 1586 N N . HIS A 1 197 ? -1.386 11.805 14.43 1 98.5 197 HIS A N 1
ATOM 1587 C CA . HIS A 1 197 ? -0.913 13.188 14.469 1 98.5 197 HIS A CA 1
ATOM 1588 C C . HIS A 1 197 ? -0.667 13.719 13.062 1 98.5 197 HIS A C 1
ATOM 1590 O O . HIS A 1 197 ? -1.134 14.812 12.719 1 98.5 197 HIS A O 1
ATOM 1596 N N . MET A 1 198 ? 0.042 12.953 12.297 1 98.38 198 MET A N 1
ATOM 1597 C CA . MET A 1 198 ? 0.408 13.383 10.953 1 98.38 198 MET A CA 1
ATOM 1598 C C . MET A 1 198 ? -0.834 13.656 10.109 1 98.38 198 MET A C 1
ATOM 1600 O O . MET A 1 198 ? -0.911 14.664 9.414 1 98.38 198 MET A O 1
ATOM 1604 N N . MET A 1 199 ? -1.793 12.75 10.172 1 98.31 199 MET A N 1
ATOM 1605 C CA . MET A 1 199 ? -2.984 12.898 9.336 1 98.31 199 MET A CA 1
ATOM 1606 C C . MET A 1 199 ? -3.836 14.07 9.812 1 98.31 199 MET A C 1
ATOM 1608 O O . MET A 1 199 ? -4.34 14.844 8.992 1 98.31 199 MET A O 1
ATOM 1612 N N . LEU A 1 200 ? -3.943 14.219 11.109 1 98.25 200 LEU A N 1
ATOM 1613 C CA . LEU A 1 200 ? -4.84 15.242 11.633 1 98.25 200 LEU A CA 1
ATOM 1614 C C . LEU A 1 200 ? -4.184 16.609 11.578 1 98.25 200 LEU A C 1
ATOM 1616 O O . LEU A 1 200 ? -4.832 17.609 11.25 1 98.25 200 LEU A O 1
ATOM 1620 N N . TYR A 1 201 ? -2.842 16.703 11.883 1 97.69 201 TYR A N 1
ATOM 1621 C CA . TYR A 1 201 ? -2.223 17.984 12.156 1 97.69 201 TYR A CA 1
ATOM 1622 C C . TYR A 1 201 ? -1.077 18.266 11.195 1 97.69 201 TYR A C 1
ATOM 1624 O O . TYR A 1 201 ? -0.604 19.391 11.086 1 97.69 201 TYR A O 1
ATOM 1632 N N . GLY A 1 202 ? -0.602 17.25 10.453 1 97.25 202 GLY A N 1
ATOM 1633 C CA . GLY A 1 202 ? 0.501 17.453 9.523 1 97.25 202 GLY A CA 1
ATOM 1634 C C . GLY A 1 202 ? 1.861 17.391 10.188 1 97.25 202 GLY A C 1
ATOM 1635 O O . GLY A 1 202 ? 1.954 17.203 11.406 1 97.25 202 GLY A O 1
ATOM 1636 N N . VAL A 1 203 ? 2.891 17.469 9.383 1 97.38 203 VAL A N 1
ATOM 1637 C CA . VAL A 1 203 ? 4.25 17.297 9.883 1 97.38 203 VAL A CA 1
ATOM 1638 C C . VAL A 1 203 ? 4.781 18.641 10.383 1 97.38 203 VAL A C 1
ATOM 1640 O O . VAL A 1 203 ? 5.719 18.688 11.188 1 97.38 203 VAL A O 1
ATOM 1643 N N . LEU A 1 204 ? 4.219 19.688 9.844 1 95.56 204 LEU A N 1
ATOM 1644 C CA . LEU A 1 204 ? 4.711 21 10.234 1 95.56 204 LEU A CA 1
ATOM 1645 C C . LEU A 1 204 ? 4.137 21.422 11.578 1 95.56 204 LEU A C 1
ATOM 1647 O O . LEU A 1 204 ? 2.998 21.078 11.906 1 95.56 204 LEU A O 1
ATOM 1651 N N . PRO A 1 205 ? 4.934 22.25 12.297 1 91.94 205 PRO A N 1
ATOM 1652 C CA . PRO A 1 205 ? 4.43 22.719 13.594 1 91.94 205 PRO A CA 1
ATOM 1653 C C . PRO A 1 205 ? 3.225 23.641 13.453 1 91.94 205 PRO A C 1
ATOM 1655 O O . PRO A 1 205 ? 3.127 24.391 12.477 1 91.94 205 PRO A O 1
ATOM 1658 N N . ARG A 1 206 ? 2.219 23.531 14.453 1 84.56 206 ARG A N 1
ATOM 1659 C CA . ARG A 1 206 ? 1.058 24.406 14.477 1 84.56 206 ARG A CA 1
ATOM 1660 C C . ARG A 1 206 ? 1.298 25.609 15.398 1 84.56 206 ARG A C 1
ATOM 1662 O O . ARG A 1 206 ? 2.049 25.5 16.375 1 84.56 206 ARG A O 1
ATOM 1669 N N . MET B 1 1 ? 35.625 5.215 -29.938 1 64.25 1 MET B N 1
ATOM 1670 C CA . MET B 1 1 ? 35.219 3.838 -30.219 1 64.25 1 MET B CA 1
ATOM 1671 C C . MET B 1 1 ? 34.781 3.113 -28.953 1 64.25 1 MET B C 1
ATOM 1673 O O . MET B 1 1 ? 33.719 2.5 -28.906 1 64.25 1 MET B O 1
ATOM 1677 N N . GLN B 1 2 ? 35.594 3.154 -27.891 1 73.88 2 GLN B N 1
ATOM 1678 C CA . GLN B 1 2 ? 35.312 2.541 -26.609 1 73.88 2 GLN B CA 1
ATOM 1679 C C . GLN B 1 2 ? 34.062 3.141 -25.969 1 73.88 2 GLN B C 1
ATOM 1681 O O . GLN B 1 2 ? 33.219 2.416 -25.422 1 73.88 2 GLN B O 1
ATOM 1686 N N . GLN B 1 3 ? 33.906 4.414 -26.109 1 74.81 3 GLN B N 1
ATOM 1687 C CA . GLN B 1 3 ? 32.75 5.105 -25.531 1 74.81 3 GLN B CA 1
ATOM 1688 C C . GLN B 1 3 ? 31.469 4.688 -26.219 1 74.81 3 GLN B C 1
ATOM 1690 O O . GLN B 1 3 ? 30.438 4.516 -25.562 1 74.81 3 GLN B O 1
ATOM 1695 N N . MET B 1 4 ? 31.547 4.562 -27.547 1 69.06 4 MET B N 1
ATOM 1696 C CA . MET B 1 4 ? 30.375 4.16 -28.312 1 69.06 4 MET B CA 1
ATOM 1697 C C . MET B 1 4 ? 29.969 2.732 -27.953 1 69.06 4 MET B C 1
ATOM 1699 O O . MET B 1 4 ? 28.766 2.432 -27.875 1 69.06 4 MET B O 1
ATOM 1703 N N . GLU B 1 5 ? 30.953 1.864 -27.781 1 65.81 5 GLU B N 1
ATOM 1704 C CA . GLU B 1 5 ? 30.688 0.482 -27.391 1 65.81 5 GLU B CA 1
ATOM 1705 C C . GLU B 1 5 ? 30.062 0.406 -26 1 65.81 5 GLU B C 1
ATOM 1707 O O . GLU B 1 5 ? 29.156 -0.395 -25.781 1 65.81 5 GLU B O 1
ATOM 1712 N N . GLN B 1 6 ? 30.547 1.241 -25.156 1 70.31 6 GLN B N 1
ATOM 1713 C CA . GLN B 1 6 ? 30 1.286 -23.797 1 70.31 6 GLN B CA 1
ATOM 1714 C C . GLN B 1 6 ? 28.562 1.792 -23.797 1 70.31 6 GLN B C 1
ATOM 1716 O O . GLN B 1 6 ? 27.719 1.272 -23.078 1 70.31 6 GLN B O 1
ATOM 1721 N N . LYS B 1 7 ? 28.391 2.729 -24.594 1 69.94 7 LYS B N 1
ATOM 1722 C CA . LYS B 1 7 ? 27.047 3.285 -24.703 1 69.94 7 LYS B CA 1
ATOM 1723 C C . LYS B 1 7 ? 26.078 2.258 -25.266 1 69.94 7 LYS B C 1
ATOM 1725 O O . LYS B 1 7 ? 24.938 2.137 -24.797 1 69.94 7 LYS B O 1
ATOM 1730 N N . LYS B 1 8 ? 26.547 1.665 -26.281 1 69.31 8 LYS B N 1
ATOM 1731 C CA . LYS B 1 8 ? 25.719 0.631 -26.891 1 69.31 8 LYS B CA 1
ATOM 1732 C C . LYS B 1 8 ? 25.422 -0.493 -25.906 1 69.31 8 LYS B C 1
ATOM 1734 O O . LYS B 1 8 ? 24.297 -1.005 -25.859 1 69.31 8 LYS B O 1
ATOM 1739 N N . SER B 1 9 ? 26.391 -0.826 -25.203 1 77.12 9 SER B N 1
ATOM 1740 C CA . SER B 1 9 ? 26.234 -1.854 -24.172 1 77.12 9 SER B CA 1
ATOM 1741 C C . SER B 1 9 ? 25.234 -1.422 -23.109 1 77.12 9 SER B C 1
ATOM 1743 O O . SER B 1 9 ? 24.359 -2.199 -22.719 1 77.12 9 SER B O 1
ATOM 1745 N N . THR B 1 10 ? 25.328 -0.143 -22.75 1 84.12 10 THR B N 1
ATOM 1746 C CA . THR B 1 10 ? 24.406 0.388 -21.75 1 84.12 10 THR B CA 1
ATOM 1747 C C . THR B 1 10 ? 22.984 0.435 -22.297 1 84.12 10 THR B C 1
ATOM 1749 O O . THR B 1 10 ? 22.031 0.127 -21.578 1 84.12 10 THR B O 1
ATOM 1752 N N . GLN B 1 11 ? 22.875 0.74 -23.469 1 86.25 11 GLN B N 1
ATOM 1753 C CA . GLN B 1 11 ? 21.562 0.799 -24.109 1 86.25 11 GLN B CA 1
ATOM 1754 C C . GLN B 1 11 ? 20.938 -0.586 -24.188 1 86.25 11 GLN B C 1
ATOM 1756 O O . GLN B 1 11 ? 19.734 -0.737 -23.953 1 86.25 11 GLN B O 1
ATOM 1761 N N . LYS B 1 12 ? 21.781 -1.535 -24.547 1 88.19 12 LYS B N 1
ATOM 1762 C CA . LYS B 1 12 ? 21.281 -2.904 -24.641 1 88.19 12 LYS B CA 1
ATOM 1763 C C . LYS B 1 12 ? 20.875 -3.434 -23.281 1 88.19 12 LYS B C 1
ATOM 1765 O O . LYS B 1 12 ? 19.859 -4.117 -23.141 1 88.19 12 LYS B O 1
ATOM 1770 N N . ARG B 1 13 ? 21.609 -3.119 -22.359 1 90.81 13 ARG B N 1
ATOM 1771 C CA . ARG B 1 13 ? 21.297 -3.523 -20.984 1 90.81 13 ARG B CA 1
ATOM 1772 C C . ARG B 1 13 ? 19.984 -2.91 -20.516 1 90.81 13 ARG B C 1
ATOM 1774 O O . ARG B 1 13 ? 19.156 -3.588 -19.906 1 90.81 13 ARG B O 1
ATOM 1781 N N . ASN B 1 14 ? 19.797 -1.658 -20.828 1 92.31 14 ASN B N 1
ATOM 1782 C CA . ASN B 1 14 ? 18.562 -0.969 -20.453 1 92.31 14 ASN B CA 1
ATOM 1783 C C . ASN B 1 14 ? 17.359 -1.557 -21.156 1 92.31 14 ASN B C 1
ATOM 1785 O O . ASN B 1 14 ? 16.281 -1.664 -20.578 1 92.31 14 ASN B O 1
ATOM 1789 N N . GLN B 1 15 ? 17.578 -1.878 -22.328 1 93.5 15 GLN B N 1
ATOM 1790 C CA . GLN B 1 15 ? 16.516 -2.523 -23.109 1 93.5 15 GLN B CA 1
ATOM 1791 C C . GLN B 1 15 ? 16.125 -3.867 -22.5 1 93.5 15 GLN B C 1
ATOM 1793 O O . GLN B 1 15 ? 14.945 -4.199 -22.406 1 93.5 15 GLN B O 1
ATOM 1798 N N . LEU B 1 16 ? 17.125 -4.582 -22.156 1 95.06 16 LEU B N 1
ATOM 1799 C CA . LEU B 1 16 ? 16.906 -5.879 -21.531 1 95.06 16 LEU B CA 1
ATOM 1800 C C . LEU B 1 16 ? 16.156 -5.719 -20.203 1 95.06 16 LEU B C 1
ATOM 1802 O O . LEU B 1 16 ? 15.203 -6.445 -19.938 1 95.06 16 LEU B O 1
ATOM 1806 N N . LEU B 1 17 ? 16.547 -4.77 -19.453 1 95.75 17 LEU B N 1
ATOM 1807 C CA . LEU B 1 17 ? 15.914 -4.535 -18.156 1 95.75 17 LEU B CA 1
ATOM 1808 C C . LEU B 1 17 ? 14.461 -4.098 -18.312 1 95.75 17 LEU B C 1
ATOM 1810 O O . LEU B 1 17 ? 13.594 -4.512 -17.547 1 95.75 17 LEU B O 1
ATOM 1814 N N . ALA B 1 18 ? 14.195 -3.293 -19.281 1 95.94 18 ALA B N 1
ATOM 1815 C CA . ALA B 1 18 ? 12.836 -2.838 -19.547 1 95.94 18 ALA B CA 1
ATOM 1816 C C . ALA B 1 18 ? 11.938 -4 -19.953 1 95.94 18 ALA B C 1
ATOM 1818 O O . ALA B 1 18 ? 10.805 -4.117 -19.484 1 95.94 18 ALA B O 1
ATOM 1819 N N . ALA B 1 19 ? 12.453 -4.82 -20.797 1 97 19 ALA B N 1
ATOM 1820 C CA . ALA B 1 19 ? 11.719 -6.004 -21.219 1 97 19 ALA B CA 1
ATOM 1821 C C . ALA B 1 19 ? 11.469 -6.945 -20.047 1 97 19 ALA B C 1
ATOM 1823 O O . ALA B 1 19 ? 10.375 -7.5 -19.906 1 97 19 ALA B O 1
ATOM 1824 N N . ALA B 1 20 ? 12.5 -7.109 -19.266 1 97.62 20 ALA B N 1
ATOM 1825 C CA . ALA B 1 20 ? 12.391 -7.961 -18.078 1 97.62 20 ALA B CA 1
ATOM 1826 C C . ALA B 1 20 ? 11.328 -7.434 -17.125 1 97.62 20 ALA B C 1
ATOM 1828 O O . ALA B 1 20 ? 10.516 -8.203 -16.594 1 97.62 20 ALA B O 1
ATOM 1829 N N . LEU B 1 21 ? 11.305 -6.152 -16.906 1 96.75 21 LEU B N 1
ATOM 1830 C CA . LEU B 1 21 ? 10.289 -5.539 -16.047 1 96.75 21 LEU B CA 1
ATOM 1831 C C . LEU B 1 21 ? 8.891 -5.836 -16.578 1 96.75 21 LEU B C 1
ATOM 1833 O O . LEU B 1 21 ? 8 -6.203 -15.805 1 96.75 21 LEU B O 1
ATOM 1837 N N . ASP B 1 22 ? 8.719 -5.73 -17.797 1 96.06 22 ASP B N 1
ATOM 1838 C CA . ASP B 1 22 ? 7.41 -5.965 -18.406 1 96.06 22 ASP B CA 1
ATOM 1839 C C . ASP B 1 22 ? 6.957 -7.406 -18.203 1 96.06 22 ASP B C 1
ATOM 1841 O O . ASP B 1 22 ? 5.809 -7.656 -17.844 1 96.06 22 ASP B O 1
ATOM 1845 N N . VAL B 1 23 ? 7.859 -8.305 -18.391 1 96.06 23 VAL B N 1
ATOM 1846 C CA . VAL B 1 23 ? 7.523 -9.719 -18.312 1 96.06 23 VAL B CA 1
ATOM 1847 C C . VAL B 1 23 ? 7.34 -10.125 -16.859 1 96.06 23 VAL B C 1
ATOM 1849 O O . VAL B 1 23 ? 6.355 -10.773 -16.5 1 96.06 23 VAL B O 1
ATOM 1852 N N . PHE B 1 24 ? 8.227 -9.688 -16 1 96.06 24 PHE B N 1
ATOM 1853 C CA . PHE B 1 24 ? 8.141 -10.023 -14.578 1 96.06 24 PHE B CA 1
ATOM 1854 C C . PHE B 1 24 ? 6.891 -9.414 -13.953 1 96.06 24 PHE B C 1
ATOM 1856 O O . PHE B 1 24 ? 6.285 -10.008 -13.055 1 96.06 24 PHE B O 1
ATOM 1863 N N . SER B 1 25 ? 6.539 -8.273 -14.375 1 91.88 25 SER B N 1
ATOM 1864 C CA . SER B 1 25 ? 5.379 -7.594 -13.812 1 91.88 25 SER B CA 1
ATOM 1865 C C . SER B 1 25 ? 4.082 -8.289 -14.219 1 91.88 25 SER B C 1
ATOM 1867 O O . SER B 1 25 ? 3.078 -8.203 -13.508 1 91.88 25 SER B O 1
ATOM 1869 N N . LEU B 1 26 ? 4.105 -8.984 -15.281 1 87 26 LEU B N 1
ATOM 1870 C CA . LEU B 1 26 ? 2.91 -9.641 -15.797 1 87 26 LEU B CA 1
ATOM 1871 C C . LEU B 1 26 ? 2.795 -11.062 -15.25 1 87 26 LEU B C 1
ATOM 1873 O O . LEU B 1 26 ? 1.711 -11.492 -14.852 1 87 26 LEU B O 1
ATOM 1877 N N . TYR B 1 27 ? 3.977 -11.734 -15.133 1 86.75 27 TYR B N 1
ATOM 1878 C CA . TYR B 1 27 ? 3.906 -13.164 -14.875 1 86.75 27 TYR B CA 1
ATOM 1879 C C . TYR B 1 27 ? 4.516 -13.508 -13.523 1 86.75 27 TYR B C 1
ATOM 1881 O O . TYR B 1 27 ? 4.395 -14.641 -13.055 1 86.75 27 TYR B O 1
ATOM 1889 N N . GLY B 1 28 ? 5.059 -12.477 -12.898 1 87 28 GLY B N 1
ATOM 1890 C CA . GLY B 1 28 ? 5.801 -12.781 -11.688 1 87 28 GLY B CA 1
ATOM 1891 C C . GLY B 1 28 ? 7.113 -13.492 -11.953 1 87 28 GLY B C 1
ATOM 1892 O O . GLY B 1 28 ? 7.469 -13.742 -13.109 1 87 28 GLY B O 1
ATOM 1893 N N . PHE B 1 29 ? 7.859 -13.773 -10.883 1 92 29 PHE B N 1
ATOM 1894 C CA . PHE B 1 29 ? 9.164 -14.406 -11.008 1 92 29 PHE B CA 1
ATOM 1895 C C . PHE B 1 29 ? 9.031 -15.828 -11.539 1 92 29 PHE B C 1
ATOM 1897 O O . PHE B 1 29 ? 9.719 -16.203 -12.484 1 92 29 PHE B O 1
ATOM 1904 N N . SER B 1 30 ? 8.18 -16.578 -10.914 1 88.31 30 SER B N 1
ATOM 1905 C CA . SER B 1 30 ? 8.047 -17.984 -11.25 1 88.31 30 SER B CA 1
ATOM 1906 C C . SER B 1 30 ? 7.484 -18.172 -12.648 1 88.31 30 SER B C 1
ATOM 1908 O O . SER B 1 30 ? 7.945 -19.031 -13.398 1 88.31 30 SER B O 1
ATOM 1910 N N . GLY B 1 31 ? 6.566 -17.375 -13.031 1 88.69 31 GLY B N 1
ATOM 1911 C CA . GLY B 1 31 ? 5.867 -17.562 -14.297 1 88.69 31 GLY B CA 1
ATOM 1912 C C . GLY B 1 31 ? 6.605 -16.969 -15.484 1 88.69 31 GLY B C 1
ATOM 1913 O O . GLY B 1 31 ? 6.336 -17.344 -16.625 1 88.69 31 GLY B O 1
ATOM 1914 N N . ALA B 1 32 ? 7.484 -16.109 -15.195 1 93.5 32 ALA B N 1
ATOM 1915 C CA . ALA B 1 32 ? 8.211 -15.445 -16.281 1 93.5 32 ALA B CA 1
ATOM 1916 C C . ALA B 1 32 ? 9.258 -16.375 -16.891 1 93.5 32 ALA B C 1
ATOM 1918 O O . ALA B 1 32 ? 9.82 -17.234 -16.203 1 93.5 32 ALA B O 1
ATOM 1919 N N . SER B 1 33 ? 9.516 -16.156 -18.203 1 94.81 33 SER B N 1
ATOM 1920 C CA . SER B 1 33 ? 10.539 -16.953 -18.859 1 94.81 33 SER B CA 1
ATOM 1921 C C . SER B 1 33 ? 11.586 -16.062 -19.516 1 94.81 33 SER B C 1
ATOM 1923 O O . SER B 1 33 ? 11.266 -15 -20.047 1 94.81 33 SER B O 1
ATOM 1925 N N . LEU B 1 34 ? 12.781 -16.578 -19.562 1 96.5 34 LEU B N 1
ATOM 1926 C CA . LEU B 1 34 ? 13.875 -15.859 -20.203 1 96.5 34 LEU B CA 1
ATOM 1927 C C . LEU B 1 34 ? 13.664 -15.766 -21.703 1 96.5 34 LEU B C 1
ATOM 1929 O O . LEU B 1 34 ? 14.047 -14.773 -22.328 1 96.5 34 LEU B O 1
ATOM 1933 N N . ASP B 1 35 ? 13 -16.75 -22.266 1 96.5 35 ASP B N 1
ATOM 1934 C CA . ASP B 1 35 ? 12.695 -16.734 -23.688 1 96.5 35 ASP B CA 1
ATOM 1935 C C . ASP B 1 35 ? 11.781 -15.555 -24.047 1 96.5 35 ASP B C 1
ATOM 1937 O O . ASP B 1 35 ? 12.023 -14.852 -25.016 1 96.5 35 ASP B O 1
ATOM 1941 N N . GLU B 1 36 ? 10.828 -15.336 -23.297 1 96.44 36 GLU B N 1
ATOM 1942 C CA . GLU B 1 36 ? 9.891 -14.234 -23.531 1 96.44 36 GLU B CA 1
ATOM 1943 C C . GLU B 1 36 ? 10.57 -12.883 -23.344 1 96.44 36 GLU B C 1
ATOM 1945 O O . GLU B 1 36 ? 10.305 -11.945 -24.094 1 96.44 36 GLU B O 1
ATOM 1950 N N . ILE B 1 37 ? 11.383 -12.773 -22.312 1 97.56 37 ILE B N 1
ATOM 1951 C CA . ILE B 1 37 ? 12.117 -11.547 -22.062 1 97.56 37 ILE B CA 1
ATOM 1952 C C . ILE B 1 37 ? 13.023 -11.227 -23.234 1 97.56 37 ILE B C 1
ATOM 1954 O O . ILE B 1 37 ? 13.047 -10.086 -23.719 1 97.56 37 ILE B O 1
ATOM 1958 N N . ALA B 1 38 ? 13.734 -12.242 -23.719 1 96.81 38 ALA B N 1
ATOM 1959 C CA . ALA B 1 38 ? 14.633 -12.078 -24.859 1 96.81 38 ALA B CA 1
ATOM 1960 C C . ALA B 1 38 ? 13.859 -11.617 -26.094 1 96.81 38 ALA B C 1
ATOM 1962 O O . ALA B 1 38 ? 14.297 -10.711 -26.797 1 96.81 38 ALA B O 1
ATOM 1963 N N . GLN B 1 39 ? 12.766 -12.266 -26.328 1 96.62 39 GLN B N 1
ATOM 1964 C CA . GLN B 1 39 ? 11.93 -11.922 -27.484 1 96.62 39 GLN B CA 1
ATOM 1965 C C . GLN B 1 39 ? 11.469 -10.469 -27.422 1 96.62 39 GLN B C 1
ATOM 1967 O O . GLN B 1 39 ? 11.57 -9.734 -28.406 1 96.62 39 GLN B O 1
ATOM 1972 N N . LEU B 1 40 ? 11.031 -10.062 -26.297 1 95.88 40 LEU B N 1
ATOM 1973 C CA . LEU B 1 40 ? 10.539 -8.695 -26.125 1 95.88 40 LEU B CA 1
ATOM 1974 C C . LEU B 1 40 ? 11.672 -7.688 -26.25 1 95.88 40 LEU B C 1
ATOM 1976 O O . LEU B 1 40 ? 11.461 -6.566 -26.719 1 95.88 40 LEU B O 1
ATOM 1980 N N . ALA B 1 41 ? 12.844 -8.055 -25.844 1 95.94 41 ALA B N 1
ATOM 1981 C CA . ALA B 1 41 ? 14.016 -7.191 -25.906 1 95.94 41 ALA B CA 1
ATOM 1982 C C . ALA B 1 41 ? 14.656 -7.234 -27.297 1 95.94 41 ALA B C 1
ATOM 1984 O O . ALA B 1 41 ? 15.664 -6.574 -27.531 1 95.94 41 ALA B O 1
ATOM 1985 N N . ASP B 1 42 ? 14.109 -8.062 -28.125 1 95.31 42 ASP B N 1
ATOM 1986 C CA . ASP B 1 42 ? 14.648 -8.258 -29.469 1 95.31 42 ASP B CA 1
ATOM 1987 C C . ASP B 1 42 ? 16.094 -8.727 -29.422 1 95.31 42 ASP B C 1
ATOM 1989 O O . ASP B 1 42 ? 16.969 -8.141 -30.062 1 95.31 42 ASP B O 1
ATOM 1993 N N . MET B 1 43 ? 16.297 -9.734 -28.625 1 93.69 43 MET B N 1
ATOM 1994 C CA . MET B 1 43 ? 17.609 -10.352 -28.438 1 93.69 43 MET B CA 1
ATOM 1995 C C . MET B 1 43 ? 17.5 -11.867 -28.422 1 93.69 43 MET B C 1
ATOM 1997 O O . MET B 1 43 ? 16.406 -12.414 -28.203 1 93.69 43 MET B O 1
ATOM 2001 N N . HIS B 1 44 ? 18.594 -12.461 -28.781 1 92 44 HIS B N 1
ATOM 2002 C CA . HIS B 1 44 ? 18.672 -13.898 -28.531 1 92 44 HIS B CA 1
ATOM 2003 C C . HIS B 1 44 ? 18.812 -14.195 -27.047 1 92 44 HIS B C 1
ATOM 2005 O O . HIS B 1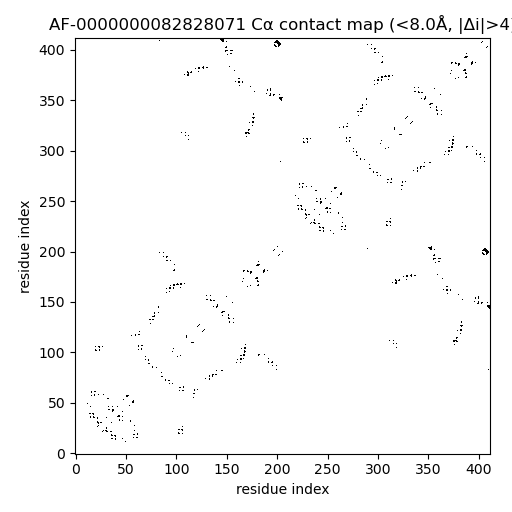 44 ? 19.469 -13.438 -26.312 1 92 44 HIS B O 1
ATOM 2011 N N . LYS B 1 45 ? 18.219 -15.328 -26.641 1 93.31 45 LYS B N 1
ATOM 2012 C CA . LYS B 1 45 ? 18.25 -15.719 -25.234 1 93.31 45 LYS B CA 1
ATOM 2013 C C . LYS B 1 45 ? 19.672 -15.773 -24.703 1 93.31 45 LYS B C 1
ATOM 2015 O O . LYS B 1 45 ? 19.938 -15.398 -23.562 1 93.31 45 LYS B O 1
ATOM 2020 N N . SER B 1 46 ? 20.625 -16.203 -25.594 1 92.06 46 SER B N 1
ATOM 2021 C CA . SER B 1 46 ? 22.031 -16.359 -25.188 1 92.06 46 SER B CA 1
ATOM 2022 C C . SER B 1 46 ? 22.641 -15.016 -24.812 1 92.06 46 SER B C 1
ATOM 2024 O O . SER B 1 46 ? 23.594 -14.953 -24.031 1 92.06 46 SER B O 1
ATOM 2026 N N . ASN B 1 47 ? 22.125 -13.93 -25.328 1 92 47 ASN B N 1
ATOM 2027 C CA . ASN B 1 47 ? 22.609 -12.586 -25.031 1 92 47 ASN B CA 1
ATOM 2028 C C . ASN B 1 47 ? 22.375 -12.203 -23.578 1 92 47 ASN B C 1
ATOM 2030 O O . ASN B 1 47 ? 23.109 -11.406 -23.016 1 92 47 ASN B O 1
ATOM 2034 N N . ILE B 1 48 ? 21.281 -12.766 -23 1 94.5 48 ILE B N 1
ATOM 2035 C CA . ILE B 1 48 ? 20.922 -12.453 -21.609 1 94.5 48 ILE B CA 1
ATOM 2036 C C . ILE B 1 48 ? 22.047 -12.906 -20.672 1 94.5 48 ILE B C 1
ATOM 2038 O O . ILE B 1 48 ? 22.375 -12.219 -19.719 1 94.5 48 ILE B O 1
ATOM 2042 N N . PHE B 1 49 ? 22.672 -13.977 -21.062 1 93.19 49 PHE B N 1
ATOM 2043 C CA . PHE B 1 49 ? 23.656 -14.609 -20.188 1 93.19 49 PHE B CA 1
ATOM 2044 C C . PHE B 1 49 ? 24.984 -13.875 -20.25 1 93.19 49 PHE B C 1
ATOM 2046 O O . PHE B 1 49 ? 25.875 -14.109 -19.422 1 93.19 49 PHE B O 1
ATOM 2053 N N . TYR B 1 50 ? 25.125 -12.977 -21.172 1 91.06 50 TYR B N 1
ATOM 2054 C CA . TYR B 1 50 ? 26.266 -12.07 -21.188 1 91.06 50 TYR B CA 1
ATOM 2055 C C . TYR B 1 50 ? 26.219 -11.109 -20 1 91.06 50 TYR B C 1
ATOM 2057 O O . TYR B 1 50 ? 27.266 -10.695 -19.484 1 91.06 50 TYR B O 1
ATOM 2065 N N . TYR B 1 51 ? 25 -10.906 -19.625 1 91.62 51 TYR B N 1
ATOM 2066 C CA . TYR B 1 51 ? 24.828 -9.867 -18.609 1 91.62 51 TYR B CA 1
ATOM 2067 C C . TYR B 1 51 ? 24.453 -10.484 -17.266 1 91.62 51 TYR B C 1
ATOM 2069 O O . TYR B 1 51 ? 24.828 -9.953 -16.219 1 91.62 51 TYR B O 1
ATOM 2077 N N . TYR B 1 52 ? 23.734 -11.602 -17.359 1 95.31 52 TYR B N 1
ATOM 2078 C CA . TYR B 1 52 ? 23.219 -12.172 -16.109 1 95.31 52 TYR B CA 1
ATOM 2079 C C . TYR B 1 52 ? 23.359 -13.688 -16.109 1 95.31 52 TYR B C 1
ATOM 2081 O O . TYR B 1 52 ? 23.094 -14.352 -17.125 1 95.31 52 TYR B O 1
ATOM 2089 N N . GLU B 1 53 ? 23.688 -14.195 -14.945 1 94.81 53 GLU B N 1
ATOM 2090 C CA . GLU B 1 53 ? 24 -15.609 -14.797 1 94.81 53 GLU B CA 1
ATOM 2091 C C . GLU B 1 53 ? 22.75 -16.469 -14.922 1 94.81 53 GLU B C 1
ATOM 2093 O O . GLU B 1 53 ? 22.797 -17.594 -15.445 1 94.81 53 GLU B O 1
ATOM 2098 N N . ASN B 1 54 ? 21.672 -15.984 -14.375 1 95.31 54 ASN B N 1
ATOM 2099 C CA . ASN B 1 54 ? 20.422 -16.719 -14.367 1 95.31 54 ASN B CA 1
ATOM 2100 C C . ASN B 1 54 ? 19.219 -15.789 -14.234 1 95.31 54 ASN B C 1
ATOM 2102 O O . ASN B 1 54 ? 19.375 -14.57 -14.164 1 95.31 54 ASN B O 1
ATOM 2106 N N . LYS B 1 55 ? 18.078 -16.359 -14.211 1 96.44 55 LYS B N 1
ATOM 2107 C CA . LYS B 1 55 ? 16.844 -15.609 -14.125 1 96.44 55 LYS B CA 1
ATOM 2108 C C . LYS B 1 55 ? 16.781 -14.805 -12.828 1 96.44 55 LYS B C 1
ATOM 2110 O O . LYS B 1 55 ? 16.328 -13.656 -12.82 1 96.44 55 LYS B O 1
ATOM 2115 N N . GLU B 1 56 ? 17.203 -15.32 -11.773 1 96.88 56 GLU B N 1
ATOM 2116 C CA . GLU B 1 56 ? 17.156 -14.672 -10.469 1 96.88 56 GLU B CA 1
ATOM 2117 C C . GLU B 1 56 ? 18.031 -13.422 -10.438 1 96.88 56 GLU B C 1
ATOM 2119 O O . GLU B 1 56 ? 17.625 -12.383 -9.906 1 96.88 56 GLU B O 1
ATOM 2124 N N . SER B 1 57 ? 19.172 -13.555 -10.969 1 97.12 57 SER B N 1
ATOM 2125 C CA . SER B 1 57 ? 20.062 -12.406 -11.008 1 97.12 57 SER B CA 1
ATOM 2126 C C . SER B 1 57 ? 19.469 -11.258 -11.812 1 97.12 57 SER B C 1
ATOM 2128 O O . SER B 1 57 ? 19.609 -10.094 -11.445 1 97.12 57 SER B O 1
ATOM 2130 N N . LEU B 1 58 ? 18.844 -11.609 -12.93 1 97.19 58 LEU B N 1
ATOM 2131 C CA . LEU B 1 58 ? 18.156 -10.602 -13.727 1 97.19 58 LEU B CA 1
ATOM 2132 C C . LEU B 1 58 ? 17 -9.977 -12.953 1 97.19 58 LEU B C 1
ATOM 2134 O O . LEU B 1 58 ? 16.828 -8.758 -12.953 1 97.19 58 LEU B O 1
ATOM 2138 N N . TYR B 1 59 ? 16.25 -10.812 -12.266 1 97.88 59 TYR B N 1
ATOM 2139 C CA . TYR B 1 59 ? 15.117 -10.367 -11.461 1 97.88 59 TYR B CA 1
ATOM 2140 C C . TYR B 1 59 ? 15.57 -9.391 -10.375 1 97.88 59 TYR B C 1
ATOM 2142 O O . TYR B 1 59 ? 14.984 -8.32 -10.203 1 97.88 59 TYR B O 1
ATOM 2150 N N . VAL B 1 60 ? 16.594 -9.719 -9.688 1 97.75 60 VAL B N 1
ATOM 2151 C CA . VAL B 1 60 ? 17.156 -8.883 -8.625 1 97.75 60 VAL B CA 1
ATOM 2152 C C . VAL B 1 60 ? 17.609 -7.547 -9.195 1 97.75 60 VAL B C 1
ATOM 2154 O O . VAL B 1 60 ? 17.391 -6.496 -8.594 1 97.75 60 VAL B O 1
ATOM 2157 N N . GLU B 1 61 ? 18.172 -7.602 -10.32 1 96.88 61 GLU B N 1
ATOM 2158 C CA . GLU B 1 61 ? 18.625 -6.371 -10.953 1 96.88 61 GLU B CA 1
ATOM 2159 C C . GLU B 1 61 ? 17.453 -5.465 -11.32 1 96.88 61 GLU B C 1
ATOM 2161 O O . GLU B 1 61 ? 17.547 -4.242 -11.172 1 96.88 61 GLU B O 1
ATOM 2166 N N . VAL B 1 62 ? 16.422 -6.031 -11.859 1 97.38 62 VAL B N 1
ATOM 2167 C CA . VAL B 1 62 ? 15.234 -5.254 -12.18 1 97.38 62 VAL B CA 1
ATOM 2168 C C . VAL B 1 62 ? 14.711 -4.566 -10.922 1 97.38 62 VAL B C 1
ATOM 2170 O O . VAL B 1 62 ? 14.5 -3.354 -10.914 1 97.38 62 VAL B O 1
ATOM 2173 N N . LEU B 1 63 ? 14.586 -5.289 -9.836 1 97.62 63 LEU B N 1
ATOM 2174 C CA . LEU B 1 63 ? 14.062 -4.762 -8.586 1 97.62 63 LEU B CA 1
ATOM 2175 C C . LEU B 1 63 ? 14.992 -3.703 -8 1 97.62 63 LEU B C 1
ATOM 2177 O O . LEU B 1 63 ? 14.531 -2.68 -7.488 1 97.62 63 LEU B O 1
ATOM 2181 N N . THR B 1 64 ? 16.234 -4.004 -8.102 1 96.06 64 THR B N 1
ATOM 2182 C CA . THR B 1 64 ? 17.234 -3.07 -7.574 1 96.06 64 THR B CA 1
ATOM 2183 C C . THR B 1 64 ? 17.203 -1.757 -8.352 1 96.06 64 THR B C 1
ATOM 2185 O O . THR B 1 64 ? 17.312 -0.679 -7.762 1 96.06 64 THR B O 1
ATOM 2188 N N . THR B 1 65 ? 17.062 -1.842 -9.617 1 94.81 65 THR B N 1
ATOM 2189 C CA . THR B 1 65 ? 16.969 -0.658 -10.461 1 94.81 65 THR B CA 1
ATOM 2190 C C . THR B 1 65 ? 15.727 0.155 -10.133 1 94.81 65 THR B C 1
ATOM 2192 O O . THR B 1 65 ? 15.781 1.383 -10.047 1 94.81 65 THR B O 1
ATOM 2195 N N . VAL B 1 66 ? 14.633 -0.503 -9.945 1 94.88 66 VAL B N 1
ATOM 2196 C CA . VAL B 1 66 ? 13.391 0.15 -9.539 1 94.88 66 VAL B CA 1
ATOM 2197 C C . VAL B 1 66 ? 13.594 0.871 -8.211 1 94.88 66 VAL B C 1
ATOM 2199 O O . VAL B 1 66 ? 13.273 2.053 -8.078 1 94.88 66 VAL B O 1
ATOM 2202 N N . LEU B 1 67 ? 14.164 0.217 -7.281 1 95.88 67 LEU B N 1
ATOM 2203 C CA . LEU B 1 67 ? 14.391 0.763 -5.945 1 95.88 67 LEU B CA 1
ATOM 2204 C C . LEU B 1 67 ? 15.297 1.987 -6.012 1 95.88 67 LEU B C 1
ATOM 2206 O O . LEU B 1 67 ? 15.023 3.002 -5.363 1 95.88 67 LEU B O 1
ATOM 2210 N N . GLN B 1 68 ? 16.312 1.906 -6.797 1 93.81 68 GLN B N 1
ATOM 2211 C CA . GLN B 1 68 ? 17.266 3.01 -6.91 1 93.81 68 GLN B CA 1
ATOM 2212 C C . GLN B 1 68 ? 16.594 4.258 -7.473 1 93.81 68 GLN B C 1
ATOM 2214 O O . GLN B 1 68 ? 16.844 5.371 -7.008 1 93.81 68 GLN B O 1
ATOM 2219 N N . LYS B 1 69 ? 15.797 4.043 -8.422 1 92.88 69 LYS B N 1
ATOM 22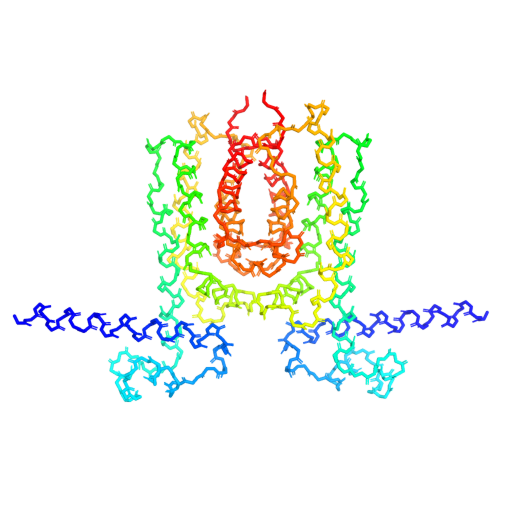20 C CA . LYS B 1 69 ? 15.062 5.164 -8.992 1 92.88 69 LYS B CA 1
ATOM 2221 C C . LYS B 1 69 ? 14.141 5.809 -7.961 1 92.88 69 LYS B C 1
ATOM 2223 O O . LYS B 1 69 ? 14.031 7.031 -7.895 1 92.88 69 LYS B O 1
ATOM 2228 N N . TRP B 1 70 ? 13.539 5.027 -7.148 1 93.38 70 TRP B N 1
ATOM 2229 C CA . TRP B 1 70 ? 12.594 5.496 -6.141 1 93.38 70 TRP B CA 1
ATOM 2230 C C . TRP B 1 70 ? 13.32 6.195 -4.996 1 93.38 70 TRP B C 1
ATOM 2232 O O . TRP B 1 70 ? 12.75 7.051 -4.316 1 93.38 70 TRP B O 1
ATOM 2242 N N . LEU B 1 71 ? 14.594 5.832 -4.816 1 95.5 71 LEU B N 1
ATOM 2243 C CA . LEU B 1 71 ? 15.328 6.375 -3.68 1 95.5 71 LEU B CA 1
ATOM 2244 C C . LEU B 1 71 ? 16.078 7.648 -4.07 1 95.5 71 LEU B C 1
ATOM 2246 O O . LEU B 1 71 ? 16.531 8.398 -3.201 1 95.5 71 LEU B O 1
ATOM 2250 N N . ALA B 1 72 ? 16.172 7.879 -5.344 1 94.56 72 ALA B N 1
ATOM 2251 C CA . ALA B 1 72 ? 16.922 9.039 -5.824 1 94.56 72 ALA B CA 1
ATOM 2252 C C . ALA B 1 72 ? 16.391 10.328 -5.211 1 94.56 72 ALA B C 1
ATOM 2254 O O . ALA B 1 72 ? 17.156 11.133 -4.672 1 94.56 72 ALA B O 1
ATOM 2255 N N . PRO B 1 73 ? 15.094 10.516 -5.176 1 94.81 73 PRO B N 1
ATOM 2256 C CA . PRO B 1 73 ? 14.602 11.742 -4.551 1 94.81 73 PRO B CA 1
ATOM 2257 C C . PRO B 1 73 ? 14.891 11.805 -3.055 1 94.81 73 PRO B C 1
ATOM 2259 O O . PRO B 1 73 ? 15.148 12.883 -2.514 1 94.81 73 PRO B O 1
ATOM 2262 N N . LEU B 1 74 ? 14.828 10.711 -2.402 1 96.75 74 LEU B N 1
ATOM 2263 C CA . LEU B 1 74 ? 15.102 10.656 -0.97 1 96.75 74 LEU B CA 1
ATOM 2264 C C . LEU B 1 74 ? 16.531 11.094 -0.67 1 96.75 74 LEU B C 1
ATOM 2266 O O . LEU B 1 74 ? 16.781 11.742 0.35 1 96.75 74 LEU B O 1
ATOM 2270 N N . GLN B 1 75 ? 17.422 10.742 -1.575 1 95.81 75 GLN B N 1
ATOM 2271 C CA . GLN B 1 75 ? 18.844 11.055 -1.403 1 95.81 75 GLN B CA 1
ATOM 2272 C C . GLN B 1 75 ? 19.062 12.57 -1.358 1 95.81 75 GLN B C 1
ATOM 2274 O O . GLN B 1 75 ? 20.031 13.039 -0.764 1 95.81 75 GLN B O 1
ATOM 2279 N N . THR B 1 76 ? 18.156 13.312 -1.843 1 94.94 76 THR B N 1
ATOM 2280 C CA . THR B 1 76 ? 18.344 14.758 -1.955 1 94.94 76 THR B CA 1
ATOM 2281 C C . THR B 1 76 ? 17.906 15.461 -0.669 1 94.94 76 THR B C 1
ATOM 2283 O O . THR B 1 76 ? 18.188 16.641 -0.481 1 94.94 76 THR B O 1
ATOM 2286 N N . LEU B 1 77 ? 17.219 14.797 0.251 1 96.81 77 LEU B N 1
ATOM 2287 C CA . LEU B 1 77 ? 16.812 15.398 1.516 1 96.81 77 LEU B CA 1
ATOM 2288 C C . LEU B 1 77 ? 18.016 15.656 2.408 1 96.81 77 LEU B C 1
ATOM 2290 O O . LEU B 1 77 ? 18.734 14.727 2.775 1 96.81 77 LEU B O 1
ATOM 2294 N N . GLU B 1 78 ? 18.219 16.859 2.643 1 97.62 78 GLU B N 1
ATOM 2295 C CA . GLU B 1 78 ? 19.344 17.281 3.475 1 97.62 78 GLU B CA 1
ATOM 2296 C C . GLU B 1 78 ? 18.891 18.266 4.547 1 97.62 78 GLU B C 1
ATOM 2298 O O . GLU B 1 78 ? 17.969 19.062 4.324 1 97.62 78 GLU B O 1
ATOM 2303 N N . ALA B 1 79 ? 19.656 18.234 5.652 1 97.31 79 ALA B N 1
ATOM 2304 C CA . ALA B 1 79 ? 19.281 19 6.84 1 97.31 79 ALA B CA 1
ATOM 2305 C C . ALA B 1 79 ? 19.297 20.5 6.566 1 97.31 79 ALA B C 1
ATOM 2307 O O . ALA B 1 79 ? 18.625 21.266 7.254 1 97.31 79 ALA B O 1
ATOM 2308 N N . GLU B 1 80 ? 20.016 20.891 5.516 1 97.44 80 GLU B N 1
ATOM 2309 C CA . GLU B 1 80 ? 20.156 22.312 5.203 1 97.44 80 GLU B CA 1
ATOM 2310 C C . GLU B 1 80 ? 18.922 22.859 4.473 1 97.44 80 GLU B C 1
ATOM 2312 O O . GLU B 1 80 ? 18.734 24.062 4.379 1 97.44 80 GLU B O 1
ATOM 2317 N N . LEU B 1 81 ? 18.125 21.984 3.99 1 97.88 81 LEU B N 1
ATOM 2318 C CA . LEU B 1 81 ? 16.938 22.391 3.236 1 97.88 81 LEU B CA 1
ATOM 2319 C C . LEU B 1 81 ? 15.812 22.812 4.176 1 97.88 81 LE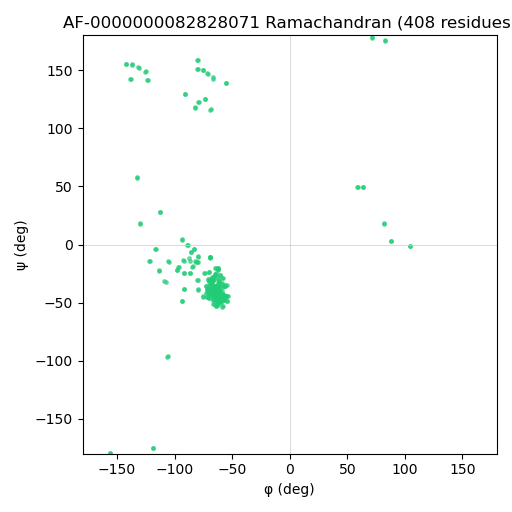U B C 1
ATOM 2321 O O . LEU B 1 81 ? 15.828 22.453 5.359 1 97.88 81 LEU B O 1
ATOM 2325 N N . GLU B 1 82 ? 14.891 23.594 3.604 1 98 82 GLU B N 1
ATOM 2326 C CA . GLU B 1 82 ? 13.648 23.891 4.312 1 98 82 GLU B CA 1
ATOM 2327 C C . GLU B 1 82 ? 12.664 22.734 4.207 1 98 82 GLU B C 1
ATOM 2329 O O . GLU B 1 82 ? 12.273 22.344 3.107 1 98 82 GLU B O 1
ATOM 2334 N N . PRO B 1 83 ? 12.219 22.203 5.316 1 97.88 83 PRO B N 1
ATOM 2335 C CA . PRO B 1 83 ? 11.492 20.938 5.297 1 97.88 83 PRO B CA 1
ATOM 2336 C C . PRO B 1 83 ? 10.203 21.016 4.48 1 97.88 83 PRO B C 1
ATOM 2338 O O . PRO B 1 83 ? 9.883 20.078 3.736 1 97.88 83 PRO B O 1
ATOM 2341 N N . ALA B 1 84 ? 9.438 22.078 4.594 1 97.88 84 ALA B N 1
ATOM 2342 C CA . ALA B 1 84 ? 8.172 22.172 3.863 1 97.88 84 ALA B CA 1
ATOM 2343 C C . ALA B 1 84 ? 8.406 22.062 2.359 1 97.88 84 ALA B C 1
ATOM 2345 O O . ALA B 1 84 ? 7.699 21.312 1.672 1 97.88 84 ALA B O 1
ATOM 2346 N N . GLU B 1 85 ? 9.352 22.734 1.839 1 98.12 85 GLU B N 1
ATOM 2347 C CA . GLU B 1 85 ? 9.68 22.703 0.417 1 98.12 85 GLU B CA 1
ATOM 2348 C C . GLU B 1 85 ? 10.281 21.359 0.02 1 98.12 85 GLU B C 1
ATOM 2350 O O . GLU B 1 85 ? 9.914 20.781 -1.008 1 98.12 85 GLU B O 1
ATOM 2355 N N . ALA B 1 86 ? 11.211 20.906 0.833 1 98.38 86 ALA B N 1
ATOM 2356 C CA . ALA B 1 86 ? 11.906 19.656 0.548 1 98.38 86 ALA B CA 1
ATOM 2357 C C . ALA B 1 86 ? 10.938 18.484 0.517 1 98.38 86 ALA B C 1
ATOM 2359 O O . ALA B 1 86 ? 10.961 17.672 -0.41 1 98.38 86 ALA B O 1
ATOM 2360 N N . LEU B 1 87 ? 10.062 18.422 1.485 1 98.56 87 LEU B N 1
ATOM 2361 C CA . LEU B 1 87 ? 9.102 17.328 1.569 1 98.56 87 LEU B CA 1
ATOM 2362 C C . LEU B 1 87 ? 8.055 17.422 0.466 1 98.56 87 LEU B C 1
ATOM 2364 O O . LEU B 1 87 ? 7.633 16.406 -0.09 1 98.56 87 LEU B O 1
ATOM 2368 N N . SER B 1 88 ? 7.625 18.625 0.164 1 98.62 88 SER B N 1
ATOM 2369 C CA . SER B 1 88 ? 6.691 18.812 -0.942 1 98.62 88 SER B CA 1
ATOM 2370 C C . SER B 1 88 ? 7.273 18.297 -2.252 1 98.62 88 SER B C 1
ATOM 2372 O O . SER B 1 88 ? 6.613 17.547 -2.979 1 98.62 88 SER B O 1
ATOM 2374 N N . HIS B 1 89 ? 8.461 18.672 -2.51 1 98.25 89 HIS B N 1
ATOM 2375 C CA . HIS B 1 89 ? 9.133 18.234 -3.732 1 98.25 89 HIS B CA 1
ATOM 2376 C C . HIS B 1 89 ? 9.297 16.719 -3.762 1 98.25 89 HIS B C 1
ATOM 2378 O O . HIS B 1 89 ? 9.086 16.094 -4.797 1 98.25 89 HIS B O 1
ATOM 2384 N N . TYR B 1 90 ? 9.688 16.219 -2.672 1 98.38 90 TYR B N 1
ATOM 2385 C CA . TYR B 1 90 ? 9.852 14.773 -2.555 1 98.38 90 TYR B CA 1
ATOM 2386 C C . TYR B 1 90 ? 8.539 14.047 -2.82 1 98.38 90 TYR B C 1
ATOM 2388 O O . TYR B 1 90 ? 8.5 13.094 -3.604 1 98.38 90 TYR B O 1
ATOM 2396 N N . LEU B 1 91 ? 7.48 14.508 -2.223 1 98.56 91 LEU B N 1
ATOM 2397 C CA . LEU B 1 91 ? 6.164 13.914 -2.404 1 98.56 91 LEU B CA 1
ATOM 2398 C C . LEU B 1 91 ? 5.734 13.977 -3.867 1 98.56 91 LEU B C 1
ATOM 2400 O O . LEU B 1 91 ? 5.242 12.992 -4.422 1 98.56 91 LEU B O 1
ATOM 2404 N N . ILE B 1 92 ? 5.922 15.078 -4.48 1 98.62 92 ILE B N 1
ATOM 2405 C CA . ILE B 1 92 ? 5.527 15.281 -5.867 1 98.62 92 ILE B CA 1
ATOM 2406 C C . ILE B 1 92 ? 6.297 14.32 -6.77 1 98.62 92 ILE B C 1
ATOM 2408 O O . ILE B 1 92 ? 5.707 13.672 -7.641 1 98.62 92 ILE B O 1
ATOM 2412 N N . GLN B 1 93 ? 7.559 14.164 -6.555 1 98.19 93 GLN B N 1
ATOM 2413 C CA . GLN B 1 93 ? 8.383 13.258 -7.348 1 98.19 93 GLN 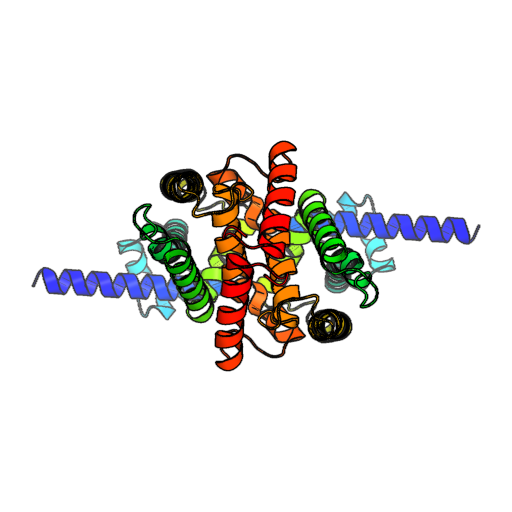B CA 1
ATOM 2414 C C . GLN B 1 93 ? 7.93 11.812 -7.18 1 98.19 93 GLN B C 1
ATOM 2416 O O . GLN B 1 93 ? 7.879 11.055 -8.148 1 98.19 93 GLN B O 1
ATOM 2421 N N . LYS B 1 94 ? 7.656 11.492 -5.988 1 98.31 94 LYS B N 1
ATOM 2422 C CA . LYS B 1 94 ? 7.223 10.125 -5.723 1 98.31 94 LYS B CA 1
ATOM 2423 C C . LYS B 1 94 ? 5.887 9.828 -6.395 1 98.31 94 LYS B C 1
ATOM 2425 O O . LYS B 1 94 ? 5.695 8.75 -6.957 1 98.31 94 LYS B O 1
ATOM 2430 N N . ILE B 1 95 ? 4.957 10.758 -6.316 1 98.62 95 ILE B N 1
ATOM 2431 C CA . ILE B 1 95 ? 3.658 10.555 -6.953 1 98.62 95 ILE B CA 1
ATOM 2432 C C . ILE B 1 95 ? 3.83 10.484 -8.469 1 98.62 95 ILE B C 1
ATOM 2434 O O . ILE B 1 95 ? 3.188 9.672 -9.133 1 98.62 95 ILE B O 1
ATOM 2438 N N . GLU B 1 96 ? 4.707 11.273 -8.984 1 98.31 96 GLU B N 1
ATOM 2439 C CA . GLU B 1 96 ? 5.004 11.219 -10.406 1 98.31 96 GLU B CA 1
ATOM 2440 C C . GLU B 1 96 ? 5.555 9.859 -10.812 1 98.31 96 GLU B C 1
ATOM 2442 O O . GLU B 1 96 ? 5.215 9.336 -11.875 1 98.31 96 GLU B O 1
ATOM 2447 N N . LEU B 1 97 ? 6.359 9.328 -10.031 1 97.31 97 LEU B N 1
ATOM 2448 C CA . LEU B 1 97 ? 6.895 8 -10.305 1 97.31 97 LEU B CA 1
ATOM 2449 C C . LEU B 1 97 ? 5.789 6.953 -10.305 1 97.31 97 LEU B C 1
ATOM 2451 O O . LEU B 1 97 ? 5.801 6.027 -11.117 1 97.31 97 LEU B O 1
ATOM 2455 N N . SER B 1 98 ? 4.871 7.086 -9.383 1 98 98 SER B N 1
ATOM 2456 C CA . SER B 1 98 ? 3.727 6.18 -9.352 1 98 98 SER B CA 1
ATOM 2457 C C . SER B 1 98 ? 2.893 6.305 -10.625 1 98 98 SER B C 1
ATOM 2459 O O . SER B 1 98 ? 2.34 5.316 -11.109 1 98 98 SER B O 1
ATOM 2461 N N . ARG B 1 99 ? 2.793 7.492 -11.117 1 98.19 99 ARG B N 1
ATOM 2462 C CA . ARG B 1 99 ? 2.045 7.742 -12.344 1 98.19 99 ARG B CA 1
ATOM 2463 C C . ARG B 1 99 ? 2.777 7.168 -13.555 1 98.19 99 ARG B C 1
ATOM 2465 O O . ARG B 1 99 ? 2.168 6.504 -14.398 1 98.19 99 ARG B O 1
ATOM 2472 N N . SER B 1 100 ? 4.066 7.336 -13.617 1 97.19 100 SER B N 1
ATOM 2473 C CA . SER B 1 100 ? 4.824 7.066 -14.836 1 97.19 100 SER B CA 1
ATOM 2474 C C . SER B 1 100 ? 5.348 5.633 -14.859 1 97.19 100 SER B C 1
ATOM 2476 O O . SER B 1 100 ? 5.637 5.09 -15.922 1 97.19 100 SER B O 1
ATOM 2478 N N . GLN B 1 101 ? 5.492 5.07 -13.68 1 96.12 101 GLN B N 1
ATOM 2479 C CA . GLN B 1 101 ? 6.062 3.73 -13.609 1 96.12 101 GLN B CA 1
ATOM 2480 C C . GLN B 1 101 ? 5.234 2.824 -12.703 1 96.12 101 GLN B C 1
ATOM 2482 O O . GLN B 1 101 ? 5.77 2.197 -11.789 1 96.12 101 GLN B O 1
ATOM 2487 N N . PRO B 1 102 ? 3.977 2.68 -13.031 1 96.44 102 PRO B N 1
ATOM 2488 C CA . PRO B 1 102 ? 3.121 1.887 -12.148 1 96.44 102 PRO B CA 1
ATOM 2489 C C . PRO B 1 102 ? 3.473 0.401 -12.156 1 96.44 102 PRO B C 1
ATOM 2491 O O . PRO B 1 102 ? 3.32 -0.283 -11.148 1 96.44 102 PRO B O 1
ATOM 2494 N N . LYS B 1 103 ? 3.969 -0.129 -13.25 1 95.31 103 LYS B N 1
ATOM 2495 C CA . LYS B 1 103 ? 4.348 -1.535 -13.344 1 95.31 103 LYS B CA 1
ATOM 2496 C C . LYS B 1 103 ? 5.512 -1.853 -12.406 1 95.31 103 LYS B C 1
ATOM 2498 O O . LYS B 1 103 ? 5.523 -2.895 -11.75 1 95.31 103 LYS B O 1
ATOM 2503 N N . ALA B 1 104 ? 6.449 -0.951 -12.422 1 95.88 104 ALA B N 1
ATOM 2504 C CA . ALA B 1 104 ? 7.605 -1.116 -11.547 1 95.88 104 ALA B CA 1
ATOM 2505 C C . ALA B 1 104 ? 7.184 -1.136 -10.078 1 95.88 104 ALA B C 1
ATOM 2507 O O . ALA B 1 104 ? 7.668 -1.957 -9.297 1 95.88 104 ALA B O 1
ATOM 2508 N N . SER B 1 105 ? 6.285 -0.282 -9.734 1 96.69 105 SER B N 1
ATOM 2509 C CA . SER B 1 105 ? 5.777 -0.208 -8.367 1 96.69 105 SER B CA 1
ATOM 2510 C C . SER B 1 105 ? 5.086 -1.504 -7.965 1 96.69 105 SER B C 1
ATOM 2512 O O . SER B 1 105 ? 5.355 -2.051 -6.895 1 96.69 105 SER B O 1
ATOM 2514 N N . ARG B 1 106 ? 4.281 -1.985 -8.828 1 95.88 106 ARG B N 1
ATOM 2515 C CA . ARG B 1 106 ? 3.514 -3.195 -8.539 1 95.88 106 ARG B CA 1
ATOM 2516 C C . ARG B 1 106 ? 4.43 -4.406 -8.414 1 95.88 106 ARG B C 1
ATOM 2518 O O . ARG B 1 106 ? 4.215 -5.273 -7.566 1 95.88 106 ARG B O 1
ATOM 2525 N N . LEU B 1 107 ? 5.441 -4.445 -9.273 1 96.25 107 LEU B N 1
ATOM 2526 C CA . LEU B 1 107 ? 6.395 -5.547 -9.188 1 96.25 107 LEU B CA 1
ATOM 2527 C C . LEU B 1 107 ? 7.105 -5.543 -7.836 1 96.25 107 LEU B C 1
ATOM 2529 O O . LEU B 1 107 ? 7.246 -6.59 -7.199 1 96.25 107 LEU B O 1
ATOM 2533 N N . PHE B 1 108 ? 7.508 -4.387 -7.434 1 97.06 108 PHE B N 1
ATOM 2534 C CA . PHE B 1 108 ? 8.18 -4.246 -6.148 1 97.06 108 PHE B CA 1
ATOM 2535 C C . PHE B 1 108 ? 7.246 -4.621 -5.004 1 97.06 108 PHE B C 1
ATOM 2537 O O . PHE B 1 108 ? 7.641 -5.336 -4.082 1 97.06 108 PHE B O 1
ATOM 2544 N N . ALA B 1 109 ? 6.043 -4.184 -5.082 1 96.19 109 ALA B N 1
ATOM 2545 C CA . ALA B 1 109 ? 5.043 -4.48 -4.059 1 96.19 109 ALA B CA 1
ATOM 2546 C C . ALA B 1 109 ? 4.816 -5.984 -3.939 1 96.19 109 ALA B C 1
ATOM 2548 O O . ALA B 1 109 ? 4.73 -6.523 -2.832 1 96.19 109 ALA B O 1
ATOM 2549 N N . LEU B 1 110 ? 4.727 -6.629 -5.027 1 93.81 110 LEU B N 1
ATOM 2550 C CA . LEU B 1 110 ? 4.516 -8.07 -5.035 1 93.81 110 LEU B CA 1
ATOM 2551 C C . LEU B 1 110 ? 5.664 -8.789 -4.332 1 93.81 110 LEU B C 1
ATOM 2553 O O . LEU B 1 110 ? 5.434 -9.711 -3.539 1 93.81 110 LEU B O 1
ATOM 2557 N N . GLU B 1 111 ? 6.875 -8.344 -4.613 1 95.94 111 GLU B N 1
ATOM 2558 C CA . GLU B 1 111 ? 8.047 -8.922 -3.969 1 95.94 111 GLU B CA 1
ATOM 2559 C C . GLU B 1 111 ? 8 -8.734 -2.455 1 95.94 111 GLU B C 1
ATOM 2561 O O . GLU B 1 111 ? 8.195 -9.688 -1.7 1 95.94 111 GLU B O 1
ATOM 2566 N N . ILE B 1 112 ? 7.633 -7.566 -2.018 1 96.75 112 ILE B N 1
ATOM 2567 C CA . ILE B 1 112 ? 7.652 -7.219 -0.6 1 96.75 112 ILE B CA 1
ATOM 2568 C C . ILE B 1 112 ? 6.531 -7.961 0.126 1 96.75 112 ILE B C 1
ATOM 2570 O O . ILE B 1 112 ? 6.746 -8.523 1.205 1 96.75 112 ILE B O 1
ATOM 2574 N N . ILE B 1 113 ? 5.355 -7.984 -0.431 1 95.06 113 ILE B N 1
ATOM 2575 C CA . ILE B 1 113 ? 4.18 -8.594 0.18 1 95.06 113 ILE B CA 1
ATOM 2576 C C . ILE B 1 113 ? 4.434 -10.086 0.403 1 95.06 113 ILE B C 1
ATOM 2578 O O . ILE B 1 113 ? 3.947 -10.664 1.377 1 95.06 113 ILE B O 1
ATOM 2582 N N . GLN B 1 114 ? 5.297 -10.664 -0.395 1 92.06 114 GLN B N 1
ATOM 2583 C CA . GLN B 1 114 ? 5.598 -12.086 -0.305 1 92.06 114 GLN B CA 1
ATOM 2584 C C . GLN B 1 114 ? 6.805 -12.336 0.591 1 92.06 114 GLN B C 1
ATOM 2586 O O . GLN B 1 114 ? 7.336 -13.453 0.628 1 92.06 114 GLN B O 1
ATOM 2591 N N . GLY B 1 115 ? 7.324 -11.297 1.198 1 94.75 115 GLY B N 1
ATOM 2592 C CA . GLY B 1 115 ? 8.398 -11.477 2.158 1 94.75 115 GLY B CA 1
ATOM 2593 C C . GLY B 1 115 ? 9.758 -11.078 1.611 1 94.75 115 GLY B C 1
ATOM 2594 O O . GLY B 1 115 ? 10.789 -11.367 2.223 1 94.75 115 GLY B O 1
ATOM 2595 N N . ALA B 1 116 ? 9.859 -10.656 0.411 1 97 116 ALA B N 1
ATOM 2596 C CA . ALA B 1 116 ? 11.039 -10.125 -0.261 1 97 116 ALA B CA 1
ATOM 2597 C C . ALA B 1 116 ? 12.133 -11.18 -0.373 1 97 116 ALA B C 1
ATOM 2599 O O . ALA B 1 116 ? 13.289 -10.922 -0.053 1 97 116 ALA B O 1
ATOM 2600 N N . PRO B 1 117 ? 11.82 -12.32 -0.823 1 96.06 117 PRO B N 1
ATOM 2601 C CA . PRO B 1 117 ? 12.797 -13.414 -0.822 1 96.06 117 PRO B CA 1
ATOM 2602 C C . PRO B 1 117 ? 14.023 -13.109 -1.684 1 96.06 117 PRO B C 1
ATOM 2604 O O . PRO B 1 117 ? 15.102 -13.656 -1.442 1 96.06 117 PRO B O 1
ATOM 2607 N N . HIS B 1 118 ? 13.938 -12.234 -2.602 1 96.81 118 HIS B N 1
ATOM 2608 C CA . HIS B 1 118 ? 15.023 -12.07 -3.557 1 96.81 118 HIS B CA 1
ATOM 2609 C C . HIS B 1 118 ? 15.828 -10.805 -3.258 1 96.81 118 HIS B C 1
ATOM 2611 O O . HIS B 1 118 ? 16.938 -10.641 -3.77 1 96.81 118 HIS B O 1
ATOM 2617 N N . ILE B 1 119 ? 15.273 -9.898 -2.395 1 97.25 119 ILE B N 1
ATOM 2618 C CA . ILE B 1 119 ? 15.984 -8.633 -2.26 1 97.25 119 ILE B CA 1
ATOM 2619 C C . ILE B 1 119 ? 16.188 -8.305 -0.781 1 97.25 119 ILE B C 1
ATOM 2621 O O . ILE B 1 119 ? 16.422 -7.152 -0.422 1 97.25 119 ILE B O 1
ATOM 2625 N N . LEU B 1 120 ? 16.062 -9.234 0.08 1 97.19 120 LEU B N 1
ATOM 2626 C CA . LEU B 1 120 ? 16.25 -9.047 1.515 1 97.19 120 LEU B CA 1
ATOM 2627 C C . LEU B 1 120 ? 17.609 -8.406 1.808 1 97.19 120 LEU B C 1
ATOM 2629 O O . LEU B 1 120 ? 17.703 -7.461 2.594 1 97.19 120 LEU B O 1
ATOM 2633 N N . PRO B 1 121 ? 18.688 -8.867 1.167 1 96.5 121 PRO B N 1
ATOM 2634 C CA . PRO B 1 121 ? 19.984 -8.266 1.449 1 96.5 121 PRO B CA 1
ATOM 2635 C C . PRO B 1 121 ? 20.047 -6.781 1.1 1 96.5 121 PRO B C 1
ATOM 2637 O O . PRO B 1 121 ? 20.75 -6.012 1.765 1 96.5 121 PRO B O 1
ATOM 2640 N N . ILE B 1 122 ? 19.312 -6.445 0.124 1 97 122 ILE B N 1
ATOM 2641 C CA . ILE B 1 122 ? 19.281 -5.047 -0.296 1 97 122 ILE B CA 1
ATOM 2642 C C . ILE B 1 122 ? 18.516 -4.219 0.729 1 97 122 ILE B C 1
ATOM 2644 O O . ILE B 1 122 ? 18.922 -3.104 1.065 1 97 122 ILE B O 1
ATOM 2648 N N . LEU B 1 123 ? 17.422 -4.703 1.236 1 98.06 123 LEU B N 1
ATOM 2649 C CA . LEU B 1 123 ? 16.594 -3.996 2.213 1 98.06 123 LEU B CA 1
ATOM 2650 C C . LEU B 1 123 ? 17.344 -3.811 3.525 1 98.06 123 LEU B C 1
ATOM 2652 O O . LEU B 1 123 ? 17.359 -2.715 4.094 1 98.06 123 LEU B O 1
ATOM 2656 N N . LYS B 1 124 ? 17.984 -4.801 3.951 1 96.69 124 LYS B N 1
ATOM 2657 C CA . LYS B 1 124 ? 18.641 -4.793 5.258 1 96.69 124 LYS B CA 1
ATOM 2658 C C . LYS B 1 124 ? 20 -4.09 5.195 1 96.69 124 LYS B C 1
ATOM 2660 O O . LYS B 1 124 ? 20.578 -3.754 6.23 1 96.69 124 LYS B O 1
ATOM 2665 N N . GLY B 1 125 ? 20.547 -3.863 4.059 1 96.38 125 GLY B N 1
ATOM 2666 C CA . GLY B 1 125 ? 21.828 -3.209 3.875 1 96.38 125 GLY B CA 1
ATOM 2667 C C . GLY B 1 125 ? 21.703 -1.783 3.371 1 96.38 125 GLY B C 1
ATOM 2668 O O . GLY B 1 125 ? 21.422 -0.868 4.148 1 96.38 125 GLY B O 1
ATOM 2669 N N . PRO B 1 126 ? 21.828 -1.647 2.037 1 96.25 126 PRO B N 1
ATOM 2670 C CA . PRO B 1 126 ? 21.875 -0.292 1.483 1 96.25 126 PRO B CA 1
ATOM 2671 C C . PRO B 1 126 ? 20.609 0.508 1.794 1 96.25 126 PRO B C 1
ATOM 2673 O O . PRO B 1 126 ? 20.688 1.703 2.092 1 96.25 126 PRO B O 1
ATOM 2676 N N . LEU B 1 127 ? 19.484 -0.056 1.736 1 97.94 127 LEU B N 1
ATOM 2677 C CA . LEU B 1 127 ? 18.25 0.68 1.998 1 97.94 127 LEU B CA 1
ATOM 2678 C C . LEU B 1 127 ? 18.188 1.114 3.459 1 97.94 127 LEU B C 1
ATOM 2680 O O . LEU B 1 127 ? 17.844 2.266 3.752 1 97.94 127 LEU B O 1
ATOM 2684 N N . LYS B 1 128 ? 18.469 0.176 4.316 1 98.5 128 LYS B N 1
ATOM 2685 C CA . LYS B 1 128 ? 18.438 0.49 5.742 1 98.5 128 LYS B CA 1
ATOM 2686 C C . LYS B 1 128 ? 19.391 1.624 6.074 1 98.5 128 LYS B C 1
ATOM 2688 O O . LYS B 1 128 ? 19.062 2.525 6.848 1 98.5 128 LYS B O 1
ATOM 2693 N N . LYS B 1 129 ? 20.562 1.562 5.52 1 98.12 129 LYS B N 1
ATOM 2694 C CA . LYS B 1 129 ? 21.562 2.594 5.77 1 98.12 129 LYS B CA 1
ATOM 2695 C C . LYS B 1 129 ? 21.062 3.965 5.324 1 98.12 129 LYS B C 1
ATOM 2697 O O . LYS B 1 129 ? 21.172 4.941 6.07 1 98.12 129 LYS B O 1
ATOM 2702 N N . LEU B 1 130 ? 20.547 4.039 4.137 1 98.38 130 LEU B N 1
ATOM 2703 C CA . LEU B 1 130 ? 20 5.293 3.625 1 98.38 130 LEU B CA 1
ATOM 2704 C C . LEU B 1 130 ? 18.828 5.762 4.48 1 98.38 130 LEU B C 1
ATOM 2706 O O . LEU B 1 130 ? 18.734 6.945 4.812 1 98.38 130 LEU B O 1
ATOM 2710 N N . PHE B 1 131 ? 18 4.867 4.816 1 98.62 131 PHE B N 1
ATOM 2711 C CA . PHE B 1 131 ? 16.828 5.109 5.648 1 98.62 131 PHE B CA 1
ATOM 2712 C C . PHE B 1 131 ? 17.219 5.766 6.965 1 98.62 131 PHE B C 1
ATOM 2714 O O . PHE B 1 131 ? 16.656 6.789 7.352 1 98.62 131 PHE B O 1
ATOM 2721 N N . LYS B 1 132 ? 18.188 5.215 7.605 1 98.62 132 LYS B N 1
ATOM 2722 C CA . LYS B 1 132 ? 18.641 5.727 8.891 1 98.62 132 LYS B CA 1
ATOM 2723 C C . LYS B 1 132 ? 19.266 7.113 8.734 1 98.62 132 LYS B C 1
ATOM 2725 O O . LYS B 1 132 ? 19.047 7.992 9.57 1 98.62 132 LYS B O 1
ATOM 2730 N N . ARG B 1 133 ? 19.953 7.266 7.707 1 98.44 133 ARG B N 1
ATOM 2731 C CA . ARG B 1 133 ? 20.578 8.562 7.453 1 98.44 133 ARG B CA 1
ATOM 2732 C C . ARG B 1 133 ? 19.516 9.641 7.242 1 98.44 133 ARG B C 1
ATOM 2734 O O . ARG B 1 133 ? 19.656 10.758 7.738 1 98.44 133 ARG B O 1
ATOM 2741 N N . LYS B 1 134 ? 18.5 9.305 6.562 1 98.69 134 LYS B N 1
ATOM 2742 C CA . LYS B 1 134 ? 17.5 10.312 6.246 1 98.69 134 LYS B CA 1
ATOM 2743 C C . LYS B 1 134 ? 16.562 10.539 7.426 1 98.69 134 LYS B C 1
ATOM 2745 O O . LYS B 1 134 ? 16.047 11.648 7.617 1 98.69 134 LYS B O 1
ATOM 2750 N N . ALA B 1 135 ? 16.359 9.5 8.203 1 98.69 135 ALA B N 1
ATOM 2751 C CA . ALA B 1 135 ? 15.633 9.711 9.453 1 98.69 135 ALA B CA 1
ATOM 2752 C C . ALA B 1 135 ? 16.359 10.727 10.336 1 98.69 135 ALA B C 1
ATOM 2754 O O . ALA B 1 135 ? 15.711 11.523 11.023 1 98.69 135 ALA B O 1
ATOM 2755 N N . LYS B 1 136 ? 17.641 10.75 10.297 1 98.69 136 LYS B N 1
ATOM 2756 C CA . LYS B 1 136 ? 18.422 11.703 11.07 1 98.69 136 LYS B CA 1
ATOM 2757 C C . LYS B 1 136 ? 18.219 13.133 10.555 1 98.69 136 LYS B C 1
ATOM 2759 O O . LYS B 1 136 ? 18.25 14.086 11.336 1 98.69 136 LYS B O 1
ATOM 2764 N N . VAL B 1 137 ? 18.047 13.266 9.273 1 98.75 137 VAL B N 1
ATOM 2765 C CA . VAL B 1 137 ? 17.75 14.578 8.703 1 98.75 137 VAL B CA 1
ATOM 2766 C C . VAL B 1 137 ? 16.453 15.117 9.305 1 98.75 137 VAL B C 1
ATOM 2768 O O . VAL B 1 137 ? 16.391 16.281 9.727 1 98.75 137 VAL B O 1
ATOM 2771 N N . ILE B 1 138 ? 15.438 14.273 9.391 1 98.62 138 ILE B N 1
ATOM 2772 C CA . ILE B 1 138 ? 14.148 14.664 9.945 1 98.62 138 ILE B CA 1
ATOM 2773 C C . ILE B 1 138 ? 14.297 15 11.43 1 98.62 138 ILE B C 1
ATOM 2775 O O . ILE B 1 138 ? 13.727 15.984 11.906 1 98.62 138 ILE B O 1
ATOM 2779 N N . GLN B 1 139 ? 15.094 14.227 12.094 1 98.5 139 GLN B N 1
ATOM 2780 C CA . GLN B 1 139 ? 15.375 14.5 13.5 1 98.5 139 GLN B CA 1
ATOM 2781 C C . GLN B 1 139 ? 16.047 15.867 13.672 1 98.5 139 GLN B C 1
ATOM 2783 O O . GLN B 1 139 ? 15.727 16.609 14.609 1 98.5 139 GLN B O 1
ATOM 2788 N N . THR B 1 140 ? 16.922 16.156 12.828 1 98.62 140 THR B N 1
ATOM 2789 C CA . THR B 1 140 ? 17.594 17.453 12.859 1 98.62 140 THR B CA 1
ATOM 2790 C C . THR B 1 140 ? 16.594 18.578 12.648 1 98.62 140 THR B C 1
ATOM 2792 O O . THR B 1 140 ? 16.641 19.609 13.336 1 98.62 140 THR B O 1
ATOM 2795 N N . TRP B 1 141 ? 15.719 18.391 11.672 1 98.62 141 TRP B N 1
ATOM 2796 C CA . TRP B 1 141 ? 14.672 19.375 11.438 1 98.62 141 TRP B CA 1
ATOM 2797 C C . TRP B 1 141 ? 13.812 19.562 12.688 1 98.62 141 TRP B C 1
ATOM 2799 O O . TRP B 1 141 ? 13.359 20.672 12.977 1 98.62 141 TRP B O 1
ATOM 2809 N N . GLN B 1 142 ? 13.555 18.5 13.445 1 98.38 142 GLN B N 1
ATOM 2810 C CA . GLN B 1 142 ? 12.797 18.578 14.688 1 98.38 142 GLN B CA 1
ATOM 2811 C C . GLN B 1 142 ? 13.555 19.375 15.75 1 98.38 142 GLN B C 1
ATOM 2813 O O . GLN B 1 142 ? 12.969 20.219 16.438 1 98.38 142 GLN B O 1
ATOM 2818 N N . GLU B 1 143 ? 14.758 19.125 15.828 1 98.12 143 GLU B N 1
ATOM 2819 C CA . GLU B 1 143 ? 15.602 19.828 16.781 1 98.12 143 GLU B CA 1
ATOM 2820 C C . GLU B 1 143 ? 15.633 21.328 16.484 1 98.12 143 GLU B C 1
ATOM 2822 O O . GLU B 1 143 ? 15.766 22.141 17.406 1 98.12 143 GLU B O 1
ATOM 2827 N N . GLN B 1 144 ? 15.477 21.641 15.297 1 97.94 144 GLN B N 1
ATOM 2828 C CA . GLN B 1 144 ? 15.477 23.031 14.859 1 97.94 144 GLN B CA 1
ATOM 2829 C C . GLN B 1 144 ? 14.086 23.641 14.992 1 97.94 144 GLN B C 1
ATOM 2831 O O . GLN B 1 144 ? 13.891 24.812 14.68 1 97.94 144 GLN B O 1
ATOM 2836 N N . GLY B 1 145 ? 13.148 22.844 15.328 1 98 145 GLY B N 1
ATOM 2837 C CA . GLY B 1 145 ? 11.789 23.328 15.508 1 98 145 GLY B CA 1
ATOM 2838 C C . GLY B 1 145 ? 11.023 23.453 14.203 1 98 145 GLY B C 1
ATOM 2839 O O . GLY B 1 145 ? 9.969 24.094 14.156 1 98 145 GLY B O 1
ATOM 2840 N N . LYS B 1 146 ? 11.516 22.797 13.172 1 98.06 146 LYS B N 1
ATOM 2841 C CA . LYS B 1 146 ? 10.93 22.953 11.844 1 98.06 146 LYS B CA 1
ATOM 2842 C C . LYS B 1 146 ? 9.938 21.844 11.539 1 98.06 146 LYS B C 1
ATOM 2844 O O . LYS B 1 146 ? 9.102 21.969 10.648 1 98.06 146 LYS B O 1
ATOM 2849 N N . ILE B 1 147 ? 10.031 20.781 12.242 1 98.38 147 ILE B N 1
ATOM 2850 C CA . ILE B 1 147 ? 9.094 19.656 12.195 1 98.38 147 ILE B CA 1
ATOM 2851 C C . ILE B 1 147 ? 8.539 19.391 13.594 1 98.38 147 ILE B C 1
ATOM 2853 O O . ILE B 1 147 ? 9.266 19.5 14.586 1 98.38 147 ILE B O 1
ATOM 2857 N N . SER B 1 148 ? 7.25 19.047 13.648 1 98.25 148 SER B N 1
ATOM 2858 C CA . SER B 1 148 ? 6.609 18.75 14.93 1 98.25 148 SER B CA 1
ATOM 2859 C C . SER B 1 148 ? 7.352 17.656 15.68 1 98.25 148 SER B C 1
ATOM 2861 O O . SER B 1 148 ? 7.738 16.641 15.086 1 98.25 148 SER B O 1
ATOM 2863 N N . PRO B 1 149 ? 7.523 17.781 16.969 1 97.62 149 PRO B N 1
ATOM 2864 C CA . PRO B 1 149 ? 8.172 16.734 17.766 1 97.62 149 PRO B CA 1
ATOM 2865 C C . PRO B 1 149 ? 7.328 15.469 17.891 1 97.62 149 PRO B C 1
ATOM 2867 O O . PRO B 1 149 ? 7.828 14.43 18.312 1 97.62 149 PRO B O 1
ATOM 2870 N N . ASP B 1 150 ? 6.094 15.531 17.484 1 97.94 150 ASP B N 1
ATOM 2871 C CA . ASP B 1 150 ? 5.184 14.398 17.609 1 97.94 150 ASP B CA 1
ATOM 2872 C C . ASP B 1 150 ? 5.262 13.492 16.375 1 97.94 150 ASP B C 1
ATOM 2874 O O . ASP B 1 150 ? 4.602 12.453 16.312 1 97.94 150 ASP B O 1
ATOM 2878 N N . ILE B 1 151 ? 6.098 13.883 15.453 1 98.56 151 ILE B N 1
ATOM 2879 C CA . ILE B 1 151 ? 6.316 13.086 14.25 1 98.56 151 ILE B CA 1
ATOM 2880 C C . ILE B 1 151 ? 7.469 12.109 14.484 1 98.56 151 ILE B C 1
ATOM 2882 O O . ILE B 1 151 ? 8.516 12.492 15.016 1 98.56 151 ILE B O 1
ATOM 2886 N N . ASP B 1 152 ? 7.242 10.906 14.195 1 98.81 152 ASP B N 1
ATOM 2887 C CA . ASP B 1 152 ? 8.305 9.906 14.203 1 98.81 152 ASP B CA 1
ATOM 2888 C C . ASP B 1 152 ? 9.094 9.93 12.898 1 98.81 152 ASP B C 1
ATOM 2890 O O . ASP B 1 152 ? 8.539 9.656 11.828 1 98.81 152 ASP B O 1
ATOM 2894 N N . PRO B 1 153 ? 10.352 10.219 12.992 1 98.75 153 PRO B N 1
ATOM 2895 C CA . PRO B 1 153 ? 11.133 10.391 11.766 1 98.75 153 PRO B CA 1
ATOM 2896 C C . PRO B 1 153 ? 11.141 9.148 10.891 1 98.75 153 PRO B C 1
ATOM 2898 O O . PRO B 1 153 ? 11 9.242 9.664 1 98.75 153 PRO B O 1
ATOM 2901 N N . GLU B 1 154 ? 11.328 7.973 11.438 1 98.81 154 GLU B N 1
ATOM 2902 C CA . GLU B 1 154 ? 11.328 6.727 10.688 1 98.81 154 GLU B CA 1
ATOM 2903 C C . GLU B 1 154 ? 9.969 6.457 10.055 1 98.81 154 GLU B C 1
ATOM 2905 O O . GLU B 1 154 ? 9.875 6.133 8.867 1 98.81 154 GLU B O 1
ATOM 2910 N N . LEU B 1 155 ? 8.93 6.652 10.789 1 98.81 155 LEU B N 1
ATOM 2911 C CA . LEU B 1 155 ? 7.582 6.363 10.32 1 98.81 155 LEU B CA 1
ATOM 2912 C C . LEU B 1 155 ? 7.148 7.379 9.266 1 98.81 155 LEU B C 1
ATOM 2914 O O . LEU B 1 155 ? 6.387 7.051 8.352 1 98.81 155 LEU B O 1
ATOM 2918 N N . LEU B 1 156 ? 7.668 8.594 9.391 1 98.81 156 LEU B N 1
ATOM 2919 C CA . LEU B 1 156 ? 7.371 9.57 8.352 1 98.81 156 LEU B CA 1
ATOM 2920 C C . LEU B 1 156 ? 7.859 9.078 6.992 1 98.81 156 LEU B C 1
ATOM 2922 O O . LEU B 1 156 ? 7.121 9.133 6.004 1 98.81 156 LEU B O 1
ATOM 2926 N N . ILE B 1 157 ? 9.086 8.586 6.945 1 98.75 157 ILE B N 1
ATOM 2927 C CA . ILE B 1 157 ? 9.641 8.086 5.691 1 98.75 157 ILE B CA 1
ATOM 2928 C C . ILE B 1 157 ? 8.812 6.906 5.188 1 98.75 157 ILE B C 1
ATOM 2930 O O . ILE B 1 157 ? 8.398 6.883 4.027 1 98.75 157 ILE B O 1
ATOM 2934 N N . LEU B 1 158 ? 8.5 5.965 6.035 1 98.62 158 LEU B N 1
ATOM 2935 C CA . LEU B 1 158 ? 7.723 4.789 5.664 1 98.62 158 LEU B CA 1
ATOM 2936 C C . LEU B 1 158 ? 6.34 5.191 5.164 1 98.62 158 LEU B C 1
ATOM 2938 O O . LEU B 1 158 ? 5.832 4.613 4.199 1 98.62 158 LEU B O 1
ATOM 2942 N N . ASN B 1 159 ? 5.727 6.152 5.82 1 98.56 159 ASN B N 1
ATOM 2943 C CA . ASN B 1 159 ? 4.387 6.582 5.43 1 98.56 159 ASN B CA 1
ATOM 2944 C C . ASN B 1 159 ? 4.402 7.324 4.098 1 98.56 159 ASN B C 1
ATOM 2946 O O . ASN B 1 159 ? 3.475 7.195 3.301 1 98.56 159 ASN B O 1
ATOM 2950 N N . ILE B 1 160 ? 5.449 8.086 3.867 1 98.56 160 ILE B N 1
ATOM 2951 C CA . ILE B 1 160 ? 5.582 8.727 2.562 1 98.56 160 ILE B CA 1
ATOM 2952 C C . ILE B 1 160 ? 5.715 7.664 1.477 1 98.56 1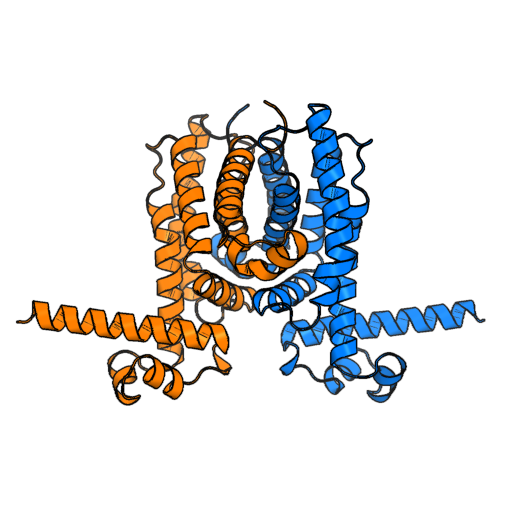60 ILE B C 1
ATOM 2954 O O . ILE B 1 160 ? 5.035 7.73 0.448 1 98.56 160 ILE B O 1
ATOM 2958 N N . TRP B 1 161 ? 6.57 6.672 1.737 1 98.5 161 TRP B N 1
ATOM 2959 C CA . TRP B 1 161 ? 6.754 5.586 0.777 1 98.5 161 TRP B CA 1
ATOM 2960 C C . TRP B 1 161 ? 5.43 4.875 0.502 1 98.5 161 TRP B C 1
ATOM 2962 O O . TRP B 1 161 ? 5.016 4.746 -0.652 1 98.5 161 TRP B O 1
ATOM 2972 N N . GLY B 1 162 ? 4.77 4.445 1.529 1 98.25 162 GLY B N 1
ATOM 2973 C CA . GLY B 1 162 ? 3.541 3.682 1.395 1 98.25 162 GLY B CA 1
ATOM 2974 C C . GLY B 1 162 ? 2.422 4.465 0.732 1 98.25 162 GLY B C 1
ATOM 2975 O O . GLY B 1 162 ? 1.742 3.951 -0.159 1 98.25 162 GLY B O 1
ATOM 2976 N N . LEU B 1 163 ? 2.258 5.652 1.164 1 98.19 163 LEU B N 1
ATOM 2977 C CA . LEU B 1 163 ? 1.168 6.488 0.676 1 98.19 163 LEU B CA 1
ATOM 2978 C C . LEU B 1 163 ? 1.327 6.773 -0.813 1 98.19 163 LEU B C 1
ATOM 2980 O O . LEU B 1 163 ? 0.374 6.633 -1.582 1 98.19 163 LEU B O 1
ATOM 2984 N N . THR B 1 164 ? 2.473 7.16 -1.248 1 98.44 164 THR B N 1
ATOM 2985 C CA . THR B 1 164 ? 2.693 7.555 -2.635 1 98.44 164 THR B CA 1
ATOM 2986 C C . THR B 1 164 ? 2.676 6.336 -3.553 1 98.44 164 THR B C 1
ATOM 2988 O O . THR B 1 164 ? 2.152 6.398 -4.668 1 98.44 164 THR B O 1
ATOM 2991 N N . GLN B 1 165 ? 3.184 5.23 -3.061 1 97.88 165 GLN B N 1
ATOM 2992 C CA . GLN B 1 165 ? 3.197 4.004 -3.85 1 97.88 165 GLN B CA 1
ATOM 2993 C C . GLN B 1 165 ? 1.785 3.453 -4.031 1 97.88 165 GLN B C 1
ATOM 2995 O O . GLN B 1 165 ? 1.486 2.82 -5.047 1 97.88 165 GLN B O 1
ATOM 3000 N N . ASN B 1 166 ? 0.984 3.715 -3.068 1 98.44 166 ASN B N 1
ATOM 3001 C CA . ASN B 1 166 ? -0.372 3.178 -3.092 1 98.44 166 ASN B CA 1
ATOM 3002 C C . ASN B 1 166 ? -1.135 3.635 -4.332 1 98.44 166 ASN B C 1
ATOM 3004 O O . ASN B 1 166 ? -1.958 2.893 -4.867 1 98.44 166 ASN B O 1
ATOM 3008 N N . TYR B 1 167 ? -0.833 4.789 -4.898 1 98.69 167 TYR B N 1
ATOM 3009 C CA . TYR B 1 167 ? -1.509 5.309 -6.086 1 98.69 167 TYR B CA 1
ATOM 3010 C C . TYR B 1 167 ? -1.241 4.426 -7.297 1 98.69 167 TYR B C 1
ATOM 3012 O O . TYR B 1 167 ? -2.055 4.363 -8.219 1 98.69 167 TYR B O 1
ATOM 3020 N N . ALA B 1 168 ? -0.142 3.748 -7.262 1 98.12 168 ALA B N 1
ATOM 3021 C CA . ALA B 1 168 ? 0.177 2.811 -8.336 1 98.12 168 ALA B CA 1
ATOM 3022 C C . ALA B 1 168 ? -0.285 1.399 -7.988 1 98.12 168 ALA B C 1
ATOM 3024 O O . ALA B 1 168 ? -0.939 0.737 -8.797 1 98.12 168 ALA B O 1
ATOM 3025 N N . ASP B 1 169 ? 0.035 0.954 -6.812 1 97.62 169 ASP B N 1
ATOM 3026 C CA . ASP B 1 169 ? -0.211 -0.424 -6.402 1 97.62 169 ASP B CA 1
ATOM 3027 C C . ASP B 1 169 ? -1.708 -0.721 -6.34 1 97.62 169 ASP B C 1
ATOM 3029 O O . ASP B 1 169 ? -2.143 -1.822 -6.684 1 97.62 169 ASP B O 1
ATOM 3033 N N . PHE B 1 170 ? -2.482 0.248 -5.941 1 98.38 170 PHE B N 1
ATOM 3034 C CA . PHE B 1 170 ? -3.92 0.067 -5.773 1 98.38 170 PHE B CA 1
ATOM 3035 C C . PHE B 1 170 ? -4.691 0.893 -6.793 1 98.38 170 PHE B C 1
ATOM 3037 O O . PHE B 1 170 ? -5.805 1.343 -6.52 1 98.38 170 PHE B O 1
ATOM 3044 N N . ALA B 1 171 ? -4.113 1.146 -7.914 1 98.38 171 ALA B N 1
ATOM 3045 C CA . ALA B 1 171 ? -4.738 1.938 -8.977 1 98.38 171 ALA B CA 1
ATOM 3046 C C . ALA B 1 171 ? -6.078 1.341 -9.383 1 98.38 171 ALA B C 1
ATOM 3048 O O . ALA B 1 171 ? -7.016 2.072 -9.719 1 98.38 171 ALA B O 1
ATOM 3049 N N . THR B 1 172 ? -6.191 0.006 -9.383 1 98.25 172 THR B N 1
ATOM 3050 C CA . THR B 1 172 ? -7.445 -0.652 -9.742 1 98.25 172 THR B CA 1
ATOM 3051 C C . THR B 1 172 ? -8.555 -0.263 -8.773 1 98.25 172 THR B C 1
ATOM 3053 O O . THR B 1 172 ? -9.664 0.074 -9.195 1 98.25 172 THR B O 1
ATOM 3056 N N . GLN B 1 173 ? -8.266 -0.322 -7.531 1 98.25 173 GLN B N 1
ATOM 3057 C CA . GLN B 1 173 ? -9.242 0.074 -6.523 1 98.25 173 GLN B CA 1
ATOM 3058 C C . GLN B 1 173 ? -9.625 1.544 -6.676 1 98.25 173 GLN B C 1
ATOM 3060 O O . GLN B 1 173 ? -10.805 1.892 -6.633 1 98.25 173 GLN B O 1
ATOM 3065 N N . MET B 1 174 ? -8.633 2.416 -6.828 1 98.56 174 MET B N 1
ATOM 3066 C CA . MET B 1 174 ? -8.875 3.84 -7.043 1 98.56 174 MET B CA 1
ATOM 3067 C C . MET B 1 174 ? -9.789 4.062 -8.242 1 98.56 174 MET B C 1
ATOM 3069 O O . MET B 1 174 ? -10.742 4.844 -8.172 1 98.56 174 MET B O 1
ATOM 3073 N N . GLU B 1 175 ? -9.516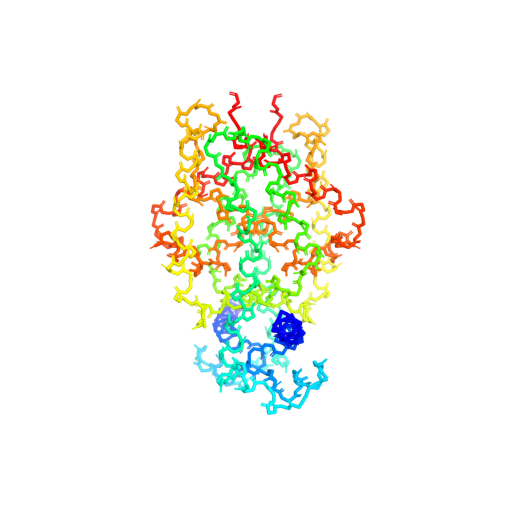 3.357 -9.266 1 98.62 175 GLU B N 1
ATOM 3074 C CA . GLU B 1 175 ? -10.297 3.486 -10.492 1 98.62 175 GLU B CA 1
ATOM 3075 C C . GLU B 1 175 ? -11.742 3.047 -10.273 1 98.62 175 GLU B C 1
ATOM 3077 O O . GLU B 1 175 ? -12.672 3.689 -10.758 1 98.62 175 GLU B O 1
ATOM 3082 N N . MET B 1 176 ? -11.945 2.049 -9.578 1 98.44 176 MET B N 1
ATOM 3083 C CA . MET B 1 176 ? -13.281 1.5 -9.406 1 98.44 176 MET B CA 1
ATOM 3084 C C . MET B 1 176 ? -14.148 2.428 -8.555 1 98.44 176 MET B C 1
ATOM 3086 O O . MET B 1 176 ? -15.352 2.547 -8.789 1 98.44 176 MET B O 1
ATOM 3090 N N . VAL B 1 177 ? -13.5 3.113 -7.633 1 98.44 177 VAL B N 1
ATOM 3091 C CA . VAL B 1 177 ? -14.328 3.881 -6.707 1 98.44 177 VAL B CA 1
ATOM 3092 C C . VAL B 1 177 ? -14.398 5.336 -7.168 1 98.44 177 VAL B C 1
ATOM 3094 O O . VAL B 1 177 ? -15.359 6.047 -6.859 1 98.44 177 VAL B O 1
ATOM 3097 N N . THR B 1 178 ? -13.422 5.809 -7.973 1 98.5 178 THR B N 1
ATOM 3098 C CA . THR B 1 178 ? -13.414 7.211 -8.375 1 98.5 178 THR B CA 1
ATOM 3099 C C . THR B 1 178 ? -13.648 7.348 -9.875 1 98.5 178 THR B C 1
ATOM 3101 O O . THR B 1 178 ? -13.977 8.43 -10.359 1 98.5 178 THR B O 1
ATOM 3104 N N . GLY B 1 179 ? -13.367 6.273 -10.594 1 98.06 179 GLY B N 1
ATOM 3105 C CA . GLY B 1 179 ? -13.469 6.297 -12.047 1 98.06 179 GLY B CA 1
ATOM 3106 C C . GLY B 1 179 ? -12.195 6.77 -12.727 1 98.06 179 GLY B C 1
ATOM 3107 O O . GLY B 1 179 ? -12.141 6.863 -13.953 1 98.06 179 GLY B O 1
ATOM 3108 N N . LYS B 1 180 ? -11.133 7.035 -11.914 1 98.25 180 LYS B N 1
ATOM 3109 C CA . LYS B 1 180 ? -9.914 7.609 -12.484 1 98.25 180 LYS B CA 1
ATOM 3110 C C . LYS B 1 180 ? -8.672 7.02 -11.828 1 98.25 180 LYS B C 1
ATOM 3112 O O . LYS B 1 180 ? -8.734 6.512 -10.703 1 98.25 180 LYS B O 1
ATOM 3117 N N . THR B 1 181 ? -7.586 7.07 -12.586 1 98.06 181 THR B N 1
ATOM 3118 C CA . THR B 1 181 ? -6.246 6.801 -12.07 1 98.06 181 THR B CA 1
ATOM 3119 C C . THR B 1 181 ? -5.348 8.023 -12.227 1 98.06 181 THR B C 1
ATOM 3121 O O . THR B 1 181 ? -5.809 9.086 -12.664 1 98.06 181 THR B O 1
ATOM 3124 N N . LEU B 1 182 ? -4.113 7.859 -11.898 1 98.5 182 LEU B N 1
ATOM 3125 C CA . LEU B 1 182 ? -3.178 8.969 -12.039 1 98.5 182 LEU B CA 1
ATOM 3126 C C . LEU B 1 182 ? -2.92 9.289 -13.508 1 98.5 182 LEU B C 1
ATOM 3128 O O . LEU B 1 182 ? -2.318 10.32 -13.828 1 98.5 182 LEU B O 1
ATOM 3132 N N . ARG B 1 183 ? -3.371 8.438 -14.398 1 97.44 183 ARG B N 1
ATOM 3133 C CA . ARG B 1 183 ? -3.25 8.727 -15.82 1 97.44 183 ARG B CA 1
ATOM 3134 C C . ARG B 1 183 ? -4.121 9.914 -16.219 1 97.44 183 ARG B C 1
ATOM 3136 O O . ARG B 1 183 ? -3.857 10.578 -17.219 1 97.44 183 ARG B O 1
ATOM 3143 N N . ASN B 1 184 ? -5.195 10.07 -15.461 1 98.31 184 ASN B N 1
ATOM 3144 C CA . ASN B 1 184 ? -6.051 11.234 -15.656 1 98.31 184 ASN B CA 1
ATOM 3145 C C . ASN B 1 184 ? -5.398 12.5 -15.109 1 98.31 184 ASN B C 1
ATOM 3147 O O . ASN B 1 184 ? -5.043 12.57 -13.93 1 98.31 184 ASN B O 1
ATOM 3151 N N . ARG B 1 185 ? -5.289 13.484 -15.93 1 97.75 185 ARG B N 1
ATOM 3152 C CA . ARG B 1 185 ? -4.562 14.695 -15.586 1 97.75 185 ARG B CA 1
ATOM 3153 C C . ARG B 1 185 ? -5.184 15.375 -14.367 1 97.75 185 ARG B C 1
ATOM 3155 O O . ARG B 1 185 ? -4.465 15.844 -13.477 1 97.75 185 ARG B O 1
ATOM 3162 N N . SER B 1 186 ? -6.43 15.469 -14.352 1 98.31 186 SER B N 1
ATOM 3163 C CA . SER B 1 186 ? -7.121 16.109 -13.234 1 98.31 186 SER B CA 1
ATOM 3164 C C . SER B 1 186 ? -6.906 15.344 -11.938 1 98.31 186 SER B C 1
ATOM 3166 O O . SER B 1 186 ? -6.645 15.938 -10.891 1 98.31 186 SER B O 1
ATOM 3168 N N . MET B 1 187 ? -6.992 14.078 -12.039 1 98.62 187 MET B N 1
ATOM 3169 C CA . MET B 1 187 ? -6.785 13.25 -10.852 1 98.62 187 MET B CA 1
ATOM 3170 C C . MET B 1 187 ? -5.34 13.352 -10.367 1 98.62 187 MET B C 1
ATOM 3172 O O . MET B 1 187 ? -5.086 13.367 -9.164 1 98.62 187 MET B O 1
ATOM 3176 N N . PHE B 1 188 ? -4.453 13.383 -11.328 1 98.75 188 PHE B N 1
ATOM 3177 C CA . PHE B 1 188 ? -3.047 13.547 -10.977 1 98.75 188 PHE B CA 1
ATOM 3178 C C . PHE B 1 188 ? -2.832 14.836 -10.188 1 98.75 188 PHE B C 1
ATOM 3180 O O . PHE B 1 188 ? -2.209 14.82 -9.125 1 98.75 188 PHE B O 1
ATOM 3187 N N . GLN B 1 189 ? -3.361 15.859 -10.609 1 98.69 189 GLN B N 1
ATOM 3188 C CA . GLN B 1 189 ? -3.223 17.156 -9.953 1 98.69 189 GLN B CA 1
ATOM 3189 C C . GLN B 1 189 ? -3.906 17.156 -8.586 1 98.69 189 GLN B C 1
ATOM 3191 O O . GLN B 1 189 ? -3.348 17.656 -7.609 1 98.69 189 GLN B O 1
ATOM 3196 N N . ARG B 1 190 ? -5.09 16.609 -8.516 1 98.62 190 ARG B N 1
ATOM 3197 C CA . ARG B 1 190 ? -5.816 16.484 -7.258 1 98.62 190 ARG B CA 1
ATOM 3198 C C . ARG B 1 190 ? -5.004 15.695 -6.23 1 98.62 190 ARG B C 1
ATOM 3200 O O . ARG B 1 190 ? -4.957 16.062 -5.055 1 98.62 190 ARG B O 1
ATOM 3207 N N . SER B 1 191 ? -4.391 14.609 -6.707 1 98.81 191 SER B N 1
ATOM 3208 C CA . SER B 1 191 ? -3.627 13.742 -5.812 1 98.81 191 SER B CA 1
ATOM 3209 C C . SER B 1 191 ? -2.422 14.477 -5.234 1 98.81 191 SER B C 1
ATOM 3211 O O . SER B 1 191 ? -2.135 14.359 -4.039 1 98.81 191 SER B O 1
ATOM 3213 N N . ILE B 1 192 ? -1.763 15.195 -6.074 1 98.81 192 ILE B N 1
ATOM 3214 C CA . ILE B 1 192 ? -0.605 15.961 -5.621 1 98.81 192 ILE B CA 1
ATOM 3215 C C . ILE B 1 192 ? -1.044 17 -4.59 1 98.81 192 ILE B C 1
ATOM 3217 O O . ILE B 1 192 ? -0.505 17.047 -3.482 1 98.81 192 ILE B O 1
ATOM 3221 N N . GLU B 1 193 ? -2.031 17.797 -4.898 1 98.75 193 GLU B N 1
ATOM 3222 C CA . GLU B 1 193 ? -2.49 18.875 -4.031 1 98.75 193 GLU B CA 1
ATOM 3223 C C . GLU B 1 193 ? -2.982 18.344 -2.691 1 98.75 193 GLU B C 1
ATOM 3225 O O . GLU B 1 193 ? -2.611 18.859 -1.636 1 98.75 193 GLU B O 1
ATOM 3230 N N . HIS B 1 194 ? -3.727 17.344 -2.766 1 98.75 194 HIS B N 1
ATOM 3231 C CA . HIS B 1 194 ? -4.273 16.734 -1.558 1 98.75 194 HIS B CA 1
ATOM 3232 C C . HIS B 1 194 ? -3.166 16.156 -0.682 1 98.75 194 HIS B C 1
ATOM 3234 O O . HIS B 1 194 ? -3.102 16.438 0.515 1 98.75 194 HIS B O 1
ATOM 3240 N N . THR B 1 195 ? -2.332 15.32 -1.259 1 98.75 195 THR B N 1
ATOM 3241 C CA . THR B 1 195 ? -1.331 14.586 -0.495 1 98.75 195 THR B CA 1
ATOM 3242 C C . THR B 1 195 ? -0.332 15.539 0.152 1 98.75 195 THR B C 1
ATOM 3244 O O . THR B 1 195 ? -0 15.391 1.33 1 98.75 195 THR B O 1
ATOM 3247 N N . VAL B 1 196 ? 0.074 16.5 -0.62 1 98.62 196 VAL B N 1
ATOM 3248 C CA . VAL B 1 196 ? 1.03 17.469 -0.096 1 98.62 196 VAL B CA 1
ATOM 3249 C C . VAL B 1 196 ? 0.399 18.234 1.058 1 98.62 196 VAL B C 1
ATOM 3251 O O . VAL B 1 196 ? 0.993 18.359 2.133 1 98.62 196 VAL B O 1
ATOM 3254 N N . HIS B 1 197 ? -0.777 18.734 0.904 1 98.5 197 HIS B N 1
ATOM 3255 C CA . HIS B 1 197 ? -1.44 19.5 1.954 1 98.5 197 HIS B CA 1
ATOM 3256 C C . HIS B 1 197 ? -1.658 18.641 3.201 1 98.5 197 HIS B C 1
ATOM 3258 O O . HIS B 1 197 ? -1.326 19.062 4.312 1 98.5 197 HIS B O 1
ATOM 3264 N N . MET B 1 198 ? -2.193 17.484 2.984 1 98.31 198 MET B N 1
ATOM 3265 C CA . MET B 1 198 ? -2.521 16.609 4.102 1 98.31 198 MET B CA 1
ATOM 3266 C C . MET B 1 198 ? -1.271 16.266 4.906 1 98.31 198 MET B C 1
ATOM 3268 O O . MET B 1 198 ? -1.291 16.297 6.137 1 98.31 198 MET B O 1
ATOM 3272 N N . MET B 1 199 ? -0.203 15.914 4.215 1 98.31 199 MET B N 1
ATOM 3273 C CA . MET B 1 199 ? 1.011 15.5 4.914 1 98.31 199 MET B CA 1
ATOM 3274 C C . MET B 1 199 ? 1.649 16.688 5.637 1 98.31 199 MET B C 1
ATOM 3276 O O . MET B 1 199 ? 2.096 16.547 6.777 1 98.31 199 MET B O 1
ATOM 3280 N N . LEU B 1 200 ? 1.642 17.828 4.988 1 98.25 200 LEU B N 1
ATOM 3281 C CA . LEU B 1 200 ? 2.342 18.969 5.566 1 98.25 200 LEU B CA 1
ATOM 3282 C C . LEU B 1 200 ? 1.501 19.625 6.652 1 98.25 200 LEU B C 1
ATOM 3284 O O . LEU B 1 200 ? 2.027 20.031 7.691 1 98.25 200 LEU B O 1
ATOM 3288 N N . TYR B 1 201 ? 0.148 19.719 6.453 1 97.69 201 TYR B N 1
ATOM 3289 C CA . TYR B 1 201 ? -0.667 20.594 7.277 1 97.69 201 TYR B CA 1
ATOM 3290 C C . TYR B 1 201 ? -1.768 19.812 7.988 1 97.69 201 TYR B C 1
ATOM 3292 O O . TYR B 1 201 ? -2.387 20.328 8.93 1 97.69 201 TYR B O 1
ATOM 3300 N N . GLY B 1 202 ? -2.035 18.578 7.578 1 97.19 202 GLY B N 1
ATOM 3301 C CA . GLY B 1 202 ? -3.086 17.781 8.195 1 97.19 202 GLY B CA 1
ATOM 3302 C C . GLY B 1 202 ? -4.469 18.094 7.656 1 97.19 202 GLY B C 1
ATOM 3303 O O . GLY B 1 202 ? -4.617 18.938 6.781 1 97.19 202 GLY B O 1
ATOM 3304 N N . VAL B 1 203 ? -5.441 17.344 8.125 1 97.38 203 VAL B N 1
ATOM 3305 C CA . VAL B 1 203 ? -6.797 17.453 7.594 1 97.38 203 VAL B CA 1
ATOM 3306 C C . VAL B 1 203 ? -7.551 18.562 8.336 1 97.38 203 VAL B C 1
ATOM 3308 O O . VAL B 1 203 ? -8.539 19.109 7.82 1 97.38 203 VAL B O 1
ATOM 3311 N N . LEU B 1 204 ? -7.105 18.828 9.531 1 95.56 204 LEU B N 1
ATOM 3312 C CA . LEU B 1 204 ? -7.812 19.828 10.32 1 95.56 204 LEU B CA 1
ATOM 3313 C C . LEU B 1 204 ? -7.406 21.25 9.898 1 95.56 204 LEU B C 1
ATOM 3315 O O . LEU B 1 204 ? -6.258 21.469 9.508 1 95.56 204 LEU B O 1
ATOM 3319 N N . PRO B 1 205 ? -8.359 22.172 10.07 1 92.06 205 PRO B N 1
ATOM 3320 C CA . PRO B 1 205 ? -8.031 23.562 9.719 1 92.06 205 PRO B CA 1
ATOM 3321 C C . PRO B 1 205 ? -6.961 24.156 10.633 1 92.06 205 PRO B C 1
ATOM 3323 O O . PRO B 1 205 ? -6.898 23.828 11.82 1 92.06 205 PRO B O 1
ATOM 3326 N N . ARG B 1 206 ? -6.016 25.031 10 1 84.38 206 ARG B N 1
ATOM 3327 C CA . ARG B 1 206 ? -4.996 25.734 10.773 1 84.38 206 ARG B CA 1
ATOM 3328 C C . ARG B 1 206 ? -5.473 27.125 11.172 1 84.38 206 ARG B C 1
ATOM 3330 O O . ARG B 1 206 ? -6.277 27.734 10.461 1 84.38 206 ARG B O 1
#

Nearest PDB structures (foldseek):
  4xk4-assembly2_D  TM=9.609E-01  e=8.969E-16  Escherichia coli K-12
  4x1e-assembly1_B  TM=9.563E-01  e=4.394E-14  Escherichia coli CFT073
  3dew-assembly1_A-2  TM=7.572E-01  e=2.814E-06  Geobacter sulfurreducens
  3vpr-assembly2_C  TM=7.838E-01  e=1.256E-04  Thermus thermophilus HB8
  7w2q-assembly1_B  TM=7.129E-01  e=3.481E-04  Pseudomonas aeruginosa PAO1

Foldseek 3Di:
DVVVVVVVVVVLLVLLLVLLLVQCLVQNLVGGDLCSSCVSSVHDSVVVCVPPVDSLRSLLVSLVVLVCQLCVLLLPQALPDQCLVSVLVNLLSLLVCLLPPLSSLQSNVVCVVVPNVRCVVVCVPPVVVSLVVSLVSVVSCVVVVRDPPVDRSSVLVVCSNVVSSCLRNVVVVVCVVPVDGCPDVVVVVVSSVVVSCCSVPNPDDD/DVVVVVVVVVVLLVLLLVLLLVQCLVQNLVGGDLCSSCVSSVHDSVVVCVPAVDSLRSLLVSLVVLVCQLCVLVLPQALPDQCLVSVLVNLLSLLVCLLPPLSSLQSNVVCVVVPNVRCVVVCVPPVVVSLVVSLVSVVSCVVVVRDPPVDRSSVLVVCSNVVSSCLRNVVVVVCVVPVDGCPDVVVVVVSSVVVSCCSVPNPDDD

Sequence (412 aa):
MQQMEQKKSTQKRNQLLAAALDVFSLYGFSGASLDEIAQLADMHKSNIFYYYENKESLYVEVLTTVLQKWLAPLQTLEAELEPAEALSHYLIQKIELSRSQPKASRLFALEIIQGAPHILPILKGPLKKLFKRKAKVIQTWQEQGKISPDIDPELLILNIWGLTQNYADFATQMEMVTGKTLRNRSMFQRSIEHTVHMMLYGVLPRMQQMEQKKSTQKRNQLLAAALDVFSLYGFSGASLDEIAQLADMHKSNIFYYYENKESLYVEVLTTVLQKWLAPLQTLEAELEPAEALSHYLIQKIELSRSQPKASRLFALEIIQGAPHILPILKGPLKKLFKRKAKVIQTWQEQGKISPDIDPELLILNIWGLTQNYADFATQMEMVTGKTLRNRSMFQRSIEHTVHMMLYGVLPR

InterPro domains:
  IPR001647 DNA-binding HTH domain, TetR-type [PF00440] (16-62)
  IPR001647 DNA-binding HTH domain, TetR-type [PR00455] (16-29)
  IPR001647 DNA-binding HTH domain, TetR-type [PR00455] (37-60)
  IPR001647 DNA-binding HTH domain, TetR-type [PS50977] (10-70)
  IPR009057 Homedomain-like superfamily [SSF46689] (6-83)
  IPR013573 Transcription regulator YcdC, C-terminal [PF08362] (63-205)
  IPR036271 Tetracyclin repressor-like, C-terminal domain superfamily [SSF48498] (80-206)
  IPR050109 HTH-type, TetR-like transcriptional regulator [PTHR30328] (4-205)

Radius of gyration: 22.73 Å; Cα contacts (8 Å, |Δi|>4): 498; chains: 2; bounding box: 68×59×52 Å